Protein AF-A0A941BJN8-F1 (afdb_monomer)

Nearest PDB structures (foldseek):
  9gaw-assembly1_K  TM=2.614E-01  e=8.201E-01  Homo sapiens
  7t7t-assembly2_B  TM=1.646E-01  e=4.458E-01  Citrus unshiu
  8a61-assembly1_J  TM=1.767E-01  e=3.690E+00  Saccharomyces cerevisiae

Structure (mmCIF, N/CA/C/O backbone):
data_AF-A0A941BJN8-F1
#
_entry.id   AF-A0A941BJN8-F1
#
loop_
_atom_site.group_PDB
_atom_site.id
_atom_site.type_symbol
_atom_site.label_atom_id
_atom_site.label_alt_id
_atom_site.label_comp_id
_atom_site.label_asym_id
_atom_site.label_entity_id
_atom_site.label_seq_id
_atom_site.pdbx_PDB_ins_code
_atom_site.Cartn_x
_atom_site.Cartn_y
_atom_site.Cartn_z
_atom_site.occupancy
_atom_site.B_iso_or_equiv
_atom_site.auth_seq_id
_atom_site.auth_comp_id
_atom_site.auth_asym_id
_atom_site.auth_atom_id
_atom_site.pdbx_PDB_model_num
ATOM 1 N N . MET A 1 1 ? -13.681 37.603 -13.110 1.00 35.28 1 MET A N 1
ATOM 2 C CA . MET A 1 1 ? -12.799 36.431 -13.310 1.00 35.28 1 MET A CA 1
ATOM 3 C C . MET A 1 1 ? -12.135 36.067 -11.983 1.00 35.28 1 MET A C 1
ATOM 5 O O . MET A 1 1 ? -11.216 36.757 -11.567 1.00 35.28 1 MET A O 1
ATOM 9 N N . LYS A 1 2 ? -12.638 35.050 -11.268 1.00 31.22 2 LYS A N 1
ATOM 10 C CA . LYS A 1 2 ? -12.052 34.568 -10.002 1.00 31.22 2 LYS A CA 1
ATOM 11 C C . LYS A 1 2 ? -11.118 33.391 -10.310 1.00 31.22 2 LYS A C 1
ATOM 13 O O . LYS A 1 2 ? -11.600 32.316 -10.649 1.00 31.22 2 LYS A O 1
ATOM 18 N N . ARG A 1 3 ? -9.798 33.596 -10.229 1.00 33.72 3 ARG A N 1
ATOM 19 C CA . ARG A 1 3 ? -8.798 32.514 -10.308 1.00 33.72 3 ARG A CA 1
ATOM 20 C C . ARG A 1 3 ? -8.808 31.742 -8.986 1.00 33.72 3 ARG A C 1
ATOM 22 O O . ARG A 1 3 ? -8.458 32.298 -7.949 1.00 33.72 3 ARG A O 1
ATOM 29 N N . ARG A 1 4 ? -9.245 30.482 -9.022 1.00 32.19 4 ARG A N 1
ATOM 30 C CA . ARG A 1 4 ? -9.134 29.542 -7.900 1.00 32.19 4 ARG A CA 1
ATOM 31 C C . ARG A 1 4 ? -7.690 29.040 -7.819 1.00 32.19 4 ARG A C 1
ATOM 33 O O . ARG A 1 4 ? -7.199 28.442 -8.768 1.00 32.19 4 ARG A O 1
ATOM 40 N N . TRP A 1 5 ? -7.035 29.297 -6.690 1.00 32.22 5 TRP A N 1
ATOM 41 C CA . TRP A 1 5 ? -5.784 28.654 -6.297 1.00 32.22 5 TRP A CA 1
ATOM 42 C C . TRP A 1 5 ? -6.098 27.230 -5.829 1.00 32.22 5 TRP A C 1
ATOM 44 O O . TRP A 1 5 ? -6.628 27.038 -4.739 1.00 32.22 5 TRP A O 1
ATOM 54 N N . VAL A 1 6 ? -5.803 26.237 -6.661 1.00 34.94 6 VAL A N 1
ATOM 55 C CA . VAL A 1 6 ? -5.801 24.817 -6.291 1.00 34.94 6 VAL A CA 1
ATOM 56 C C . VAL A 1 6 ? -4.476 24.274 -6.809 1.00 34.94 6 VAL A C 1
ATOM 58 O O . VAL A 1 6 ? -4.266 24.289 -8.015 1.00 34.94 6 VAL A O 1
ATOM 61 N N . GLY A 1 7 ? -3.551 23.877 -5.926 1.00 33.00 7 GLY A N 1
ATOM 62 C CA . GLY A 1 7 ? -2.303 23.256 -6.398 1.00 33.00 7 GLY A CA 1
ATOM 63 C C . GLY A 1 7 ? -1.076 23.222 -5.482 1.00 33.00 7 GLY A C 1
ATOM 64 O O . GLY A 1 7 ? -0.051 22.727 -5.927 1.00 33.00 7 GLY A O 1
ATOM 65 N N . VAL A 1 8 ? -1.119 23.704 -4.230 1.00 35.53 8 VAL A N 1
ATOM 66 C CA . VAL A 1 8 ? 0.086 23.719 -3.351 1.00 35.53 8 VAL A CA 1
ATOM 67 C C . VAL A 1 8 ? -0.012 22.758 -2.145 1.00 35.53 8 VAL A C 1
ATOM 69 O O . VAL A 1 8 ? 0.966 22.528 -1.442 1.00 35.53 8 VAL A O 1
ATOM 72 N N . GLY A 1 9 ? -1.160 22.112 -1.917 1.00 28.27 9 GLY A N 1
ATOM 73 C CA . GLY A 1 9 ? -1.414 21.353 -0.679 1.00 28.27 9 GLY A CA 1
ATOM 74 C C . GLY A 1 9 ? -0.658 20.024 -0.514 1.00 28.27 9 GLY A C 1
ATOM 75 O O . GLY A 1 9 ? -0.361 19.634 0.611 1.00 28.27 9 GLY A O 1
ATOM 76 N N . ALA A 1 10 ? -0.310 19.326 -1.600 1.00 33.62 10 ALA A N 1
ATOM 77 C CA . ALA A 1 10 ? 0.187 17.947 -1.500 1.00 33.62 10 ALA A CA 1
ATOM 78 C C . ALA A 1 10 ? 1.654 17.835 -1.033 1.00 33.62 10 ALA A C 1
ATOM 80 O O . ALA A 1 10 ? 2.001 16.901 -0.315 1.00 33.62 10 ALA A O 1
ATOM 81 N N . GLY A 1 11 ? 2.514 18.799 -1.387 1.00 28.03 11 GLY A N 1
ATOM 82 C CA . GLY A 1 11 ? 3.929 18.791 -0.983 1.00 28.03 11 GLY A CA 1
ATOM 83 C C . GLY A 1 11 ? 4.144 19.140 0.494 1.00 28.03 11 GLY A C 1
ATOM 84 O O . GLY A 1 11 ? 5.000 18.555 1.156 1.00 28.03 11 GLY A O 1
ATOM 85 N N . LEU A 1 12 ? 3.319 20.042 1.038 1.00 34.09 12 LEU A N 1
ATOM 86 C CA . LEU A 1 12 ? 3.359 20.429 2.452 1.00 34.09 12 LEU A CA 1
ATOM 87 C C . LEU A 1 12 ? 2.898 19.296 3.377 1.00 34.09 12 LEU A C 1
ATOM 89 O O . LEU A 1 12 ? 3.466 19.141 4.451 1.00 34.09 12 LEU A O 1
ATOM 93 N N . ALA A 1 13 ? 1.936 18.470 2.954 1.00 35.09 13 ALA A N 1
ATOM 94 C CA . ALA A 1 13 ? 1.436 17.354 3.758 1.00 35.09 13 ALA A CA 1
ATOM 95 C C . ALA A 1 13 ? 2.490 16.252 3.979 1.00 35.09 13 ALA A C 1
ATOM 97 O O . ALA A 1 13 ? 2.601 15.734 5.086 1.00 35.09 13 ALA A O 1
ATOM 98 N N . ILE A 1 14 ? 3.311 15.938 2.969 1.00 37.16 14 ILE A N 1
ATOM 99 C CA . ILE A 1 14 ? 4.388 14.936 3.084 1.00 37.16 14 ILE A CA 1
ATOM 100 C C . ILE A 1 14 ? 5.549 15.477 3.934 1.00 37.16 14 ILE A C 1
ATOM 102 O O . ILE A 1 14 ? 6.077 14.761 4.784 1.00 37.16 14 ILE A O 1
ATOM 106 N N . GLY A 1 15 ? 5.905 16.757 3.766 1.00 31.03 15 GLY A N 1
ATOM 107 C CA . GLY A 1 15 ? 6.907 17.424 4.603 1.00 31.03 15 GLY A CA 1
ATOM 108 C C . GLY A 1 15 ? 6.487 17.509 6.074 1.00 31.03 15 GLY A C 1
ATOM 109 O O . GLY A 1 15 ? 7.287 17.190 6.951 1.00 31.03 15 GLY A O 1
ATOM 110 N N . LEU A 1 16 ? 5.222 17.856 6.351 1.00 36.12 16 LEU A N 1
ATOM 111 C CA . LEU A 1 16 ? 4.663 17.832 7.705 1.00 36.12 16 LEU A CA 1
ATOM 112 C C . LEU A 1 16 ? 4.593 16.415 8.268 1.00 36.12 16 LEU A C 1
ATOM 114 O O . LEU A 1 16 ? 4.918 16.246 9.430 1.00 36.12 16 LEU A O 1
ATOM 118 N N . TRP A 1 17 ? 4.240 15.401 7.476 1.00 38.12 17 TRP A N 1
ATOM 119 C CA . TRP A 1 17 ? 4.193 14.006 7.927 1.00 38.12 17 TRP A CA 1
ATOM 120 C C . TRP A 1 17 ? 5.580 13.457 8.304 1.00 38.12 17 TRP A C 1
ATOM 122 O O . TRP A 1 17 ? 5.722 12.817 9.345 1.00 38.12 17 TRP A O 1
ATOM 132 N N . LEU A 1 18 ? 6.628 13.785 7.537 1.00 37.72 18 LEU A N 1
ATOM 133 C CA . LEU A 1 18 ? 8.016 13.454 7.887 1.00 37.72 18 LEU A CA 1
ATOM 134 C C . LEU A 1 18 ? 8.522 14.244 9.108 1.00 37.72 18 LEU A C 1
ATOM 136 O O . LEU A 1 18 ? 9.256 13.690 9.921 1.00 37.72 18 LEU A O 1
ATOM 140 N N . LEU A 1 19 ? 8.104 15.505 9.286 1.00 35.84 19 LEU A N 1
ATOM 141 C CA . LEU A 1 19 ? 8.363 16.290 10.506 1.00 35.84 19 LEU A CA 1
ATOM 142 C C . LEU A 1 19 ? 7.589 15.760 11.727 1.00 35.84 19 LEU A C 1
ATOM 144 O O . LEU A 1 19 ? 8.101 15.814 12.840 1.00 35.84 19 LEU A O 1
ATOM 148 N N . TRP A 1 20 ? 6.392 15.209 11.525 1.00 41.03 20 TRP A N 1
ATOM 149 C CA . TRP A 1 20 ? 5.545 14.607 12.560 1.00 41.03 20 TRP A CA 1
ATOM 150 C C . TRP A 1 20 ? 6.066 13.232 12.996 1.00 41.03 20 TRP A C 1
ATOM 152 O O . TRP A 1 20 ? 6.021 12.899 14.174 1.00 41.03 20 TRP A O 1
ATOM 162 N N . MET A 1 21 ? 6.649 12.459 12.074 1.00 41.78 21 MET A N 1
ATOM 163 C CA . MET A 1 21 ? 7.448 11.262 12.389 1.00 41.78 21 MET A CA 1
ATOM 164 C C . MET A 1 21 ? 8.736 11.603 13.156 1.00 41.78 21 MET A C 1
ATOM 166 O O . MET A 1 21 ? 9.271 10.761 13.871 1.00 41.78 21 MET A O 1
ATOM 170 N N . ARG A 1 22 ? 9.205 12.853 13.047 1.00 40.25 22 ARG A N 1
ATOM 171 C CA . ARG A 1 22 ? 10.344 13.427 13.776 1.00 40.25 22 ARG A CA 1
ATOM 172 C C . ARG A 1 22 ? 9.911 14.186 15.044 1.00 40.25 22 ARG A C 1
ATOM 174 O O . ARG A 1 22 ? 10.613 15.107 15.462 1.00 40.25 22 ARG A O 1
ATOM 181 N N . TRP A 1 23 ? 8.756 13.835 15.634 1.00 36.88 23 TRP A N 1
ATOM 182 C CA . TRP A 1 23 ? 8.244 14.472 16.857 1.00 36.88 23 TRP A CA 1
ATOM 183 C C . TRP A 1 23 ? 9.322 14.457 17.960 1.00 36.88 23 TRP A C 1
ATOM 185 O O . TRP A 1 23 ? 9.914 13.399 18.185 1.00 36.88 23 TRP A O 1
ATOM 195 N N . PRO A 1 24 ? 9.601 15.588 18.645 1.00 36.81 24 PRO A N 1
ATOM 196 C CA . PRO A 1 24 ? 10.734 15.684 19.557 1.00 36.81 24 PRO A CA 1
ATOM 197 C C . PRO A 1 24 ? 10.638 14.685 20.709 1.00 36.81 24 PRO A C 1
ATOM 199 O O . PRO A 1 24 ? 9.603 14.591 21.367 1.00 36.81 24 PRO A O 1
ATOM 202 N N . GLU A 1 25 ? 11.761 14.036 21.015 1.00 43.47 25 GLU A N 1
ATOM 203 C CA . GLU A 1 25 ? 12.033 13.246 22.226 1.00 43.47 25 GLU A CA 1
ATOM 204 C C . GLU A 1 25 ? 12.016 14.089 23.521 1.00 43.47 25 GLU A C 1
ATOM 206 O O . GLU A 1 25 ? 12.673 13.754 24.503 1.00 43.47 25 GLU A O 1
ATOM 211 N N . ALA A 1 26 ? 11.262 15.190 23.563 1.00 32.09 26 ALA A N 1
ATOM 212 C CA . ALA A 1 26 ? 11.047 15.965 24.774 1.00 32.09 26 ALA A CA 1
ATOM 213 C C . ALA A 1 26 ? 10.058 15.220 25.685 1.00 32.09 26 ALA A C 1
ATOM 215 O O . ALA A 1 26 ? 8.915 15.631 25.876 1.00 32.09 26 ALA A O 1
ATOM 216 N N . MET A 1 27 ? 10.497 14.088 26.236 1.00 33.03 27 MET A N 1
ATOM 217 C CA . MET A 1 27 ? 9.898 13.566 27.454 1.00 33.03 27 MET A CA 1
ATOM 218 C C . MET A 1 27 ? 10.181 14.577 28.576 1.00 33.03 27 MET A C 1
ATOM 220 O O . MET A 1 27 ? 11.327 15.016 28.708 1.00 33.03 27 MET A O 1
ATOM 224 N N . PRO A 1 28 ? 9.195 14.968 29.403 1.00 32.66 28 PRO A N 1
ATOM 225 C CA . 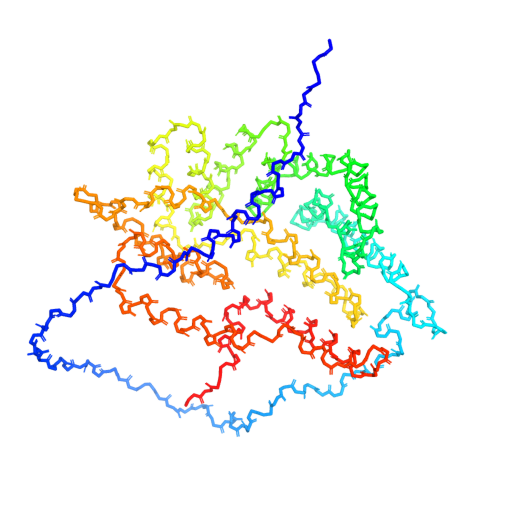PRO A 1 28 ? 9.531 15.542 30.695 1.00 32.66 28 PRO A CA 1
ATOM 226 C C . PRO A 1 28 ? 10.359 14.498 31.447 1.00 32.66 28 PRO A C 1
ATOM 228 O O . PRO A 1 28 ? 9.970 13.330 31.506 1.00 32.66 28 PRO A O 1
ATOM 231 N N . ALA A 1 29 ? 11.515 14.905 31.973 1.00 30.00 29 ALA A N 1
ATOM 232 C CA . ALA A 1 29 ? 12.320 14.069 32.849 1.00 30.00 29 ALA A CA 1
ATOM 233 C C . ALA A 1 29 ? 11.422 13.545 33.977 1.00 30.00 29 ALA A C 1
ATOM 235 O O . ALA A 1 29 ? 10.993 14.301 34.849 1.00 30.00 29 ALA A O 1
ATOM 236 N N . VAL A 1 30 ? 11.098 12.253 33.926 1.00 33.47 30 VAL A N 1
ATOM 237 C CA . VAL A 1 30 ? 10.522 11.544 35.061 1.00 33.47 30 VAL A CA 1
ATOM 238 C C . VAL A 1 30 ? 11.642 11.492 36.090 1.00 33.47 30 VAL A C 1
ATOM 240 O O . VAL A 1 30 ? 12.606 10.753 35.934 1.00 33.47 30 VAL A O 1
ATOM 243 N N . THR A 1 31 ? 11.565 12.363 37.090 1.00 32.69 31 THR A N 1
ATOM 244 C CA . THR A 1 31 ? 12.425 12.306 38.269 1.00 32.69 31 THR A CA 1
ATOM 245 C C . THR A 1 31 ? 12.269 10.941 38.925 1.00 32.69 31 THR A C 1
ATOM 247 O O . THR A 1 31 ? 11.149 10.565 39.279 1.00 32.69 31 THR A O 1
ATOM 250 N N . ASP A 1 32 ? 13.387 10.235 39.094 1.00 30.78 32 ASP A N 1
ATOM 251 C CA . ASP A 1 32 ? 13.496 8.980 39.831 1.00 30.78 32 ASP A CA 1
ATOM 252 C C . ASP A 1 32 ? 12.858 9.108 41.223 1.00 30.78 32 ASP A C 1
ATOM 254 O O . ASP A 1 32 ? 13.434 9.677 42.152 1.00 30.78 32 ASP A O 1
ATOM 258 N N . GLN A 1 33 ? 11.657 8.553 41.388 1.00 33.28 33 GLN A N 1
ATOM 259 C CA . GLN A 1 33 ? 11.205 8.086 42.692 1.00 33.28 33 GLN A CA 1
ATOM 260 C C . GLN A 1 33 ? 11.508 6.593 42.772 1.00 33.28 33 GLN A C 1
ATOM 262 O O . GLN A 1 33 ? 10.982 5.790 42.003 1.00 33.28 33 GLN A O 1
ATOM 267 N N . ALA A 1 34 ? 12.395 6.250 43.704 1.00 31.91 34 ALA A N 1
ATOM 268 C CA . ALA A 1 34 ? 12.800 4.890 44.009 1.00 31.91 34 ALA A CA 1
ATOM 269 C C . ALA A 1 34 ? 11.578 4.003 44.301 1.00 31.91 34 ALA A C 1
ATOM 271 O O . ALA A 1 34 ? 10.867 4.202 45.286 1.00 31.91 34 ALA A O 1
ATOM 272 N N . VAL A 1 35 ? 11.363 2.999 43.452 1.00 35.09 35 VAL A N 1
ATOM 273 C CA . VAL A 1 35 ? 10.445 1.888 43.720 1.00 35.09 35 VAL A CA 1
ATOM 274 C C . VAL A 1 35 ? 11.216 0.831 44.526 1.00 35.09 35 VAL A C 1
ATOM 276 O O . VAL A 1 35 ? 12.306 0.438 44.104 1.00 35.09 35 VAL A O 1
ATOM 279 N N . PRO A 1 36 ? 10.711 0.364 45.683 1.00 31.50 36 PRO A N 1
ATOM 280 C CA . PRO A 1 36 ? 11.369 -0.689 46.444 1.00 31.50 36 PRO A CA 1
ATOM 281 C C . PRO A 1 36 ? 11.254 -2.040 45.724 1.00 31.50 36 PRO A C 1
ATOM 283 O O . PRO A 1 36 ? 10.252 -2.342 45.077 1.00 31.50 36 PRO A O 1
ATOM 286 N N . ALA A 1 37 ? 12.299 -2.856 45.861 1.00 34.69 37 ALA A N 1
ATOM 287 C CA . ALA A 1 37 ? 12.403 -4.189 45.284 1.00 34.69 37 ALA A CA 1
ATOM 288 C C . ALA A 1 37 ? 11.233 -5.096 45.708 1.00 34.69 37 ALA A C 1
ATOM 290 O O . ALA A 1 37 ? 11.024 -5.330 46.899 1.00 34.69 37 ALA A O 1
ATOM 291 N N . ALA A 1 38 ? 10.515 -5.653 44.730 1.00 31.62 38 ALA A N 1
ATOM 292 C CA . ALA A 1 38 ? 9.503 -6.679 44.947 1.00 31.62 38 ALA A CA 1
ATOM 293 C C . ALA A 1 38 ? 9.780 -7.916 44.073 1.00 31.62 38 ALA A C 1
ATOM 295 O O . ALA A 1 38 ? 9.749 -7.857 42.850 1.00 31.62 38 ALA A O 1
ATOM 296 N N . SER A 1 39 ? 10.073 -9.010 44.778 1.00 30.94 39 SER A N 1
ATOM 297 C CA . SER A 1 39 ? 9.826 -10.433 44.511 1.00 30.94 39 SER A CA 1
ATOM 298 C C . SER A 1 39 ? 9.919 -10.998 43.087 1.00 30.94 39 SER A C 1
ATOM 300 O O . SER A 1 39 ? 9.095 -10.747 42.214 1.00 30.94 39 SER A O 1
ATOM 302 N N . GLN A 1 40 ? 10.862 -11.932 42.940 1.00 30.27 40 GLN A N 1
ATOM 303 C CA . GLN A 1 40 ? 10.982 -12.885 41.839 1.00 30.27 40 GLN A CA 1
ATOM 304 C C . GLN A 1 40 ? 9.705 -13.731 41.697 1.00 30.27 40 GLN A C 1
ATOM 306 O O . GLN A 1 40 ? 9.353 -14.494 42.598 1.00 30.27 40 GLN A O 1
ATOM 311 N N . ALA A 1 41 ? 9.038 -13.631 40.548 1.00 29.64 41 ALA A N 1
ATOM 312 C CA . ALA A 1 41 ? 8.010 -14.575 40.130 1.00 29.64 41 ALA A CA 1
ATOM 313 C C . ALA A 1 41 ? 8.643 -15.671 39.259 1.00 29.64 41 ALA A C 1
ATOM 315 O O . ALA A 1 41 ? 9.348 -15.399 38.288 1.00 29.64 41 ALA A O 1
ATOM 316 N N . VAL A 1 42 ? 8.392 -16.923 39.637 1.00 26.33 42 VAL A N 1
ATOM 317 C CA . VAL A 1 42 ? 8.817 -18.140 38.939 1.00 26.33 42 VAL A CA 1
ATOM 318 C C . VAL A 1 42 ? 8.040 -18.276 37.624 1.00 26.33 42 VAL A C 1
ATOM 320 O O . VAL A 1 42 ? 6.812 -18.330 37.633 1.00 26.33 42 VAL A O 1
ATOM 323 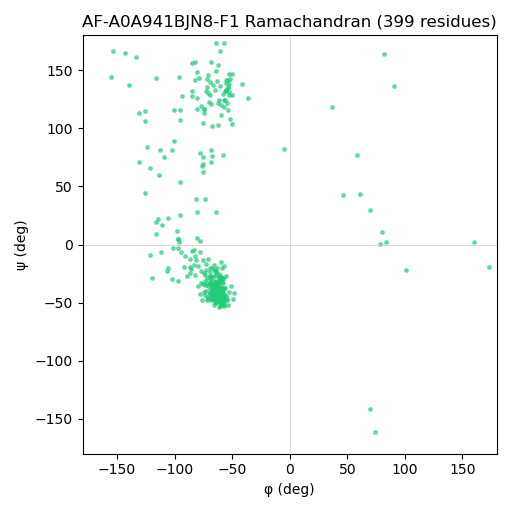N N . ALA A 1 43 ? 8.750 -18.360 36.497 1.00 28.38 43 ALA A N 1
ATOM 324 C CA . ALA A 1 43 ? 8.156 -18.638 35.190 1.00 28.38 43 ALA A CA 1
ATOM 325 C C . ALA A 1 43 ? 7.697 -20.113 35.076 1.00 28.38 43 ALA A C 1
ATOM 327 O O . ALA A 1 43 ? 8.393 -21.009 35.567 1.00 28.38 43 ALA A O 1
ATOM 328 N N . PRO A 1 44 ? 6.562 -20.408 34.412 1.00 25.86 44 PRO A N 1
ATOM 329 C CA . PRO A 1 44 ? 6.125 -21.780 34.175 1.00 25.86 44 PRO A CA 1
ATOM 330 C C . PRO A 1 44 ? 7.000 -22.482 33.123 1.00 25.86 44 PRO A C 1
ATOM 332 O O . PRO A 1 44 ? 7.301 -21.936 32.063 1.00 25.86 44 PRO A O 1
ATOM 335 N N . ARG A 1 45 ? 7.383 -23.733 33.415 1.00 25.83 45 ARG A N 1
ATOM 336 C CA . ARG A 1 45 ? 8.059 -24.646 32.478 1.00 25.83 45 ARG A CA 1
ATOM 337 C C . ARG A 1 45 ? 7.105 -25.053 31.354 1.00 25.83 45 ARG A C 1
ATOM 339 O O . ARG A 1 45 ? 6.089 -25.693 31.613 1.00 25.83 45 ARG A O 1
ATOM 346 N N . VAL A 1 46 ? 7.482 -24.755 30.115 1.00 28.08 46 VAL A N 1
ATOM 347 C CA . VAL A 1 46 ? 6.868 -25.319 28.904 1.00 28.08 46 VAL A CA 1
ATOM 348 C C . VAL A 1 46 ? 7.543 -26.668 28.597 1.00 28.08 46 VAL A C 1
ATOM 350 O O . VAL A 1 46 ? 8.773 -26.737 28.643 1.00 28.08 46 VAL A O 1
ATOM 353 N N . PRO A 1 47 ? 6.796 -27.756 28.323 1.00 24.94 47 PRO A N 1
ATOM 354 C CA . PRO A 1 47 ? 7.386 -29.052 28.004 1.00 24.94 47 PRO A CA 1
ATOM 355 C C . PRO A 1 47 ? 8.014 -29.064 26.603 1.00 24.94 47 PRO A C 1
ATOM 357 O O . PRO A 1 47 ? 7.397 -28.661 25.618 1.00 24.94 47 PRO A O 1
ATOM 360 N N . SER A 1 48 ? 9.248 -29.565 26.535 1.00 30.03 48 SER A N 1
ATOM 361 C CA . SER A 1 48 ? 10.024 -29.761 25.312 1.00 30.03 48 SER A CA 1
ATOM 362 C C . SER A 1 48 ? 9.355 -30.758 24.364 1.00 30.03 48 SER A C 1
ATOM 364 O O . SER A 1 48 ? 9.171 -31.926 24.710 1.00 30.03 48 SER A O 1
ATOM 366 N N . ALA A 1 49 ? 9.059 -30.316 23.142 1.00 29.98 49 ALA A N 1
ATOM 367 C CA . ALA A 1 49 ? 8.762 -31.205 22.027 1.00 29.98 49 ALA A CA 1
ATOM 368 C C . ALA A 1 49 ? 10.067 -31.723 21.388 1.00 29.98 49 ALA A C 1
ATOM 370 O O . ALA A 1 49 ? 11.068 -31.016 21.287 1.00 29.98 49 ALA A O 1
ATOM 371 N N . SER A 1 50 ? 10.023 -32.996 21.004 1.00 29.67 50 SER A N 1
ATOM 372 C CA . SER A 1 50 ? 11.094 -33.857 20.491 1.00 29.67 50 SER A CA 1
ATOM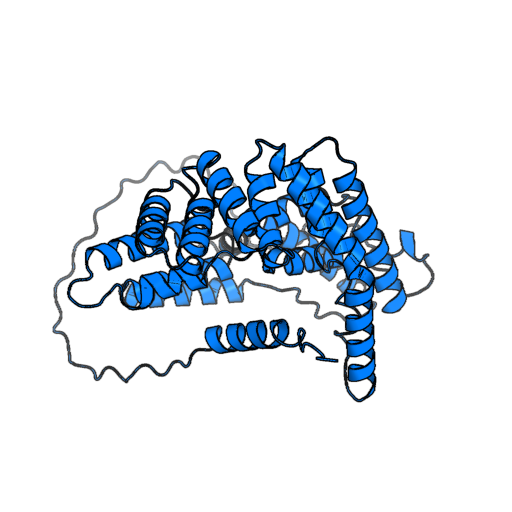 373 C C . SER A 1 50 ? 11.921 -33.264 19.335 1.00 29.67 50 SER A C 1
ATOM 375 O O . SER A 1 50 ? 11.389 -32.860 18.304 1.00 29.67 50 SER A O 1
ATOM 377 N N . THR A 1 51 ? 13.248 -33.290 19.495 1.00 33.94 51 THR A N 1
ATOM 378 C CA . THR A 1 51 ? 14.296 -32.821 18.570 1.00 33.94 51 THR A CA 1
ATOM 379 C C . THR A 1 51 ? 14.867 -33.941 17.688 1.00 33.94 51 THR A C 1
ATOM 381 O O . THR A 1 51 ? 16.080 -34.141 17.608 1.00 33.94 51 THR A O 1
ATOM 384 N N . ALA A 1 52 ? 14.009 -34.671 16.975 1.00 27.73 52 ALA A N 1
ATOM 385 C CA . ALA A 1 52 ? 14.441 -35.665 15.990 1.00 27.73 52 ALA A CA 1
ATOM 386 C C . ALA A 1 52 ? 14.061 -35.215 14.569 1.00 27.73 52 ALA A C 1
ATOM 388 O O . ALA A 1 52 ? 13.040 -35.627 14.032 1.00 27.73 52 ALA A O 1
ATOM 389 N N . GLY A 1 53 ? 14.875 -34.336 13.968 1.00 31.73 53 GLY A N 1
ATOM 390 C CA . GLY A 1 53 ? 14.703 -33.953 12.557 1.00 31.73 53 GLY A CA 1
ATOM 391 C C . GLY A 1 53 ? 15.588 -32.823 12.017 1.00 31.73 53 GLY A C 1
ATOM 392 O O . GLY A 1 53 ? 15.790 -32.746 10.813 1.00 31.73 53 GLY A O 1
ATOM 393 N N . VAL A 1 54 ? 16.181 -31.971 12.861 1.00 34.44 54 VAL A N 1
ATOM 394 C CA . VAL A 1 54 ? 16.853 -30.734 12.394 1.00 34.44 54 VAL A CA 1
ATOM 395 C C . VAL A 1 54 ? 18.366 -30.776 12.627 1.00 34.44 54 VAL A C 1
ATOM 397 O O . VAL A 1 54 ? 18.923 -29.958 13.353 1.00 34.44 54 VAL A O 1
ATOM 400 N N . ARG A 1 55 ? 19.064 -31.759 12.044 1.00 29.56 55 ARG A N 1
ATOM 401 C CA . ARG A 1 55 ? 20.538 -31.853 12.159 1.00 29.56 55 ARG A CA 1
ATOM 402 C C . ARG A 1 55 ? 21.297 -31.706 10.832 1.00 29.56 55 ARG A C 1
ATOM 404 O O . ARG A 1 55 ? 22.467 -32.052 10.775 1.00 29.56 55 ARG A O 1
ATOM 411 N N . ALA A 1 56 ? 20.677 -31.136 9.796 1.00 31.11 56 ALA A N 1
ATOM 412 C CA . ALA A 1 56 ? 21.331 -30.907 8.497 1.00 31.11 56 ALA A CA 1
ATOM 413 C C . ALA A 1 56 ? 21.490 -29.426 8.083 1.00 31.11 56 ALA A C 1
ATOM 415 O O . ALA A 1 56 ? 21.907 -29.164 6.964 1.00 31.11 56 ALA A O 1
ATOM 416 N N . ALA A 1 57 ? 21.208 -28.452 8.958 1.00 33.00 57 ALA A N 1
ATOM 417 C CA . ALA A 1 57 ? 21.266 -27.020 8.616 1.00 33.00 57 ALA A CA 1
ATOM 418 C C . ALA A 1 57 ? 22.167 -26.204 9.563 1.00 33.00 57 ALA A C 1
ATOM 420 O O . ALA A 1 57 ? 21.797 -25.131 10.023 1.00 33.00 57 ALA A O 1
ATOM 421 N N . ARG A 1 58 ? 23.353 -26.728 9.892 1.00 41.31 58 ARG A N 1
ATOM 422 C CA . ARG A 1 58 ? 24.436 -25.939 10.504 1.00 41.31 58 ARG A CA 1
ATOM 423 C C . ARG A 1 58 ? 25.543 -25.752 9.476 1.00 41.31 58 ARG A C 1
ATOM 425 O O . ARG A 1 58 ? 26.555 -26.442 9.521 1.00 41.31 58 ARG A O 1
ATOM 432 N N . GLY A 1 59 ? 25.289 -24.868 8.520 1.00 28.98 59 GLY A N 1
ATOM 433 C CA . GLY A 1 59 ? 26.339 -24.190 7.771 1.00 28.98 59 GLY A CA 1
ATOM 434 C C . GLY A 1 59 ? 26.585 -22.836 8.425 1.00 28.98 59 GLY A C 1
ATOM 435 O O . GLY A 1 59 ? 25.644 -22.223 8.928 1.00 28.98 59 GLY A O 1
ATOM 436 N N . GLU A 1 60 ? 27.840 -22.396 8.448 1.00 30.36 60 GLU A N 1
ATOM 437 C CA . GLU A 1 60 ? 28.191 -20.989 8.633 1.00 30.36 60 GLU A CA 1
ATOM 438 C C . GLU A 1 60 ? 27.232 -20.117 7.812 1.00 30.36 60 GLU A C 1
ATOM 440 O O . GLU A 1 60 ? 26.906 -20.466 6.674 1.00 30.36 60 GLU A O 1
ATOM 445 N N . VAL A 1 61 ? 26.772 -18.998 8.378 1.00 38.28 61 VAL A N 1
ATOM 446 C CA . VAL A 1 61 ? 26.068 -17.956 7.622 1.00 38.28 61 VAL A CA 1
ATOM 447 C C . VAL A 1 61 ? 27.099 -17.330 6.684 1.00 38.28 61 VAL A C 1
ATOM 449 O O . VAL A 1 61 ? 27.644 -16.258 6.938 1.00 38.28 61 VAL A O 1
ATOM 452 N N . ALA A 1 62 ? 27.415 -18.042 5.607 1.00 31.59 62 ALA A N 1
ATOM 453 C CA . ALA A 1 62 ? 27.838 -17.407 4.389 1.00 31.59 62 ALA A CA 1
ATOM 454 C C . ALA A 1 62 ? 26.749 -16.381 4.073 1.00 31.59 62 ALA A C 1
ATOM 456 O O . ALA A 1 62 ? 25.556 -16.703 4.079 1.00 31.59 62 ALA A O 1
ATOM 457 N N . ASP A 1 63 ? 27.168 -15.142 3.831 1.00 38.47 63 ASP A N 1
ATOM 458 C CA . ASP A 1 63 ? 26.404 -14.202 3.018 1.00 38.47 63 ASP A CA 1
ATOM 459 C C . ASP A 1 63 ? 25.761 -15.042 1.896 1.00 38.47 63 ASP A C 1
ATOM 461 O O . ASP A 1 63 ? 26.500 -15.832 1.293 1.00 38.47 63 ASP A O 1
ATOM 465 N N . PRO A 1 64 ? 24.435 -15.017 1.660 1.00 45.09 64 PRO A N 1
ATOM 466 C CA . PRO A 1 64 ? 23.826 -15.758 0.564 1.00 45.09 64 PRO A CA 1
ATOM 467 C C . PRO A 1 64 ? 24.276 -15.109 -0.751 1.00 45.09 64 PRO A C 1
ATOM 469 O O . PRO A 1 64 ? 23.526 -14.430 -1.452 1.00 45.09 64 PRO A O 1
ATOM 472 N N . VAL A 1 65 ? 25.554 -15.296 -1.070 1.00 41.56 65 VAL A N 1
ATOM 473 C CA . VAL A 1 65 ? 26.125 -15.274 -2.396 1.00 41.56 65 VAL A CA 1
ATOM 474 C C . VAL A 1 65 ? 25.536 -16.512 -3.050 1.00 41.56 65 VAL A C 1
ATOM 476 O O . VAL A 1 65 ? 26.122 -17.592 -3.047 1.00 41.56 65 VAL A O 1
ATOM 479 N N . ASP A 1 66 ? 24.304 -16.349 -3.525 1.00 46.69 66 ASP A N 1
ATOM 480 C CA . ASP A 1 66 ? 23.691 -17.275 -4.461 1.00 46.69 66 ASP A CA 1
ATOM 481 C C . ASP A 1 66 ? 24.668 -17.522 -5.633 1.00 46.69 66 ASP A C 1
ATOM 483 O O . ASP A 1 66 ? 25.442 -16.625 -6.006 1.00 46.69 66 ASP A O 1
ATOM 487 N N . PRO A 1 67 ? 24.658 -18.746 -6.188 1.00 43.94 67 PRO A N 1
ATOM 488 C CA . PRO A 1 67 ? 25.615 -19.234 -7.175 1.00 43.94 67 PRO A CA 1
ATOM 489 C C . PRO A 1 67 ? 25.663 -18.298 -8.381 1.00 43.94 67 PRO A C 1
ATOM 491 O O . PRO A 1 67 ? 24.628 -17.776 -8.781 1.00 43.94 67 PRO A O 1
ATOM 494 N N . GLU A 1 68 ? 26.870 -18.090 -8.921 1.00 50.03 68 GLU A N 1
ATOM 495 C CA . GLU A 1 68 ? 27.198 -17.316 -10.131 1.00 50.03 68 GLU A CA 1
ATOM 496 C C . GLU A 1 68 ? 25.979 -16.791 -10.910 1.00 50.03 68 GLU A C 1
ATOM 498 O O . GLU A 1 68 ? 25.542 -17.382 -11.898 1.00 50.03 68 GLU A O 1
ATOM 503 N N . LEU A 1 69 ? 25.420 -15.654 -10.472 1.00 56.53 69 LEU A N 1
ATOM 504 C CA . LEU A 1 69 ? 24.451 -14.931 -11.289 1.00 56.53 69 LEU A CA 1
ATOM 505 C C . LEU A 1 69 ? 25.119 -14.648 -12.641 1.00 56.53 69 LEU A C 1
ATOM 507 O O . LEU A 1 69 ? 26.274 -14.198 -12.652 1.00 56.53 69 LEU A O 1
ATOM 511 N N . PRO A 1 70 ? 24.433 -14.898 -13.772 1.00 57.06 70 PRO A N 1
ATOM 512 C CA . PRO A 1 70 ? 25.027 -14.693 -15.080 1.00 57.06 70 PRO A CA 1
ATOM 513 C C . PRO A 1 70 ? 25.531 -13.255 -15.177 1.00 57.06 70 PRO A C 1
ATOM 515 O O . PRO A 1 70 ? 24.840 -12.303 -14.792 1.00 57.06 70 PRO A O 1
ATOM 518 N N . ALA A 1 71 ? 26.768 -13.111 -15.653 1.00 59.72 71 ALA A N 1
ATOM 519 C CA . ALA A 1 71 ? 27.376 -11.809 -15.844 1.00 59.72 71 ALA A CA 1
ATOM 520 C C . ALA A 1 71 ? 26.514 -11.010 -16.829 1.00 59.72 71 ALA A C 1
ATOM 522 O O . ALA A 1 71 ? 26.425 -11.345 -18.009 1.00 59.72 71 ALA A O 1
ATOM 523 N N . LEU A 1 72 ? 25.860 -9.957 -16.335 1.00 60.88 72 LEU A N 1
ATOM 524 C CA . LEU A 1 72 ? 25.223 -8.980 -17.207 1.00 60.88 72 LEU A CA 1
ATOM 525 C C . LEU A 1 72 ? 26.325 -8.208 -17.935 1.00 60.88 72 LEU A C 1
ATOM 527 O O . LEU A 1 72 ? 27.341 -7.855 -17.333 1.00 60.88 72 LEU A O 1
ATOM 531 N N . GLY A 1 73 ? 26.108 -7.935 -19.223 1.00 63.78 73 GLY A N 1
ATOM 532 C CA . GLY A 1 73 ? 26.982 -7.060 -20.000 1.00 63.78 73 GLY A CA 1
ATOM 533 C C . GLY A 1 73 ? 27.107 -5.654 -19.384 1.00 63.78 73 GLY A C 1
ATOM 534 O O . GLY A 1 73 ? 26.374 -5.313 -18.448 1.00 63.78 73 GLY A O 1
ATOM 535 N N . PRO A 1 74 ? 27.993 -4.798 -19.925 1.00 60.41 74 PRO A N 1
ATOM 536 C CA . PRO A 1 74 ? 28.341 -3.487 -19.355 1.00 60.41 74 PRO A CA 1
ATOM 537 C C . PRO A 1 74 ? 27.145 -2.540 -19.154 1.00 60.41 74 PRO A C 1
ATOM 539 O O . PRO A 1 74 ? 27.211 -1.617 -18.351 1.00 60.41 74 PRO A O 1
ATOM 542 N N . ALA A 1 75 ? 26.021 -2.790 -19.826 1.00 66.50 75 ALA A N 1
ATOM 543 C CA . ALA A 1 75 ? 24.778 -2.046 -19.658 1.00 66.50 75 ALA A CA 1
ATOM 544 C C . ALA A 1 75 ? 23.932 -2.476 -18.432 1.00 66.50 75 ALA A C 1
ATOM 546 O O . ALA A 1 75 ? 22.800 -2.019 -18.292 1.00 66.50 75 ALA A O 1
ATOM 547 N N . CYS A 1 76 ? 24.417 -3.374 -17.562 1.00 76.25 76 CYS A N 1
ATOM 548 C CA . CYS A 1 76 ? 23.720 -3.863 -16.358 1.00 76.25 76 CYS A CA 1
ATOM 549 C C . CYS A 1 76 ? 22.252 -4.264 -16.589 1.00 76.25 76 CYS A C 1
ATOM 551 O O . CYS A 1 76 ? 21.365 -3.936 -15.794 1.00 76.25 76 CYS A O 1
ATOM 553 N N . GLY A 1 77 ? 22.004 -4.960 -17.698 1.00 77.75 77 GLY A N 1
ATOM 554 C CA . GLY A 1 77 ? 20.674 -5.379 -18.123 1.00 77.75 77 GLY A CA 1
ATOM 555 C C . GLY A 1 77 ? 20.070 -4.510 -19.221 1.00 77.75 77 GLY A C 1
ATOM 556 O O . GLY A 1 77 ? 19.273 -5.034 -19.969 1.00 77.75 77 GLY A O 1
ATOM 557 N N . TYR A 1 78 ? 20.479 -3.252 -19.434 1.00 79.50 78 TYR A N 1
ATOM 558 C CA . TYR A 1 78 ? 19.880 -2.391 -20.472 1.00 79.50 78 TYR A CA 1
ATOM 559 C C . TYR A 1 78 ? 20.216 -2.771 -21.930 1.00 79.50 78 TYR A C 1
ATOM 561 O O . TYR A 1 78 ? 19.571 -2.257 -22.845 1.00 79.50 78 TYR A O 1
ATOM 569 N N . GLY A 1 79 ? 21.198 -3.651 -22.157 1.00 75.19 79 GLY A N 1
ATOM 570 C CA . GLY A 1 79 ? 21.723 -4.008 -23.487 1.00 75.19 79 GLY A CA 1
ATOM 571 C C . GLY A 1 79 ? 20.652 -4.364 -24.532 1.00 75.19 79 GLY A C 1
ATOM 572 O O . GLY A 1 79 ? 20.654 -3.755 -25.603 1.00 75.19 79 GLY A O 1
ATOM 573 N N . PRO A 1 80 ? 19.651 -5.214 -24.213 1.00 79.38 80 PRO A N 1
ATOM 574 C CA . PRO A 1 80 ? 18.567 -5.555 -25.140 1.00 79.38 80 PRO A CA 1
ATOM 575 C C . PRO A 1 80 ? 17.735 -4.360 -25.628 1.00 79.38 80 PRO A C 1
ATOM 577 O O . PRO A 1 80 ? 17.054 -4.463 -26.645 1.00 79.38 80 PRO A O 1
ATOM 580 N N . TRP A 1 81 ? 17.765 -3.230 -24.913 1.00 75.88 81 TRP A N 1
ATOM 581 C CA . TRP A 1 81 ? 16.962 -2.044 -25.217 1.00 75.88 81 TRP A CA 1
ATOM 582 C C . TRP A 1 81 ? 17.761 -0.882 -25.809 1.00 75.88 81 TRP A C 1
ATOM 584 O O . TRP A 1 81 ? 17.165 -0.007 -26.438 1.00 75.88 81 TRP A O 1
ATOM 594 N N . LEU A 1 82 ? 19.076 -0.835 -25.583 1.00 76.94 82 LEU A N 1
ATOM 595 C CA . LEU A 1 82 ? 19.925 0.310 -25.938 1.00 76.94 82 LEU A CA 1
ATOM 596 C C . LEU A 1 82 ? 21.069 -0.038 -26.901 1.00 76.94 82 LEU A C 1
ATOM 598 O O . LEU A 1 82 ? 21.681 0.881 -27.440 1.00 76.94 82 LEU A O 1
ATOM 602 N N . GLY A 1 83 ? 21.307 -1.326 -27.169 1.00 72.00 83 GLY A N 1
ATOM 603 C CA . GLY A 1 83 ? 22.489 -1.799 -27.892 1.00 72.00 83 GLY A CA 1
ATOM 604 C C . GLY A 1 83 ? 23.716 -1.911 -26.977 1.00 72.00 83 GLY A C 1
ATOM 605 O O . GLY A 1 83 ? 23.723 -1.381 -25.865 1.00 72.00 83 GLY A O 1
ATOM 606 N N . ASP A 1 84 ? 24.745 -2.625 -27.436 1.00 63.38 84 ASP A N 1
ATOM 607 C CA . ASP A 1 84 ? 25.886 -3.033 -26.597 1.00 63.38 84 ASP A CA 1
ATOM 608 C C . ASP A 1 84 ? 26.964 -1.942 -26.401 1.00 63.38 84 ASP A C 1
ATOM 610 O O . ASP A 1 84 ? 27.795 -2.058 -25.500 1.00 63.38 84 ASP A O 1
ATOM 614 N N . ASP A 1 85 ? 26.937 -0.855 -27.183 1.00 54.53 85 ASP A N 1
ATOM 615 C CA . ASP A 1 85 ? 28.123 -0.005 -27.393 1.00 54.53 85 ASP A CA 1
ATOM 616 C C . ASP A 1 85 ? 28.244 1.261 -26.512 1.00 54.53 85 ASP A C 1
ATOM 618 O O . ASP A 1 85 ? 29.190 2.032 -26.681 1.00 54.53 85 ASP A O 1
ATOM 622 N N . ALA A 1 86 ? 27.357 1.512 -25.538 1.00 55.41 86 ALA A N 1
ATOM 623 C CA . ALA A 1 86 ? 27.537 2.639 -24.607 1.00 55.41 86 ALA A CA 1
ATOM 624 C C . ALA A 1 86 ? 26.842 2.456 -23.249 1.00 55.41 86 ALA A C 1
ATOM 626 O O . ALA A 1 86 ? 25.713 1.970 -23.171 1.00 55.41 86 ALA A O 1
ATOM 627 N N . LEU A 1 87 ? 27.482 2.947 -22.175 1.00 60.53 87 LEU A N 1
ATOM 628 C CA . LEU A 1 87 ? 26.807 3.181 -20.896 1.00 60.53 87 LEU A CA 1
ATOM 629 C C . LEU A 1 87 ? 25.674 4.190 -21.131 1.00 60.53 87 LEU A C 1
ATOM 631 O O . LEU A 1 87 ? 25.940 5.311 -21.575 1.00 60.53 87 LEU A O 1
ATOM 635 N N . PRO A 1 88 ? 24.416 3.824 -20.860 1.00 64.56 88 PRO A N 1
ATOM 636 C CA . PRO A 1 88 ? 23.310 4.697 -21.185 1.00 64.56 88 PRO A CA 1
ATOM 637 C C . PRO A 1 88 ? 23.285 5.914 -20.268 1.00 64.56 88 PRO A C 1
ATOM 639 O O . PRO A 1 88 ? 23.325 5.794 -19.039 1.00 64.56 88 PRO A O 1
ATOM 642 N N . ASP A 1 89 ? 23.170 7.099 -20.868 1.00 75.62 89 ASP A N 1
ATOM 643 C CA . ASP A 1 89 ? 22.939 8.318 -20.104 1.00 75.62 89 ASP A CA 1
ATOM 644 C C . ASP A 1 89 ? 21.617 8.229 -19.307 1.00 75.62 89 ASP A C 1
ATOM 646 O O . ASP A 1 89 ? 20.777 7.335 -19.490 1.00 75.62 89 ASP A O 1
ATOM 650 N N . ALA A 1 90 ? 21.417 9.150 -18.363 1.00 72.44 90 ALA A N 1
ATOM 651 C CA . ALA A 1 90 ? 20.206 9.174 -17.540 1.00 72.44 90 ALA A CA 1
ATOM 652 C C . ALA A 1 90 ? 18.914 9.289 -18.379 1.00 72.44 90 ALA A C 1
ATOM 654 O O . ALA A 1 90 ? 17.867 8.770 -17.986 1.00 72.44 90 ALA A O 1
ATOM 655 N N . VAL A 1 91 ? 18.975 9.921 -19.555 1.00 74.94 91 VAL A N 1
ATOM 656 C CA . VAL A 1 91 ? 17.821 10.123 -20.442 1.00 74.94 91 VAL A CA 1
ATOM 657 C C . VAL A 1 91 ? 17.437 8.824 -21.153 1.00 74.94 91 VAL A C 1
ATOM 659 O O . VAL A 1 91 ? 16.245 8.524 -21.279 1.00 74.94 91 VAL A O 1
ATOM 662 N N . ALA A 1 92 ? 18.419 8.046 -21.604 1.00 78.69 92 ALA A N 1
ATOM 663 C CA . ALA A 1 92 ? 18.237 6.744 -22.224 1.00 78.69 92 ALA A CA 1
ATOM 664 C C . ALA A 1 92 ? 17.665 5.737 -21.218 1.00 78.69 92 ALA A C 1
ATOM 666 O O . ALA A 1 92 ? 16.640 5.118 -21.510 1.00 78.69 92 ALA A O 1
ATOM 667 N N . ARG A 1 93 ? 18.224 5.669 -19.999 1.00 79.00 93 ARG A N 1
ATOM 668 C CA . ARG A 1 93 ? 17.683 4.840 -18.902 1.00 79.00 93 ARG A CA 1
ATOM 669 C C . ARG A 1 93 ? 16.231 5.197 -18.588 1.00 79.00 93 ARG A C 1
ATOM 671 O O . ARG A 1 93 ? 15.346 4.353 -18.678 1.00 79.00 93 ARG A O 1
ATOM 678 N N . ALA A 1 94 ? 15.949 6.485 -18.396 1.00 78.94 94 ALA A N 1
ATOM 679 C CA . ALA A 1 94 ? 14.593 6.982 -18.176 1.00 78.94 94 ALA A CA 1
ATOM 680 C C . ALA A 1 94 ? 13.614 6.685 -19.324 1.00 78.94 94 ALA A C 1
ATOM 682 O O . ALA A 1 94 ? 12.395 6.657 -19.132 1.00 78.94 94 ALA A O 1
ATOM 683 N N . ARG A 1 95 ? 14.099 6.562 -20.565 1.00 82.50 95 ARG A N 1
ATOM 684 C CA . ARG A 1 95 ? 13.264 6.189 -21.713 1.00 82.50 95 ARG A CA 1
ATOM 685 C C . ARG A 1 95 ? 12.910 4.707 -21.664 1.00 82.50 95 ARG A C 1
ATOM 687 O O . ARG A 1 95 ? 11.747 4.391 -21.909 1.00 82.50 95 ARG A O 1
ATOM 694 N N . VAL A 1 96 ? 13.875 3.850 -21.338 1.00 84.81 96 VAL A N 1
ATOM 695 C CA . VAL A 1 96 ? 13.656 2.408 -21.183 1.00 84.81 96 VAL A CA 1
ATOM 696 C C . VAL A 1 96 ? 12.725 2.136 -20.009 1.00 84.81 96 VAL A C 1
ATOM 698 O O . VAL A 1 96 ? 11.698 1.503 -20.220 1.00 84.81 96 VAL A O 1
ATOM 701 N N . ASP A 1 97 ? 12.972 2.716 -18.834 1.00 84.56 97 ASP A N 1
ATOM 702 C CA . ASP A 1 97 ? 12.106 2.535 -17.661 1.00 84.56 97 ASP A CA 1
ATOM 703 C C . ASP A 1 97 ? 10.655 2.936 -17.956 1.00 84.56 97 ASP A C 1
ATOM 705 O O . ASP A 1 97 ? 9.721 2.189 -17.675 1.00 84.56 97 ASP A O 1
ATOM 709 N N . ARG A 1 98 ? 10.445 4.071 -18.640 1.00 85.06 98 ARG A N 1
ATOM 710 C CA . ARG A 1 98 ? 9.107 4.495 -19.091 1.00 85.06 98 ARG A CA 1
ATOM 711 C C . ARG A 1 98 ? 8.494 3.571 -20.141 1.00 85.06 98 ARG A C 1
ATOM 713 O O . ARG A 1 98 ? 7.270 3.518 -20.264 1.00 85.06 98 ARG A O 1
ATOM 720 N N . ALA A 1 99 ? 9.298 2.933 -20.985 1.00 88.50 99 ALA A N 1
ATOM 721 C CA . ALA A 1 99 ? 8.798 1.971 -21.960 1.00 88.50 99 ALA A CA 1
ATOM 722 C C . ALA A 1 99 ? 8.355 0.685 -21.256 1.00 88.50 99 ALA A C 1
ATOM 724 O O . ALA A 1 99 ? 7.219 0.261 -21.457 1.00 88.50 99 ALA A O 1
ATOM 725 N N . LEU A 1 100 ? 9.193 0.149 -20.367 1.00 89.06 100 LEU A N 1
ATOM 726 C CA . LEU A 1 100 ? 8.898 -1.049 -19.586 1.00 89.06 100 LEU A CA 1
ATOM 727 C C . LEU A 1 100 ? 7.708 -0.833 -18.647 1.00 89.06 100 LEU A C 1
ATOM 729 O O . LEU A 1 100 ? 6.780 -1.633 -18.645 1.00 89.06 100 LEU A O 1
ATOM 733 N N . GLY A 1 101 ? 7.651 0.290 -17.930 1.00 89.56 101 GLY A N 1
ATOM 734 C CA . GLY A 1 101 ? 6.516 0.619 -17.067 1.00 89.56 101 GLY A CA 1
ATOM 735 C C . GLY A 1 101 ? 5.198 0.716 -17.840 1.00 89.56 101 GLY A C 1
ATOM 736 O O . GLY A 1 101 ? 4.177 0.199 -17.390 1.00 89.56 101 GLY A O 1
ATOM 737 N N . ARG A 1 102 ? 5.209 1.297 -19.052 1.00 91.12 102 ARG A N 1
ATOM 738 C CA . ARG A 1 102 ? 4.034 1.291 -19.946 1.00 91.12 102 ARG A CA 1
ATOM 739 C C . ARG A 1 102 ? 3.680 -0.109 -20.437 1.00 91.12 102 ARG A C 1
ATOM 741 O O . ARG A 1 102 ? 2.496 -0.404 -20.561 1.00 91.12 102 ARG A O 1
ATOM 748 N N . GLN A 1 103 ? 4.673 -0.951 -20.708 1.00 92.31 103 GLN A N 1
ATOM 749 C CA . GLN A 1 103 ? 4.449 -2.339 -21.099 1.00 92.31 103 GLN A CA 1
ATOM 750 C C . GLN A 1 103 ? 3.779 -3.131 -19.969 1.00 92.31 103 GLN A C 1
ATOM 752 O O . GLN A 1 103 ? 2.782 -3.798 -20.235 1.00 92.31 103 GLN A O 1
ATOM 757 N N . VAL A 1 104 ? 4.247 -3.003 -18.718 1.00 93.00 104 VAL A N 1
ATOM 758 C CA . VAL A 1 104 ? 3.603 -3.623 -17.541 1.00 93.00 104 VAL A CA 1
ATOM 759 C C . VAL A 1 104 ? 2.154 -3.163 -17.424 1.00 93.00 104 VAL A C 1
ATOM 761 O O . VAL A 1 104 ? 1.245 -3.986 -17.398 1.00 93.00 104 VAL A O 1
ATOM 764 N N . VAL A 1 105 ? 1.926 -1.846 -17.426 1.00 94.44 105 VAL A N 1
ATOM 765 C CA . VAL A 1 105 ? 0.582 -1.258 -17.322 1.00 94.44 105 VAL A CA 1
ATOM 766 C C . VAL A 1 105 ? -0.342 -1.766 -18.428 1.00 94.44 105 VAL A C 1
ATOM 768 O O . VAL A 1 105 ? -1.453 -2.202 -18.142 1.00 94.44 105 VAL A O 1
ATOM 771 N N . SER A 1 106 ? 0.115 -1.753 -19.683 1.00 95.31 106 SER A N 1
ATOM 772 C CA . SER A 1 106 ? -0.682 -2.213 -20.824 1.00 95.31 106 SER A CA 1
ATOM 773 C C . SER A 1 106 ? -0.991 -3.706 -20.749 1.00 95.31 106 SER A C 1
ATOM 775 O O . SER A 1 106 ? -2.096 -4.106 -21.096 1.00 95.31 106 SER A O 1
ATOM 777 N N . THR A 1 107 ? -0.032 -4.523 -20.307 1.00 95.44 107 THR A N 1
ATOM 778 C CA . THR A 1 107 ? -0.213 -5.976 -20.163 1.00 95.44 107 THR A CA 1
ATOM 779 C C . THR A 1 107 ? -1.272 -6.274 -19.106 1.00 95.44 107 THR A C 1
ATOM 781 O O . THR A 1 107 ? -2.204 -7.030 -19.359 1.00 95.44 107 THR A O 1
ATOM 784 N N . LEU A 1 108 ? -1.186 -5.605 -17.953 1.00 96.62 108 LEU A N 1
ATOM 785 C CA . LEU A 1 108 ? -2.155 -5.728 -16.865 1.00 96.62 108 LEU A CA 1
ATOM 786 C C . LEU A 1 108 ? -3.565 -5.294 -17.290 1.00 96.62 108 LEU A C 1
ATOM 788 O O . LEU A 1 108 ? -4.529 -6.013 -17.054 1.00 96.62 108 LEU A O 1
ATOM 792 N N . GLN A 1 109 ? -3.690 -4.165 -17.993 1.00 97.06 109 GLN A N 1
ATOM 793 C CA . GLN A 1 109 ? -4.977 -3.665 -18.504 1.00 97.06 109 GLN A CA 1
ATOM 794 C C . GLN A 1 109 ? -5.636 -4.585 -19.541 1.00 97.06 109 GLN A C 1
ATOM 796 O O . GLN A 1 109 ? -6.847 -4.510 -19.733 1.00 97.06 109 GLN A O 1
ATOM 801 N N . GLN A 1 110 ? -4.851 -5.418 -20.229 1.00 97.25 110 GLN A N 1
ATOM 802 C CA . GLN A 1 110 ? -5.328 -6.371 -21.236 1.00 97.25 110 GLN A CA 1
ATOM 803 C C . GLN A 1 110 ? -5.518 -7.788 -20.675 1.00 97.25 110 GLN A C 1
ATOM 805 O O . GLN A 1 110 ? -5.962 -8.673 -21.406 1.00 97.25 110 GLN A O 1
ATOM 810 N N . SER A 1 111 ? -5.185 -8.018 -19.401 1.00 97.69 111 SER A N 1
ATOM 811 C CA . SER A 1 111 ? -5.348 -9.319 -18.751 1.00 97.69 111 SER A CA 1
ATOM 812 C C . SER A 1 111 ? -6.823 -9.718 -18.672 1.00 97.69 111 SER A C 1
ATOM 814 O O . SER A 1 111 ? -7.709 -8.877 -18.527 1.00 97.69 111 SER A O 1
ATOM 816 N N . SER A 1 112 ? -7.107 -11.019 -18.712 1.00 97.06 112 SER A N 1
ATOM 817 C CA . SER A 1 112 ? -8.448 -11.548 -18.439 1.00 97.06 112 SER A CA 1
ATOM 818 C C . SER A 1 112 ? -8.804 -11.550 -16.946 1.00 97.06 112 SER A C 1
ATOM 820 O O . SER A 1 112 ? -9.963 -11.759 -16.604 1.00 97.06 112 SER A O 1
ATOM 822 N N . SER A 1 113 ? -7.825 -11.347 -16.060 1.00 97.81 113 SER A N 1
ATOM 823 C CA . SER A 1 113 ? -8.029 -11.234 -14.612 1.00 97.81 113 SER A CA 1
ATOM 824 C C . SER A 1 113 ? -8.510 -9.829 -14.244 1.00 97.81 113 SER A C 1
ATOM 826 O O . SER A 1 113 ? -7.854 -8.840 -14.578 1.00 97.81 113 SER A O 1
ATOM 828 N N . GLU A 1 114 ? -9.631 -9.725 -13.522 1.00 97.75 114 GLU A N 1
ATOM 829 C CA . GLU A 1 114 ? -10.140 -8.435 -13.028 1.00 97.75 114 GLU A CA 1
ATOM 830 C C . GLU A 1 114 ? -9.128 -7.743 -12.108 1.00 97.75 114 GLU A C 1
ATOM 832 O O . GLU A 1 114 ? -8.932 -6.532 -12.206 1.00 97.75 114 GLU A O 1
ATOM 837 N N . LEU A 1 115 ? -8.439 -8.508 -11.256 1.00 97.75 115 LEU A N 1
ATOM 838 C CA . LEU A 1 115 ? -7.421 -7.974 -10.356 1.00 97.75 115 LEU A CA 1
ATOM 839 C C . LEU A 1 115 ? -6.245 -7.372 -11.130 1.00 97.75 115 LEU A C 1
ATOM 841 O O . LEU A 1 115 ? -5.802 -6.267 -10.818 1.00 97.75 115 LEU A O 1
ATOM 845 N N . ASP A 1 116 ? -5.771 -8.053 -12.174 1.00 98.06 116 ASP A N 1
ATOM 846 C CA . ASP A 1 116 ? -4.691 -7.533 -13.016 1.00 98.06 116 ASP A CA 1
ATOM 847 C C . ASP A 1 116 ? -5.125 -6.251 -13.723 1.00 98.06 116 ASP A C 1
ATOM 849 O O . ASP A 1 116 ? -4.399 -5.256 -13.688 1.00 98.06 116 ASP A O 1
ATOM 853 N N . GLN A 1 117 ? -6.333 -6.232 -14.298 1.00 98.31 117 GLN A N 1
ATOM 854 C CA . GLN A 1 117 ? -6.882 -5.027 -14.920 1.00 98.31 117 GLN A CA 1
ATOM 855 C C . GLN A 1 117 ? -6.962 -3.877 -13.915 1.00 98.31 117 GLN A C 1
ATOM 857 O O . GLN A 1 117 ? -6.541 -2.763 -14.227 1.00 98.31 117 GLN A O 1
ATOM 862 N N . ALA A 1 118 ? -7.449 -4.136 -12.699 1.00 98.06 118 ALA A N 1
ATOM 863 C CA . ALA A 1 118 ? -7.551 -3.137 -11.643 1.00 98.06 118 ALA A CA 1
ATOM 864 C C . ALA A 1 118 ? -6.181 -2.561 -11.270 1.00 98.06 118 ALA A C 1
ATOM 866 O O . ALA A 1 118 ? -6.015 -1.341 -11.202 1.00 98.06 118 ALA A O 1
ATOM 867 N N . VAL A 1 119 ? -5.174 -3.419 -11.096 1.00 97.00 119 VAL A N 1
ATOM 868 C CA . VAL A 1 119 ? -3.796 -2.999 -10.821 1.00 97.00 119 VAL A CA 1
ATOM 869 C C . VAL A 1 119 ? -3.219 -2.200 -11.994 1.00 97.00 119 VAL A C 1
ATOM 871 O O . VAL A 1 119 ? -2.589 -1.165 -11.776 1.00 97.00 119 VAL A O 1
ATOM 874 N N . GLY A 1 120 ? -3.490 -2.603 -13.236 1.00 96.50 120 GLY A N 1
ATOM 875 C CA . GLY A 1 120 ? -3.100 -1.866 -14.438 1.00 96.50 120 GLY A CA 1
ATOM 876 C C . GLY A 1 120 ? -3.736 -0.474 -14.528 1.00 96.50 120 GLY A C 1
ATOM 877 O O . GLY A 1 120 ? -3.052 0.503 -14.844 1.00 96.50 120 GLY A O 1
ATOM 878 N N . TRP A 1 121 ? -5.029 -0.341 -14.221 1.00 97.25 121 TRP A N 1
ATOM 879 C CA . TRP A 1 121 ? -5.714 0.957 -14.184 1.00 97.25 121 TRP A CA 1
ATOM 880 C C . TRP A 1 121 ? -5.238 1.835 -13.023 1.00 97.25 121 TRP A C 1
ATOM 882 O O . TRP A 1 121 ? -5.034 3.032 -13.214 1.00 97.25 121 TRP A O 1
ATOM 892 N N . TRP A 1 122 ? -4.968 1.250 -11.855 1.00 95.69 122 TRP A N 1
ATOM 893 C CA . TRP A 1 122 ? -4.388 1.961 -10.715 1.00 95.69 122 TRP A CA 1
ATOM 894 C C . TRP A 1 122 ? -2.970 2.482 -11.004 1.00 95.69 122 TRP A C 1
ATOM 896 O O . TRP A 1 122 ? -2.663 3.647 -10.747 1.00 95.69 122 TRP A O 1
ATOM 906 N N . LEU A 1 123 ? -2.098 1.664 -11.597 1.00 94.12 123 LEU A N 1
ATOM 907 C CA . LEU A 1 123 ? -0.764 2.112 -12.005 1.00 94.12 123 LEU A CA 1
ATOM 908 C C . LEU A 1 123 ? -0.851 3.239 -13.046 1.00 94.12 123 LEU A C 1
ATOM 910 O O . LEU A 1 123 ? -0.091 4.199 -12.966 1.00 94.12 123 LEU A O 1
ATOM 914 N N . ALA A 1 124 ? -1.804 3.170 -13.980 1.00 93.56 124 ALA A N 1
ATOM 915 C CA . ALA A 1 124 ? -2.019 4.213 -14.984 1.00 93.56 124 ALA A CA 1
ATOM 916 C C . ALA A 1 124 ? -2.574 5.533 -14.422 1.00 93.56 124 ALA A C 1
ATOM 918 O O . ALA A 1 124 ? -2.333 6.586 -15.017 1.00 93.56 124 ALA A O 1
ATOM 919 N N . SER A 1 125 ? -3.312 5.502 -13.308 1.00 91.56 125 SER A N 1
ATOM 920 C CA . SER A 1 125 ? -3.838 6.710 -12.659 1.00 91.56 125 SER A CA 1
ATOM 921 C C . SER A 1 125 ? -2.853 7.349 -11.676 1.00 91.56 125 SER A C 1
ATOM 923 O O . SER A 1 125 ? -2.953 8.541 -11.371 1.00 91.56 125 SER A O 1
ATOM 925 N N . THR A 1 126 ? -1.851 6.604 -11.210 1.00 85.31 126 THR A N 1
ATOM 926 C CA . THR A 1 126 ? -0.758 7.150 -10.398 1.00 85.31 126 THR A CA 1
ATOM 927 C C . THR A 1 126 ? 0.346 7.746 -11.283 1.00 85.31 126 THR A C 1
ATOM 929 O O . THR A 1 126 ? 0.502 7.363 -12.440 1.00 85.31 126 THR A O 1
ATOM 932 N N . PRO A 1 127 ? 1.166 8.693 -10.786 1.00 75.69 127 PRO A N 1
ATOM 933 C CA . PRO A 1 127 ? 2.342 9.183 -11.511 1.00 75.69 127 PRO A CA 1
ATOM 934 C C . PRO A 1 127 ? 3.492 8.151 -11.525 1.00 75.69 127 PRO A C 1
ATOM 936 O O . PRO A 1 127 ? 4.661 8.514 -11.383 1.00 75.69 127 PRO A O 1
ATOM 939 N N . PHE A 1 128 ? 3.158 6.867 -11.684 1.00 66.19 128 PHE A N 1
ATOM 940 C CA . PHE A 1 128 ? 4.070 5.786 -12.031 1.00 66.19 128 PHE A CA 1
ATOM 941 C C . PHE A 1 128 ? 4.788 6.211 -13.323 1.00 66.19 128 PHE A C 1
ATOM 943 O O . PHE A 1 128 ? 4.138 6.533 -14.321 1.00 66.19 128 PHE A O 1
ATOM 950 N N . ASN A 1 129 ? 6.121 6.287 -13.305 1.00 63.75 129 ASN A N 1
ATOM 951 C CA . ASN A 1 129 ? 6.988 6.732 -14.410 1.00 63.75 129 ASN A CA 1
ATOM 952 C C . ASN A 1 129 ? 7.173 8.251 -14.663 1.00 63.75 129 ASN A C 1
ATOM 954 O O . ASN A 1 129 ? 7.717 8.617 -15.713 1.00 63.75 129 ASN A O 1
ATOM 958 N N . VAL A 1 130 ? 6.739 9.158 -13.773 1.00 57.44 130 VAL A N 1
ATOM 959 C CA . VAL A 1 130 ? 6.844 10.619 -14.036 1.00 57.44 130 VAL A CA 1
ATOM 960 C C . VAL A 1 130 ? 7.949 11.329 -13.237 1.00 57.44 130 VAL A C 1
ATOM 962 O O . VAL A 1 130 ? 8.388 12.404 -13.650 1.00 57.44 130 VAL A O 1
ATOM 965 N N . ILE A 1 131 ? 8.429 10.755 -12.128 1.00 54.12 131 ILE A N 1
ATOM 966 C CA . ILE A 1 131 ? 9.130 11.537 -11.094 1.00 54.12 131 ILE A CA 1
ATOM 967 C C . ILE A 1 131 ? 10.671 11.400 -11.107 1.00 54.12 131 ILE A C 1
ATOM 969 O O . ILE A 1 131 ? 11.349 12.377 -10.801 1.00 54.12 131 ILE A O 1
ATOM 973 N N . GLU A 1 132 ? 11.264 10.279 -11.520 1.00 57.59 132 GLU A N 1
ATOM 974 C CA . GLU A 1 132 ? 12.642 9.980 -11.078 1.00 57.59 132 GLU A CA 1
ATOM 975 C C . GLU A 1 132 ? 13.835 10.736 -11.713 1.00 57.59 132 GLU A C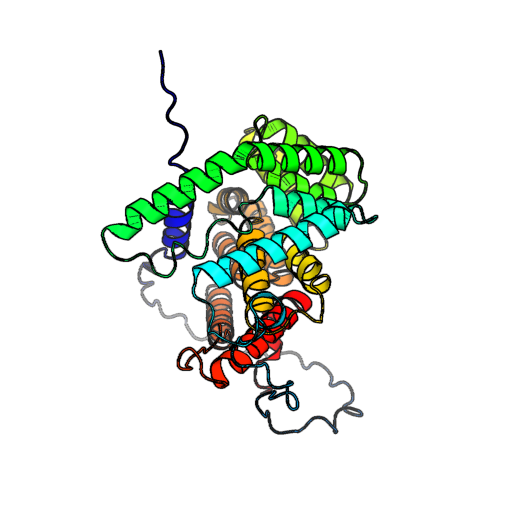 1
ATOM 977 O O . GLU A 1 132 ? 14.674 11.215 -10.952 1.00 57.59 132 GLU A O 1
ATOM 982 N N . PRO A 1 133 ? 14.001 10.911 -13.039 1.00 54.38 133 PRO A N 1
ATOM 983 C CA . PRO A 1 133 ? 15.325 11.311 -13.544 1.00 54.38 133 PRO A CA 1
ATOM 984 C C . PRO A 1 133 ? 15.675 12.777 -13.261 1.00 54.38 133 PRO A C 1
ATOM 986 O O . PRO A 1 133 ? 16.839 13.146 -13.192 1.00 54.38 133 PRO A O 1
ATOM 989 N N . ALA A 1 134 ? 14.661 13.635 -13.120 1.00 51.53 134 ALA A N 1
ATOM 990 C CA . ALA A 1 134 ? 14.855 15.073 -12.948 1.00 51.53 134 ALA A CA 1
ATOM 991 C C . ALA A 1 134 ? 15.228 15.470 -11.511 1.00 51.53 134 ALA A C 1
ATOM 993 O O . ALA A 1 134 ? 15.713 16.578 -11.310 1.00 51.53 134 ALA A O 1
ATOM 994 N N . LEU A 1 135 ? 14.972 14.602 -10.526 1.00 55.12 135 LEU A N 1
ATOM 995 C CA . LEU A 1 135 ? 15.148 14.920 -9.108 1.00 55.12 135 LEU A CA 1
ATOM 996 C C . LEU A 1 135 ? 16.478 14.432 -8.536 1.00 55.12 135 LEU A C 1
ATOM 998 O O . LEU A 1 135 ? 17.008 15.086 -7.643 1.00 55.12 135 LEU A O 1
ATOM 1002 N N . GLN A 1 136 ? 17.021 13.323 -9.047 1.00 56.41 136 GLN A N 1
ATOM 1003 C CA . GLN A 1 136 ? 18.227 12.706 -8.481 1.00 56.41 136 GLN A CA 1
ATOM 1004 C C . GLN A 1 136 ? 19.495 13.559 -8.678 1.00 56.41 136 GLN A C 1
ATOM 1006 O O . GLN A 1 136 ? 20.326 13.597 -7.778 1.00 56.41 136 GLN A O 1
ATOM 1011 N N . ASP A 1 137 ? 19.577 14.344 -9.760 1.00 54.06 137 ASP A N 1
ATOM 1012 C CA . ASP A 1 137 ? 20.727 15.222 -10.066 1.00 54.06 137 ASP A CA 1
ATOM 1013 C C . ASP A 1 137 ? 20.395 16.726 -9.951 1.00 54.06 137 ASP A C 1
ATOM 1015 O O . ASP A 1 137 ? 21.089 17.603 -10.477 1.00 54.06 137 ASP A O 1
ATOM 1019 N N . CYS A 1 138 ? 19.294 17.052 -9.276 1.00 64.69 138 CYS A N 1
ATOM 1020 C CA . CYS A 1 138 ? 18.720 18.394 -9.231 1.00 64.69 138 CYS A CA 1
ATOM 1021 C C . CYS A 1 138 ? 19.497 19.306 -8.263 1.00 64.69 138 CYS A C 1
ATOM 1023 O O . CYS A 1 138 ? 19.060 19.560 -7.144 1.00 64.69 138 CYS A O 1
ATOM 1025 N N . THR A 1 139 ? 20.653 19.831 -8.681 1.00 69.94 139 THR A N 1
ATOM 1026 C CA . THR A 1 139 ? 21.388 20.868 -7.931 1.00 69.94 139 THR A CA 1
ATOM 1027 C C . THR A 1 139 ? 21.473 22.181 -8.719 1.00 69.94 139 THR A C 1
ATOM 1029 O O . THR A 1 139 ? 21.572 22.211 -9.946 1.00 69.94 139 THR A O 1
ATOM 1032 N N . GLY A 1 140 ? 21.382 23.315 -8.016 1.00 75.56 140 GLY A N 1
ATOM 1033 C CA . GLY A 1 140 ? 21.524 24.651 -8.609 1.00 75.56 140 GLY A CA 1
ATOM 1034 C C . GLY A 1 140 ? 20.337 25.137 -9.460 1.00 75.56 140 GLY A C 1
ATOM 1035 O O . GLY A 1 140 ? 19.212 24.657 -9.354 1.00 75.56 140 GLY A O 1
ATOM 1036 N N . ARG A 1 141 ? 20.582 26.149 -10.309 1.00 72.56 141 ARG A N 1
ATOM 1037 C CA . ARG A 1 141 ? 19.539 26.873 -11.075 1.00 72.56 141 ARG A CA 1
ATOM 1038 C C . ARG A 1 141 ? 18.779 26.009 -12.092 1.00 72.56 141 ARG A C 1
ATOM 1040 O O . ARG A 1 141 ? 17.627 26.309 -12.383 1.00 72.56 141 ARG A O 1
ATOM 1047 N N . GLY A 1 142 ? 19.386 24.934 -12.598 1.00 75.19 142 GLY A N 1
ATOM 1048 C CA . GLY A 1 142 ? 18.716 23.988 -13.501 1.00 75.19 142 GLY A CA 1
ATOM 1049 C C . GLY A 1 142 ? 17.625 23.162 -12.814 1.00 75.19 142 GLY A C 1
ATOM 1050 O O . GLY A 1 142 ? 16.711 22.679 -13.480 1.00 75.19 142 GLY A O 1
ATOM 1051 N N . CYS A 1 143 ? 17.678 23.058 -11.482 1.00 80.88 143 CYS A N 1
ATOM 1052 C CA . CYS A 1 143 ? 16.755 22.238 -10.714 1.00 80.88 143 CYS A CA 1
ATOM 1053 C C . CYS A 1 143 ? 15.316 22.769 -10.746 1.00 80.88 143 CYS A C 1
ATOM 1055 O O . CYS A 1 143 ? 14.369 22.013 -10.956 1.00 80.88 143 CYS A O 1
ATOM 1057 N N . GLN A 1 144 ? 15.137 24.087 -10.616 1.00 82.25 144 GLN A N 1
ATOM 1058 C CA . GLN A 1 144 ? 13.808 24.697 -10.655 1.00 82.25 144 GLN A CA 1
ATOM 1059 C C . GLN A 1 144 ? 13.124 24.478 -12.011 1.00 82.25 144 GLN A C 1
ATOM 1061 O O . GLN A 1 144 ? 11.947 24.125 -12.056 1.00 82.25 144 GLN A O 1
ATOM 1066 N N . THR A 1 145 ? 13.873 24.610 -13.108 1.00 82.75 145 THR A N 1
ATOM 1067 C CA . THR A 1 145 ? 13.372 24.323 -14.456 1.00 82.75 145 THR A CA 1
ATOM 1068 C C . THR A 1 145 ? 13.005 22.847 -14.612 1.00 82.75 145 THR A C 1
ATOM 1070 O O . THR A 1 145 ? 11.947 22.532 -15.150 1.00 82.75 145 THR A O 1
ATOM 1073 N N . ALA A 1 146 ? 13.835 21.927 -14.111 1.00 78.44 146 ALA A N 1
ATOM 1074 C CA . ALA A 1 146 ? 13.564 20.491 -14.171 1.00 78.44 146 ALA A CA 1
ATOM 1075 C C . ALA A 1 146 ? 12.309 20.098 -13.364 1.00 78.44 146 ALA A C 1
ATOM 1077 O O . ALA A 1 146 ? 11.486 19.311 -13.842 1.00 78.44 146 ALA A O 1
ATOM 1078 N N . LEU A 1 147 ? 12.120 20.698 -12.183 1.00 80.88 147 LEU A N 1
ATOM 1079 C CA . LEU A 1 147 ? 10.921 20.560 -11.353 1.00 80.88 147 LEU A CA 1
ATOM 1080 C C . LEU A 1 147 ? 9.665 21.073 -12.065 1.00 80.88 147 LEU A C 1
ATOM 1082 O O . LEU A 1 147 ? 8.663 20.362 -12.110 1.00 80.88 147 LEU A O 1
ATOM 1086 N N . GLN A 1 148 ? 9.727 22.266 -12.661 1.00 83.81 148 GLN A N 1
ATOM 1087 C CA . GLN A 1 148 ? 8.618 22.836 -13.434 1.00 83.81 148 GLN A CA 1
ATOM 1088 C C . GLN A 1 148 ? 8.247 21.938 -14.617 1.00 83.81 148 GLN A C 1
ATOM 1090 O O . GLN A 1 148 ? 7.086 21.576 -14.782 1.00 83.81 148 GLN A O 1
ATOM 1095 N N . GLN A 1 149 ? 9.233 21.468 -15.382 1.00 82.94 149 GLN A N 1
ATOM 1096 C CA . GLN A 1 149 ? 8.992 20.536 -16.485 1.00 82.94 149 GLN A CA 1
ATOM 1097 C C . GLN A 1 149 ? 8.389 19.207 -16.009 1.00 82.94 149 GLN A C 1
ATOM 1099 O O . GLN A 1 149 ? 7.559 18.616 -16.702 1.00 82.94 149 GLN A O 1
ATOM 1104 N N . ALA A 1 150 ? 8.797 18.703 -14.840 1.00 80.94 150 ALA A N 1
ATOM 1105 C CA . ALA A 1 150 ? 8.196 17.513 -14.248 1.00 80.94 150 ALA A CA 1
ATOM 1106 C C . ALA A 1 150 ? 6.727 17.757 -13.864 1.00 80.94 150 ALA A C 1
ATOM 1108 O O . ALA A 1 150 ? 5.876 16.939 -14.211 1.00 80.94 150 ALA A O 1
ATOM 1109 N N . GLN A 1 151 ? 6.418 18.897 -13.240 1.00 83.62 151 GLN A N 1
ATOM 1110 C CA . GLN A 1 151 ? 5.048 19.303 -12.909 1.00 83.62 151 GLN A CA 1
ATOM 1111 C C . GLN A 1 151 ? 4.177 19.426 -14.165 1.00 83.62 151 GLN A C 1
ATOM 1113 O O . GLN A 1 151 ? 3.136 18.779 -14.250 1.00 83.62 151 GLN A O 1
ATOM 1118 N N . GLU A 1 152 ? 4.649 20.124 -15.197 1.00 87.00 152 GLU A N 1
ATOM 1119 C CA . GLU A 1 152 ? 3.946 20.246 -16.481 1.00 87.00 152 GLU A CA 1
ATOM 1120 C C . GLU A 1 152 ? 3.700 18.886 -17.153 1.00 87.00 152 GLU A C 1
ATOM 1122 O O . GLU A 1 152 ? 2.715 18.697 -17.869 1.00 87.00 152 GLU A O 1
ATOM 1127 N N . ARG A 1 153 ? 4.598 17.907 -16.976 1.00 84.69 153 ARG A N 1
ATOM 1128 C CA . ARG A 1 153 ? 4.376 16.534 -17.464 1.00 84.69 153 ARG A CA 1
ATOM 1129 C C . ARG A 1 153 ? 3.270 15.829 -16.679 1.00 84.69 153 ARG A C 1
ATOM 1131 O O . ARG A 1 153 ? 2.432 15.180 -17.303 1.00 84.69 153 ARG A O 1
ATOM 1138 N N . VAL A 1 154 ? 3.247 15.965 -15.352 1.00 84.81 154 VAL A N 1
ATOM 1139 C CA . VAL A 1 154 ? 2.178 15.422 -14.492 1.00 84.81 154 VAL A CA 1
ATOM 1140 C C . VAL A 1 154 ? 0.820 16.036 -14.853 1.00 84.81 154 VAL A C 1
ATOM 1142 O O . VAL A 1 154 ? -0.178 15.316 -14.942 1.00 84.81 154 VAL A O 1
ATOM 1145 N N . GLU A 1 155 ? 0.783 17.346 -15.098 1.00 87.12 155 GLU A N 1
ATOM 1146 C CA . GLU A 1 155 ? -0.423 18.078 -15.499 1.00 87.12 155 GLU A CA 1
ATOM 1147 C C . GLU A 1 155 ? -0.905 17.661 -16.891 1.00 87.12 155 GLU A C 1
ATOM 1149 O O . GLU A 1 155 ? -2.071 17.311 -17.057 1.00 87.12 155 GLU A O 1
ATOM 1154 N N . ARG A 1 156 ? -0.010 17.579 -17.885 1.00 89.12 156 ARG A N 1
ATOM 1155 C CA . ARG A 1 156 ? -0.361 17.081 -19.229 1.00 89.12 156 ARG A CA 1
ATOM 1156 C C . ARG A 1 156 ? -0.854 15.635 -19.226 1.00 89.12 156 ARG A C 1
ATOM 1158 O O . ARG A 1 156 ? -1.621 15.250 -20.105 1.00 89.12 156 ARG A O 1
ATOM 1165 N N . ALA A 1 157 ? -0.414 14.831 -18.261 1.00 87.19 157 ALA A N 1
ATOM 1166 C CA . ALA A 1 157 ? -0.882 13.463 -18.083 1.00 87.19 157 ALA A CA 1
ATOM 1167 C C . ALA A 1 157 ? -2.216 13.364 -17.320 1.00 87.19 157 ALA A C 1
ATOM 1169 O O . ALA A 1 157 ? -2.782 12.274 -17.278 1.00 87.19 157 ALA A O 1
ATOM 1170 N N . ALA A 1 158 ? -2.731 14.452 -16.728 1.00 88.38 158 ALA A N 1
ATOM 1171 C CA . ALA A 1 158 ? -3.938 14.422 -15.896 1.00 88.38 158 ALA A CA 1
ATOM 1172 C C . ALA A 1 158 ? -5.161 13.804 -16.601 1.00 88.38 158 ALA A C 1
ATOM 1174 O O . ALA A 1 158 ? -5.698 12.854 -16.041 1.00 88.38 158 ALA A O 1
ATOM 1175 N N . PRO A 1 159 ? -5.519 14.161 -17.854 1.00 90.81 159 PRO A N 1
ATOM 1176 C CA . PRO A 1 159 ? -6.695 13.570 -18.505 1.00 90.81 159 PRO A CA 1
ATOM 1177 C C . PRO A 1 159 ? -6.614 12.045 -18.664 1.00 90.81 159 PRO A C 1
ATOM 1179 O O . PRO A 1 159 ? -7.615 11.346 -18.556 1.00 90.81 159 PRO A O 1
ATOM 1182 N N . ARG A 1 160 ? -5.409 11.505 -18.902 1.00 90.31 160 ARG A N 1
ATOM 1183 C CA . ARG A 1 160 ? -5.204 10.050 -18.993 1.00 90.31 160 ARG A CA 1
ATOM 1184 C C . ARG A 1 160 ? -5.331 9.378 -17.629 1.00 90.31 160 ARG A C 1
ATOM 1186 O O . ARG A 1 160 ? -5.832 8.261 -17.556 1.00 90.31 160 ARG A O 1
ATOM 1193 N N . ARG A 1 161 ? -4.877 10.048 -16.567 1.00 90.44 161 ARG A N 1
ATOM 1194 C CA . ARG A 1 161 ? -5.014 9.557 -15.191 1.00 90.44 161 ARG A CA 1
ATOM 1195 C C . ARG A 1 161 ? -6.474 9.560 -14.752 1.00 90.44 161 ARG A C 1
ATOM 1197 O O . ARG A 1 161 ? -6.912 8.579 -14.167 1.00 90.44 161 ARG A O 1
ATOM 1204 N N . ASP A 1 162 ? -7.223 10.600 -15.107 1.00 90.50 162 ASP A N 1
ATOM 1205 C CA . ASP A 1 162 ? -8.660 10.690 -14.840 1.00 90.50 162 ASP A CA 1
ATOM 1206 C C . ASP A 1 162 ? -9.414 9.563 -15.557 1.00 90.50 162 ASP A C 1
ATOM 1208 O O . ASP A 1 162 ? -10.160 8.821 -14.923 1.00 90.50 162 ASP A O 1
ATOM 1212 N N . GLN A 1 163 ? -9.118 9.337 -16.842 1.00 93.25 163 GLN A N 1
ATOM 1213 C CA . GLN A 1 163 ? -9.679 8.215 -17.600 1.00 93.25 163 GLN A CA 1
ATOM 1214 C C . GLN A 1 163 ? -9.343 6.853 -16.966 1.00 93.25 163 GLN A C 1
ATOM 1216 O O . GLN A 1 163 ? -10.201 5.976 -16.890 1.00 93.25 163 GLN A O 1
ATOM 1221 N N . ALA A 1 164 ? -8.101 6.652 -16.514 1.00 94.31 164 ALA A N 1
ATOM 1222 C CA . ALA A 1 164 ? -7.700 5.417 -15.844 1.00 94.31 164 ALA A CA 1
ATOM 1223 C C . ALA A 1 164 ? -8.441 5.219 -14.509 1.00 94.31 164 ALA A C 1
ATOM 1225 O O . ALA A 1 164 ? -8.889 4.111 -14.218 1.00 94.31 164 ALA A O 1
ATOM 1226 N N . SER A 1 165 ? -8.637 6.290 -13.735 1.00 93.44 165 SER A N 1
ATOM 1227 C CA . SER A 1 165 ? -9.444 6.265 -12.511 1.00 93.44 165 SER A CA 1
ATOM 1228 C C . SER A 1 165 ? -10.903 5.912 -12.797 1.00 93.44 165 SER A C 1
ATOM 1230 O O . SER A 1 165 ? -11.456 5.050 -12.123 1.00 93.44 165 SER A O 1
ATOM 1232 N N . GLU A 1 166 ? -11.524 6.502 -13.821 1.00 93.75 166 GLU A N 1
ATOM 1233 C CA . GLU A 1 166 ? -12.894 6.161 -14.235 1.00 93.75 166 GLU A CA 1
ATOM 1234 C C . GLU A 1 166 ? -13.023 4.684 -14.629 1.00 93.75 166 GLU A C 1
ATOM 1236 O O . GLU A 1 166 ? -13.982 4.017 -14.238 1.00 93.75 166 GLU A O 1
ATOM 1241 N N . LYS A 1 167 ? -12.035 4.143 -15.356 1.00 96.81 167 LYS A N 1
ATOM 1242 C CA . LYS A 1 167 ? -11.991 2.718 -15.712 1.00 96.81 167 LYS A CA 1
ATOM 1243 C C . LYS A 1 167 ? -11.868 1.817 -14.486 1.00 96.81 167 LYS A C 1
ATOM 1245 O O . LYS A 1 167 ? -12.597 0.831 -14.404 1.00 96.81 167 LYS A O 1
ATOM 1250 N N . LEU A 1 168 ? -11.015 2.171 -13.524 1.00 97.00 168 LEU A N 1
ATOM 1251 C CA . LEU A 1 168 ? -10.886 1.426 -12.270 1.00 97.00 168 LEU A CA 1
ATOM 1252 C C . LEU A 1 168 ? -12.184 1.450 -11.451 1.00 97.00 168 LEU A C 1
ATOM 1254 O O . LEU A 1 168 ? -12.606 0.413 -10.946 1.00 97.00 168 LEU A O 1
ATOM 1258 N N . LEU A 1 169 ? -12.835 2.611 -11.342 1.00 96.12 169 LEU A N 1
ATOM 1259 C CA . LEU A 1 169 ? -14.103 2.751 -10.622 1.00 96.12 169 LEU A CA 1
ATOM 1260 C C . LEU A 1 169 ? -15.217 1.933 -11.285 1.00 96.12 169 LEU A C 1
ATOM 1262 O O . LEU A 1 169 ? -15.940 1.215 -10.600 1.00 96.12 169 LEU A O 1
ATOM 1266 N N . SER A 1 170 ? -15.316 1.984 -12.615 1.00 96.19 170 SER A N 1
ATOM 1267 C CA . SER A 1 170 ? -16.281 1.181 -13.371 1.00 96.19 170 SER A CA 1
ATOM 1268 C C . SER A 1 170 ? -16.041 -0.323 -13.198 1.00 96.19 170 SER A C 1
ATOM 1270 O O . SER A 1 170 ? -17.003 -1.073 -13.038 1.00 96.19 170 SER A O 1
ATOM 1272 N N . LEU A 1 171 ? -14.781 -0.767 -13.183 1.00 98.12 171 LEU A N 1
ATOM 1273 C CA . LEU A 1 171 ? -14.431 -2.165 -12.927 1.00 98.12 171 LEU A CA 1
ATOM 1274 C C . LEU A 1 171 ? -14.829 -2.588 -11.504 1.00 98.12 171 LEU A C 1
ATOM 1276 O O . LEU A 1 171 ? -15.479 -3.615 -11.325 1.00 98.12 171 LEU A O 1
ATOM 1280 N N . ALA A 1 172 ? -14.523 -1.769 -10.496 1.00 97.81 172 ALA A N 1
ATOM 1281 C CA . ALA A 1 172 ? -14.899 -2.041 -9.109 1.00 97.81 172 ALA A CA 1
ATOM 1282 C C . ALA A 1 172 ? -16.414 -2.065 -8.880 1.00 97.81 172 ALA A C 1
ATOM 1284 O O . ALA A 1 172 ? -16.893 -2.826 -8.043 1.00 97.81 172 ALA A O 1
ATOM 1285 N N . GLN A 1 173 ? -17.184 -1.284 -9.642 1.00 96.31 173 GLN A N 1
ATOM 1286 C CA . GLN A 1 173 ? -18.645 -1.340 -9.600 1.00 96.31 173 GLN A CA 1
ATOM 1287 C C . GLN A 1 173 ? -19.189 -2.706 -10.047 1.00 96.31 173 GLN A C 1
ATOM 1289 O O . GLN A 1 173 ? -20.174 -3.179 -9.476 1.00 96.31 173 GLN A O 1
ATOM 1294 N N . ALA A 1 174 ? -18.539 -3.371 -11.002 1.00 97.44 174 ALA A N 1
ATOM 1295 C CA . ALA A 1 174 ? -18.956 -4.683 -11.498 1.00 97.44 174 ALA A CA 1
ATOM 1296 C C . ALA A 1 174 ? -18.342 -5.867 -10.724 1.00 97.44 174 ALA A C 1
ATOM 1298 O O . ALA A 1 174 ? -18.958 -6.927 -10.655 1.00 97.44 174 ALA A O 1
ATOM 1299 N N . SER A 1 175 ? -17.165 -5.687 -10.118 1.00 98.25 175 SER A N 1
ATOM 1300 C CA . SER A 1 175 ? -16.380 -6.782 -9.533 1.00 98.25 175 SER A CA 1
ATOM 1301 C C . SER A 1 175 ? -16.876 -7.244 -8.157 1.00 98.25 175 SER A C 1
ATOM 1303 O O . SER A 1 175 ? -17.282 -6.443 -7.316 1.00 98.25 175 SER A O 1
ATOM 1305 N N . GLN A 1 176 ? -16.806 -8.548 -7.895 1.00 98.25 176 GLN A N 1
ATOM 1306 C CA . GLN A 1 176 ? -17.017 -9.124 -6.556 1.00 98.25 176 GLN A CA 1
ATOM 1307 C C . GLN A 1 176 ? -15.697 -9.367 -5.809 1.00 98.25 176 GLN A C 1
ATOM 1309 O O . GLN A 1 176 ? -15.711 -9.880 -4.693 1.00 98.25 176 GLN A O 1
ATOM 1314 N N . ASP A 1 177 ? -14.561 -9.011 -6.412 1.00 98.31 177 ASP A N 1
ATOM 1315 C CA . ASP A 1 177 ? -13.253 -9.144 -5.784 1.00 98.31 177 ASP A CA 1
ATOM 1316 C C . ASP A 1 177 ? -13.009 -7.960 -4.824 1.00 98.31 177 ASP A C 1
ATOM 1318 O O . ASP A 1 177 ? -12.926 -6.803 -5.266 1.00 98.31 177 ASP A O 1
ATOM 1322 N N . PRO A 1 178 ? -12.872 -8.203 -3.507 1.00 98.12 178 PRO A N 1
ATOM 1323 C CA . PRO A 1 178 ? -12.608 -7.135 -2.549 1.00 98.12 178 PRO A CA 1
ATOM 1324 C C . PRO A 1 178 ? -11.290 -6.400 -2.812 1.00 98.12 178 PRO A C 1
ATOM 1326 O O . PRO A 1 178 ? -11.201 -5.209 -2.514 1.00 98.12 178 PRO A O 1
ATOM 1329 N N . ALA A 1 179 ? -10.285 -7.046 -3.412 1.00 97.75 179 ALA A N 1
ATOM 1330 C CA . ALA A 1 179 ? -9.017 -6.407 -3.750 1.00 97.75 179 ALA A CA 1
ATOM 1331 C C . ALA A 1 179 ? -9.198 -5.324 -4.828 1.00 97.75 179 ALA A C 1
ATOM 1333 O O . ALA A 1 179 ? -8.605 -4.245 -4.728 1.00 97.75 179 ALA A O 1
ATOM 1334 N N . VAL A 1 180 ? -10.074 -5.567 -5.810 1.00 98.38 180 VAL A N 1
ATOM 1335 C CA . VAL A 1 180 ? -10.444 -4.585 -6.842 1.00 98.38 180 VAL A CA 1
ATOM 1336 C C . VAL A 1 180 ? -11.166 -3.391 -6.212 1.00 98.38 180 VAL A C 1
ATOM 1338 O O . VAL A 1 180 ? -10.814 -2.239 -6.483 1.00 98.38 180 VAL A O 1
ATOM 1341 N N . VAL A 1 181 ? -12.132 -3.649 -5.323 1.00 98.25 181 VAL A N 1
ATOM 1342 C CA . VAL A 1 181 ? -12.887 -2.603 -4.610 1.00 98.25 181 VAL A CA 1
ATOM 1343 C C . VAL A 1 181 ? -11.967 -1.759 -3.721 1.00 98.25 181 VAL A C 1
ATOM 1345 O O . VAL A 1 181 ? -12.015 -0.528 -3.774 1.00 98.25 181 VAL A O 1
ATOM 1348 N N . ALA A 1 182 ? -11.086 -2.397 -2.949 1.00 96.88 182 ALA A N 1
ATOM 1349 C CA . ALA A 1 182 ? -10.140 -1.724 -2.063 1.00 96.88 182 ALA A CA 1
ATOM 1350 C C . ALA A 1 182 ? -9.152 -0.834 -2.833 1.00 96.88 182 ALA A C 1
ATOM 1352 O O . ALA A 1 182 ? -8.835 0.283 -2.410 1.00 96.88 182 ALA A O 1
ATOM 1353 N N . LEU A 1 183 ? -8.686 -1.299 -3.996 1.00 96.12 183 LEU A N 1
ATOM 1354 C CA . LEU A 1 183 ? -7.792 -0.523 -4.847 1.00 96.12 183 LEU A CA 1
ATOM 1355 C C . LEU A 1 183 ? -8.508 0.683 -5.468 1.00 96.12 183 LEU A C 1
ATOM 1357 O O . LEU A 1 183 ? -7.959 1.786 -5.473 1.00 96.12 183 LEU A O 1
ATOM 1361 N N . ALA A 1 184 ? -9.746 0.509 -5.931 1.00 96.38 184 ALA A N 1
ATOM 1362 C CA . ALA A 1 184 ? -10.567 1.596 -6.458 1.00 96.38 184 ALA A CA 1
ATOM 1363 C C . ALA A 1 184 ? -10.896 2.656 -5.396 1.00 96.38 184 ALA A C 1
ATOM 1365 O O . ALA A 1 184 ? -10.816 3.855 -5.675 1.00 96.38 184 ALA A O 1
ATOM 1366 N N . LEU A 1 185 ? -11.159 2.235 -4.154 1.00 95.62 185 LEU A N 1
ATOM 1367 C CA . LEU A 1 185 ? -11.384 3.137 -3.026 1.00 95.62 185 LEU A CA 1
ATOM 1368 C C . LEU A 1 185 ? -10.203 4.099 -2.808 1.00 95.62 185 LEU A C 1
ATOM 1370 O O . LEU A 1 185 ? -10.418 5.282 -2.535 1.00 95.62 185 LEU A O 1
ATOM 1374 N N . SER A 1 186 ? -8.963 3.629 -2.998 1.00 91.62 186 SER A N 1
ATOM 1375 C CA . SER A 1 186 ? -7.762 4.471 -2.873 1.00 91.62 186 SER A CA 1
ATOM 1376 C C . SER A 1 186 ? -7.723 5.636 -3.876 1.00 91.62 186 SER A C 1
ATOM 1378 O O . SER A 1 186 ? -7.121 6.673 -3.593 1.00 91.62 186 SER A O 1
ATOM 1380 N N . GLN A 1 187 ? -8.405 5.513 -5.022 1.00 91.38 187 GLN A N 1
ATOM 1381 C CA . GLN A 1 187 ? -8.454 6.557 -6.050 1.00 91.38 187 GLN A CA 1
ATOM 1382 C C . GLN A 1 187 ? -9.541 7.604 -5.804 1.00 91.38 187 GLN A C 1
ATOM 1384 O O . GLN A 1 187 ? -9.420 8.737 -6.275 1.00 91.38 187 GLN A O 1
ATOM 1389 N N . CYS A 1 188 ? -10.567 7.288 -5.011 1.00 91.31 188 CYS A N 1
ATOM 1390 C CA . CYS A 1 188 ? -11.653 8.228 -4.746 1.00 91.31 188 CYS A CA 1
ATOM 1391 C C . CYS A 1 188 ? -11.178 9.530 -4.072 1.00 91.31 188 CYS A C 1
ATOM 1393 O O . CYS A 1 188 ? -11.805 10.569 -4.257 1.00 91.31 188 CYS A O 1
ATOM 1395 N N . ALA A 1 189 ? -10.069 9.514 -3.320 1.00 77.56 189 ALA A N 1
ATOM 1396 C CA . ALA A 1 189 ? -9.515 10.717 -2.689 1.00 77.56 189 ALA A CA 1
ATOM 1397 C C . ALA A 1 189 ? -9.042 11.777 -3.704 1.00 77.56 189 ALA A C 1
ATOM 1399 O O . ALA A 1 189 ? -8.988 12.960 -3.374 1.00 77.56 189 ALA A O 1
ATOM 1400 N N . SER A 1 190 ? -8.721 11.359 -4.933 1.00 71.38 190 SER A N 1
ATOM 1401 C CA . SER A 1 190 ? -8.272 12.244 -6.015 1.00 71.38 190 SER A CA 1
ATOM 1402 C C . SER A 1 190 ? -9.375 12.560 -7.034 1.00 71.38 190 SER A C 1
ATOM 1404 O O . SER A 1 190 ? -9.137 13.330 -7.962 1.00 71.38 190 SER A O 1
ATOM 1406 N N . ALA A 1 191 ? -10.569 11.976 -6.888 1.00 67.31 191 ALA A N 1
ATOM 1407 C CA . ALA A 1 191 ? -11.652 12.091 -7.861 1.00 67.31 191 ALA A CA 1
ATOM 1408 C C . ALA A 1 191 ? -12.472 13.392 -7.697 1.00 67.31 191 ALA A C 1
ATOM 1410 O O . ALA A 1 191 ? -12.548 13.938 -6.598 1.00 67.31 191 ALA A O 1
ATOM 1411 N N . PRO A 1 192 ? -13.176 13.867 -8.746 1.00 62.06 192 PRO A N 1
ATOM 1412 C CA . PRO A 1 192 ? -14.046 15.048 -8.668 1.00 62.06 192 PRO A CA 1
ATOM 1413 C C . PRO A 1 192 ? -15.240 14.916 -7.704 1.00 62.06 192 PRO A C 1
ATOM 1415 O O . PRO A 1 192 ? -15.779 15.934 -7.270 1.00 62.06 192 PRO A O 1
ATOM 1418 N N . GLN A 1 193 ? -15.647 13.688 -7.343 1.00 64.06 193 GLN A N 1
ATOM 1419 C CA . GLN A 1 193 ? -16.713 13.405 -6.365 1.00 64.06 193 GLN A CA 1
ATOM 1420 C C . GLN A 1 193 ? -16.210 12.549 -5.177 1.00 64.06 193 GLN A C 1
ATOM 1422 O O . GLN A 1 193 ? -16.636 11.404 -5.007 1.00 64.06 193 GLN A O 1
ATOM 1427 N N . PRO A 1 194 ? -15.304 13.076 -4.330 1.00 73.94 194 PRO A N 1
ATOM 1428 C CA . PRO A 1 194 ? -14.590 12.261 -3.346 1.00 73.94 194 PRO A CA 1
ATOM 1429 C C . PRO A 1 194 ? -15.459 11.608 -2.254 1.00 73.94 194 PRO A C 1
ATOM 1431 O O . PRO A 1 194 ? -15.174 10.465 -1.895 1.00 73.94 194 PRO A O 1
ATOM 1434 N N . PRO A 1 195 ? -16.481 12.271 -1.665 1.00 85.50 195 PRO A N 1
ATOM 1435 C CA . PRO A 1 195 ? -17.221 11.684 -0.542 1.00 85.50 195 PRO A CA 1
ATOM 1436 C C . PRO A 1 195 ? -18.117 10.502 -0.929 1.00 85.50 195 PRO A C 1
ATOM 1438 O O . PRO A 1 195 ? -18.060 9.469 -0.271 1.00 85.50 195 PRO A O 1
ATOM 1441 N N . ALA A 1 196 ? -18.904 10.626 -2.004 1.00 91.25 196 ALA A N 1
ATOM 1442 C CA . ALA A 1 196 ? -19.849 9.584 -2.419 1.00 91.25 196 ALA A CA 1
ATOM 1443 C C . ALA A 1 196 ? -19.124 8.315 -2.894 1.00 91.25 196 ALA A C 1
ATOM 1445 O O . ALA A 1 196 ? -19.439 7.222 -2.436 1.00 91.25 196 ALA A O 1
ATOM 1446 N N . CYS A 1 197 ? -18.086 8.487 -3.723 1.00 93.94 197 CYS A N 1
ATOM 1447 C CA . CYS A 1 197 ? -17.217 7.402 -4.186 1.00 93.94 197 CYS A CA 1
ATOM 1448 C C . CYS A 1 197 ? -16.628 6.611 -3.011 1.00 93.94 197 CYS A C 1
ATOM 1450 O O . CYS A 1 197 ? -16.680 5.382 -2.994 1.00 93.94 197 CYS A O 1
ATOM 1452 N N . ARG A 1 198 ? -16.106 7.317 -1.994 1.00 93.62 198 ARG A N 1
ATOM 1453 C CA . ARG A 1 198 ? -15.530 6.659 -0.817 1.00 93.62 198 ARG A CA 1
ATOM 1454 C C . ARG A 1 198 ? -16.577 5.931 0.001 1.00 93.62 198 ARG A C 1
ATOM 1456 O O . ARG A 1 198 ? -16.333 4.784 0.337 1.00 93.62 198 ARG A O 1
ATOM 1463 N N . ALA A 1 199 ? -17.716 6.563 0.278 1.00 94.88 199 ALA A N 1
ATOM 1464 C CA . ALA A 1 199 ? -18.773 5.956 1.078 1.00 94.88 199 ALA A CA 1
ATOM 1465 C C . ALA A 1 199 ? -19.342 4.679 0.445 1.00 94.88 199 ALA A C 1
ATOM 1467 O O . ALA A 1 199 ? -19.547 3.690 1.146 1.00 94.88 199 ALA A O 1
ATOM 1468 N N . GLU A 1 200 ? -19.567 4.682 -0.871 1.00 96.19 200 GLU A N 1
ATOM 1469 C CA . GLU A 1 200 ? -20.066 3.509 -1.590 1.00 96.19 200 GLU A CA 1
ATOM 1470 C C . GLU A 1 200 ? -19.042 2.365 -1.580 1.00 96.19 200 GLU A C 1
ATOM 1472 O O . GLU A 1 200 ? -19.361 1.244 -1.175 1.00 96.19 200 GLU A O 1
ATOM 1477 N N . LEU A 1 201 ? -17.796 2.640 -1.984 1.00 96.81 201 LEU A N 1
ATOM 1478 C CA . LEU A 1 201 ? -16.772 1.599 -2.089 1.00 96.81 201 LEU A CA 1
ATOM 1479 C C . LEU A 1 201 ? -16.289 1.097 -0.722 1.00 96.81 201 LEU A C 1
ATOM 1481 O O . LEU A 1 201 ? -15.994 -0.090 -0.600 1.00 96.81 201 LEU A O 1
ATOM 1485 N N . SER A 1 202 ? -16.240 1.939 0.318 1.00 96.88 202 SER A N 1
ATOM 1486 C CA . SER A 1 202 ? -15.888 1.489 1.672 1.00 96.88 202 SER A CA 1
ATOM 1487 C C . SER A 1 202 ? -16.962 0.573 2.256 1.00 96.88 202 SER A C 1
ATOM 1489 O O . SER A 1 202 ? -16.629 -0.484 2.794 1.00 96.88 202 SER A O 1
ATOM 1491 N N . ALA A 1 203 ? -18.243 0.915 2.081 1.00 97.94 203 ALA A N 1
ATOM 1492 C CA . ALA A 1 203 ? -19.351 0.070 2.519 1.00 97.94 203 ALA A CA 1
ATOM 1493 C C . ALA A 1 203 ? -19.345 -1.280 1.788 1.00 97.94 203 ALA A C 1
ATOM 1495 O O . ALA A 1 203 ? -19.542 -2.328 2.404 1.00 97.94 203 ALA A O 1
ATOM 1496 N N . ARG A 1 204 ? -19.061 -1.269 0.480 1.00 98.25 204 ARG A N 1
ATOM 1497 C CA . ARG A 1 204 ? -18.948 -2.493 -0.316 1.00 98.25 204 ARG A CA 1
ATOM 1498 C C . ARG A 1 204 ? -17.760 -3.355 0.097 1.00 98.25 204 ARG A C 1
ATOM 1500 O O . ARG A 1 204 ? -17.917 -4.565 0.206 1.00 98.25 204 ARG A O 1
ATOM 1507 N N . TRP A 1 205 ? -16.593 -2.762 0.345 1.00 98.19 205 TRP A N 1
ATOM 1508 C CA . TRP A 1 205 ? -15.422 -3.518 0.789 1.00 98.19 205 TRP A CA 1
ATOM 1509 C C . TRP A 1 205 ? -15.696 -4.227 2.118 1.00 98.19 205 TRP A C 1
ATOM 1511 O O . TRP A 1 205 ? -15.459 -5.424 2.231 1.00 98.19 205 TRP A O 1
ATOM 1521 N N . VAL A 1 206 ? -16.298 -3.527 3.081 1.00 98.56 206 VAL A N 1
ATOM 1522 C CA . VAL A 1 206 ? -16.730 -4.117 4.355 1.00 98.56 206 VAL A CA 1
ATOM 1523 C C . VAL A 1 206 ? -17.736 -5.258 4.163 1.00 98.56 206 VAL A C 1
ATOM 1525 O O . VAL A 1 206 ? -17.674 -6.252 4.880 1.00 98.56 206 VAL A O 1
ATOM 1528 N N . ALA A 1 207 ? -18.660 -5.139 3.207 1.00 98.50 207 ALA A N 1
ATOM 1529 C CA . ALA A 1 207 ? -19.621 -6.202 2.920 1.00 98.50 207 ALA A CA 1
ATOM 1530 C C . ALA A 1 207 ? -18.962 -7.457 2.315 1.00 98.50 207 ALA A C 1
ATOM 1532 O O . ALA A 1 207 ? -19.416 -8.567 2.586 1.00 98.50 207 ALA A O 1
ATOM 1533 N N . LEU A 1 208 ? -17.907 -7.285 1.511 1.00 98.56 208 LEU A N 1
ATOM 1534 C CA . LEU A 1 208 ? -17.154 -8.383 0.893 1.00 98.56 208 LEU A CA 1
ATOM 1535 C C . LEU A 1 208 ? -16.148 -9.031 1.860 1.00 98.56 208 LEU A C 1
ATOM 1537 O O . LEU A 1 208 ? -15.965 -10.244 1.819 1.00 98.56 208 LEU A O 1
ATOM 1541 N N . GLU A 1 209 ? -15.520 -8.244 2.736 1.00 98.19 209 GLU A N 1
ATOM 1542 C CA . GLU A 1 209 ? -14.530 -8.701 3.723 1.00 98.19 209 GLU A CA 1
ATOM 1543 C C . GLU A 1 209 ? -14.848 -8.172 5.134 1.00 98.19 209 GLU A C 1
ATOM 1545 O O . GLU A 1 209 ? -14.128 -7.320 5.670 1.00 98.19 209 GLU A O 1
ATOM 1550 N N . PRO A 1 210 ? -15.911 -8.674 5.788 1.00 98.50 210 PRO A N 1
ATOM 1551 C CA . PRO A 1 210 ? -16.294 -8.207 7.120 1.00 98.50 210 PRO A CA 1
ATOM 1552 C C . PRO A 1 210 ? -15.252 -8.541 8.199 1.00 98.50 210 PRO A C 1
ATOM 1554 O O . PRO A 1 210 ? -15.270 -7.946 9.276 1.00 98.50 210 PRO A O 1
ATOM 1557 N N . ASP A 1 211 ? -14.336 -9.474 7.936 1.00 98.38 211 ASP A N 1
ATOM 1558 C CA . ASP A 1 211 ? -13.268 -9.892 8.840 1.00 98.38 211 ASP A CA 1
ATOM 1559 C C . ASP A 1 211 ? -11.914 -9.204 8.566 1.00 98.38 211 ASP A C 1
ATOM 1561 O O . ASP A 1 211 ? -10.934 -9.513 9.254 1.00 98.38 211 ASP A O 1
ATOM 1565 N N . ASN A 1 212 ? -11.859 -8.252 7.624 1.00 98.31 212 ASN A N 1
ATOM 1566 C CA . ASN A 1 212 ? -10.678 -7.442 7.322 1.00 98.31 212 ASN A CA 1
ATOM 1567 C C . ASN A 1 212 ? -10.781 -6.048 7.966 1.00 98.31 212 ASN A C 1
ATOM 1569 O O . ASN A 1 212 ? -11.613 -5.216 7.598 1.00 98.31 212 ASN A O 1
ATOM 1573 N N . ALA A 1 213 ? -9.884 -5.745 8.905 1.00 98.12 213 ALA A N 1
ATOM 1574 C CA . ALA A 1 213 ? -9.862 -4.469 9.615 1.00 98.12 213 ALA A CA 1
ATOM 1575 C C . ALA A 1 213 ? -9.669 -3.273 8.669 1.00 98.12 213 ALA A C 1
ATOM 1577 O O . ALA A 1 213 ? -10.195 -2.196 8.940 1.00 98.12 213 ALA A O 1
ATOM 1578 N N . ALA A 1 214 ? -8.951 -3.446 7.554 1.00 97.12 214 ALA A N 1
ATOM 1579 C CA . ALA A 1 214 ? -8.638 -2.354 6.636 1.00 97.12 214 ALA A CA 1
ATOM 1580 C C . ALA A 1 214 ? -9.901 -1.716 6.022 1.00 97.12 214 ALA A C 1
ATOM 1582 O O . ALA A 1 214 ? -9.980 -0.488 5.935 1.00 97.12 214 ALA A O 1
ATOM 1583 N N . GLY A 1 215 ? -10.912 -2.525 5.678 1.00 97.19 215 GLY A N 1
ATOM 1584 C CA . GLY A 1 215 ? -12.198 -2.035 5.172 1.00 97.19 215 GLY A CA 1
ATOM 1585 C C . GLY A 1 215 ? -12.963 -1.230 6.224 1.00 97.19 215 GLY A C 1
ATOM 1586 O O . GLY A 1 215 ? -13.418 -0.116 5.957 1.00 97.19 215 GLY A O 1
ATOM 1587 N N . TRP A 1 216 ? -13.023 -1.736 7.458 1.00 98.25 216 TRP A N 1
ATOM 1588 C CA . TRP A 1 216 ? -13.656 -1.030 8.576 1.00 98.25 216 TRP A CA 1
ATOM 1589 C C . TRP A 1 216 ? -12.955 0.282 8.920 1.00 98.25 216 TRP A C 1
ATOM 1591 O O . TRP A 1 216 ? -13.610 1.290 9.176 1.00 98.25 216 TRP A O 1
ATOM 1601 N N . LEU A 1 217 ? -11.625 0.311 8.871 1.00 97.69 217 LEU A N 1
ATOM 1602 C CA . LEU A 1 217 ? -10.859 1.538 9.068 1.00 97.69 217 LEU A CA 1
ATOM 1603 C C . LEU A 1 217 ? -11.159 2.571 7.975 1.00 97.69 217 LEU A C 1
ATOM 1605 O O . LEU A 1 217 ? -11.311 3.756 8.277 1.00 97.69 217 LEU A O 1
ATOM 1609 N N . ALA A 1 218 ? -11.308 2.141 6.720 1.00 96.31 218 ALA A N 1
ATOM 1610 C CA . ALA A 1 218 ? -11.728 3.031 5.641 1.00 96.31 218 ALA A CA 1
ATOM 1611 C C . ALA A 1 218 ? -13.152 3.577 5.859 1.00 96.31 218 ALA A C 1
ATOM 1613 O O . ALA A 1 218 ? -13.387 4.769 5.661 1.00 96.31 218 ALA A O 1
ATOM 1614 N N . GLN A 1 219 ? -14.079 2.749 6.353 1.00 97.12 219 GLN A N 1
ATOM 1615 C CA . GLN A 1 219 ? -15.422 3.195 6.739 1.00 97.12 219 GLN A CA 1
ATOM 1616 C C . GLN A 1 219 ? -15.382 4.215 7.890 1.00 97.12 219 GLN A C 1
ATOM 1618 O O . GLN A 1 219 ? -16.132 5.192 7.872 1.00 97.12 219 GLN A O 1
ATOM 1623 N N . ALA A 1 220 ? -14.487 4.036 8.866 1.00 96.69 220 ALA A N 1
ATOM 1624 C CA . ALA A 1 220 ? -14.306 4.987 9.962 1.00 96.69 220 ALA A CA 1
ATOM 1625 C C . ALA A 1 220 ? -13.840 6.362 9.454 1.00 96.69 220 ALA A C 1
ATOM 1627 O O . ALA A 1 220 ? -14.346 7.387 9.906 1.00 96.69 220 ALA A O 1
ATOM 1628 N N . GLN A 1 221 ? -12.932 6.395 8.472 1.00 95.12 221 GLN A N 1
ATOM 1629 C CA . GLN A 1 221 ? -12.510 7.637 7.815 1.00 95.12 221 GLN A CA 1
ATOM 1630 C C . GLN A 1 221 ? -13.681 8.339 7.121 1.00 95.12 221 GLN A C 1
ATOM 1632 O O . GLN A 1 221 ? -13.844 9.547 7.281 1.00 95.12 221 GLN A O 1
ATOM 1637 N N . VAL A 1 222 ? -14.512 7.594 6.384 1.00 95.12 222 VAL A N 1
ATOM 1638 C CA . VAL A 1 222 ? -15.709 8.146 5.729 1.00 95.12 222 VAL A CA 1
ATOM 1639 C C . VAL A 1 222 ? -16.668 8.742 6.758 1.00 95.12 222 VAL A C 1
ATOM 1641 O O . VAL A 1 222 ? -17.119 9.874 6.586 1.00 95.12 222 VAL A O 1
ATOM 1644 N N . ALA A 1 223 ? -16.952 8.017 7.843 1.00 95.69 223 ALA A N 1
ATOM 1645 C CA . ALA A 1 223 ? -17.820 8.503 8.911 1.00 95.69 223 ALA A CA 1
ATOM 1646 C C . ALA A 1 223 ? -17.255 9.775 9.568 1.00 95.69 223 ALA A C 1
ATOM 1648 O O . ALA A 1 223 ? -17.986 10.741 9.782 1.00 95.69 223 ALA A O 1
ATOM 1649 N N . GLN A 1 224 ? -15.943 9.824 9.816 1.00 94.38 224 GLN A N 1
ATOM 1650 C CA . GLN A 1 224 ? -15.292 11.003 10.384 1.00 94.38 224 GLN A CA 1
ATOM 1651 C C . GLN A 1 224 ? -15.421 12.229 9.475 1.00 94.38 224 GLN A C 1
ATOM 1653 O O . GLN A 1 224 ? -15.742 13.318 9.945 1.00 94.38 224 GLN A O 1
ATOM 1658 N N . GLU A 1 225 ? -15.192 12.068 8.176 1.00 91.81 225 GLU A N 1
ATOM 1659 C CA . GLU A 1 225 ? -15.302 13.162 7.206 1.00 91.81 225 GLU A CA 1
ATOM 1660 C C . GLU A 1 225 ? -16.741 13.633 6.997 1.00 91.81 225 GLU A C 1
ATOM 1662 O O . GLU A 1 225 ? -16.965 14.804 6.694 1.00 91.81 225 GLU A O 1
ATOM 1667 N N . ALA A 1 226 ? -17.713 12.739 7.186 1.00 93.88 226 ALA A N 1
ATOM 1668 C CA . ALA A 1 226 ? -19.132 13.068 7.194 1.00 93.88 226 ALA A CA 1
ATOM 1669 C C . ALA A 1 226 ? -19.598 13.717 8.513 1.00 93.88 226 ALA A C 1
ATOM 1671 O O . ALA A 1 226 ? -20.743 14.157 8.597 1.00 93.88 226 ALA A O 1
ATOM 1672 N N . GLY A 1 227 ? -18.740 13.788 9.539 1.00 94.00 227 GLY A N 1
ATOM 1673 C CA . GLY A 1 227 ? -19.116 14.280 10.864 1.00 94.00 227 GLY A CA 1
ATOM 1674 C C . GLY A 1 227 ? -20.059 13.338 11.620 1.00 94.00 227 GLY A C 1
ATOM 1675 O O . GLY A 1 227 ? -20.866 13.809 12.418 1.00 94.00 227 GLY A O 1
ATOM 1676 N N . ASP A 1 228 ? -19.971 12.028 11.371 1.00 96.38 228 ASP A N 1
ATOM 1677 C CA . ASP A 1 228 ? -20.767 10.980 12.017 1.00 96.38 228 ASP A CA 1
ATOM 1678 C C . ASP A 1 228 ? -19.963 10.270 13.130 1.00 96.38 228 ASP A C 1
ATOM 1680 O O . ASP A 1 228 ? -19.303 9.252 12.887 1.00 96.38 228 ASP A O 1
ATOM 1684 N N . PRO A 1 229 ? -19.998 10.772 14.381 1.00 94.56 229 PRO A N 1
ATOM 1685 C CA . PRO A 1 229 ? -19.252 10.167 15.481 1.00 94.56 229 PRO A CA 1
ATOM 1686 C C . PRO A 1 229 ? -19.755 8.763 15.848 1.00 94.56 229 PRO A C 1
ATOM 1688 O O . PRO A 1 229 ? -18.973 7.955 16.351 1.00 94.56 229 PRO A O 1
ATOM 1691 N N . ALA A 1 230 ? -21.032 8.451 15.605 1.00 95.81 230 ALA A N 1
ATOM 1692 C CA . ALA A 1 230 ? -21.579 7.126 15.883 1.00 95.81 230 ALA A CA 1
ATOM 1693 C C . ALA A 1 230 ? -21.039 6.103 14.875 1.00 95.81 230 ALA A C 1
ATOM 1695 O O . ALA A 1 230 ? -20.561 5.040 15.279 1.00 95.81 230 ALA A O 1
ATOM 1696 N N . GLY A 1 231 ? -21.023 6.458 13.587 1.00 96.56 231 GLY A N 1
ATOM 1697 C CA . GLY A 1 231 ? -20.423 5.652 12.527 1.00 96.56 231 GLY A CA 1
ATOM 1698 C C . GLY A 1 231 ? -18.938 5.379 12.761 1.00 96.56 231 GLY A C 1
ATOM 1699 O O . GLY A 1 231 ? -18.496 4.241 12.598 1.00 96.56 231 GLY A O 1
ATOM 1700 N N . VAL A 1 232 ? -18.182 6.376 13.240 1.00 95.38 232 VAL A N 1
ATOM 1701 C CA . VAL A 1 232 ? -16.774 6.199 13.640 1.00 95.38 232 VAL A CA 1
ATOM 1702 C C . VAL A 1 232 ? -16.648 5.118 14.715 1.00 95.38 232 VAL A C 1
ATOM 1704 O O . VAL A 1 232 ? -15.881 4.173 14.547 1.00 95.38 232 VAL A O 1
ATOM 1707 N N . VAL A 1 233 ? -17.416 5.214 15.806 1.00 94.06 233 VAL A N 1
ATOM 1708 C CA . VAL A 1 233 ? -17.356 4.243 16.914 1.00 94.06 233 VAL A CA 1
ATOM 1709 C C . VAL A 1 233 ? -17.710 2.832 16.446 1.00 94.06 233 VAL A C 1
ATOM 1711 O O . VAL A 1 233 ? -17.006 1.885 16.799 1.00 94.06 233 VAL A O 1
ATOM 1714 N N . VAL A 1 234 ? -18.763 2.681 15.637 1.00 96.81 234 VAL A N 1
ATOM 1715 C CA . VAL A 1 234 ? -19.176 1.376 15.099 1.00 96.81 234 VAL A CA 1
ATOM 1716 C C . VAL A 1 234 ? -18.076 0.780 14.222 1.00 96.81 234 VAL A C 1
ATOM 1718 O O . VAL A 1 234 ? -17.689 -0.368 14.429 1.00 96.81 234 VAL A O 1
ATOM 1721 N N . ALA A 1 235 ? -17.530 1.555 13.286 1.00 97.75 235 ALA A N 1
ATOM 1722 C CA . ALA A 1 235 ? -16.492 1.085 12.378 1.00 97.75 235 ALA A CA 1
ATOM 1723 C C . ALA A 1 235 ? -15.202 0.694 13.122 1.00 97.75 235 ALA A C 1
ATOM 1725 O O . ALA A 1 235 ? -14.654 -0.380 12.879 1.00 97.75 235 ALA A O 1
ATOM 1726 N N . PHE A 1 236 ? -14.756 1.497 14.095 1.00 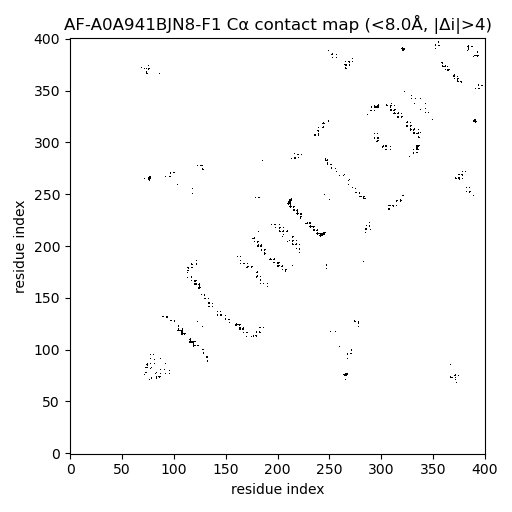97.00 236 PHE A N 1
ATOM 1727 C CA . PHE A 1 236 ? -13.614 1.140 14.942 1.00 97.00 236 PHE A CA 1
ATOM 1728 C C . PHE A 1 236 ? -13.869 -0.125 15.753 1.00 97.00 236 PHE A C 1
ATOM 1730 O O . PHE A 1 236 ? -13.001 -0.993 15.825 1.00 97.00 236 PHE A O 1
ATOM 1737 N N . HIS A 1 237 ? -15.059 -0.263 16.338 1.00 96.19 237 HIS A N 1
ATOM 1738 C CA . HIS A 1 237 ? -15.410 -1.463 17.080 1.00 96.19 237 HIS A CA 1
ATOM 1739 C C . HIS A 1 237 ? -15.295 -2.713 16.202 1.00 96.19 237 HIS A C 1
ATOM 1741 O O . HIS A 1 237 ? -14.645 -3.677 16.603 1.00 96.19 237 HIS A O 1
ATOM 1747 N N . GLN A 1 238 ? -15.829 -2.671 14.983 1.00 98.31 238 GLN A N 1
ATOM 1748 C CA . GLN A 1 238 ? -15.729 -3.782 14.037 1.00 98.31 238 GLN A CA 1
ATOM 1749 C C . GLN A 1 238 ? -14.281 -4.055 13.604 1.00 98.31 238 GLN A C 1
ATOM 1751 O O . GLN A 1 238 ? -13.847 -5.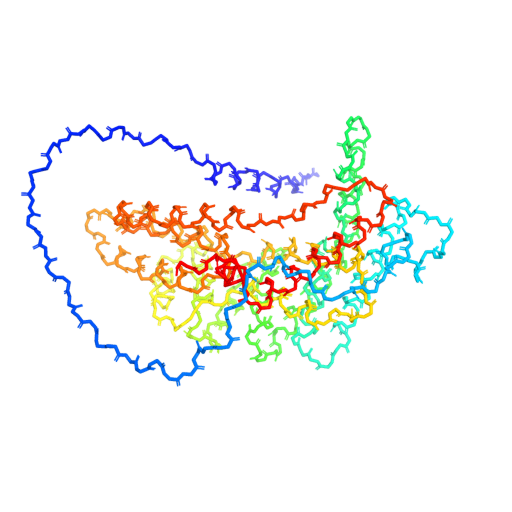206 13.594 1.00 98.31 238 GLN A O 1
ATOM 1756 N N . ALA A 1 239 ? -13.477 -3.010 13.378 1.00 98.12 239 ALA A N 1
ATOM 1757 C CA . ALA A 1 239 ? -12.049 -3.167 13.097 1.00 98.12 239 ALA A CA 1
ATOM 1758 C C . ALA A 1 239 ? -11.300 -3.911 14.224 1.00 98.12 239 ALA A C 1
ATOM 1760 O O . ALA A 1 239 ? -10.383 -4.681 13.945 1.00 98.12 239 ALA A O 1
ATOM 1761 N N . THR A 1 240 ? -11.700 -3.743 15.494 1.00 97.25 240 THR A N 1
ATOM 1762 C CA . THR A 1 240 ? -11.105 -4.501 16.619 1.00 97.25 240 THR A CA 1
ATOM 1763 C C . THR A 1 240 ? -11.522 -5.970 16.665 1.00 97.25 240 THR A C 1
ATOM 1765 O O . THR A 1 240 ? -10.827 -6.773 17.285 1.00 97.25 240 THR A O 1
ATOM 1768 N N . GLN A 1 241 ? -12.649 -6.321 16.041 1.00 97.69 241 GLN A N 1
ATOM 1769 C CA . GLN A 1 241 ? -13.167 -7.691 15.986 1.00 97.69 241 GLN A CA 1
ATOM 1770 C C . GLN A 1 241 ? -12.682 -8.462 14.757 1.00 97.69 241 GLN A C 1
ATOM 1772 O O . GLN A 1 241 ? -12.707 -9.691 14.758 1.00 97.69 241 GLN A O 1
ATOM 1777 N N . ALA A 1 242 ? -12.221 -7.751 13.728 1.00 98.31 242 ALA A N 1
ATOM 1778 C CA . ALA A 1 242 ? -11.716 -8.325 12.493 1.00 98.31 242 ALA A CA 1
ATOM 1779 C C . ALA A 1 242 ? -10.633 -9.391 12.742 1.00 98.31 242 ALA A C 1
ATOM 1781 O O . ALA A 1 242 ? -9.781 -9.261 13.633 1.00 98.31 242 ALA A O 1
ATOM 1782 N N . ALA A 1 243 ? -10.650 -10.449 11.929 1.00 98.00 243 ALA A N 1
ATOM 1783 C CA . ALA A 1 243 ? -9.740 -11.587 12.023 1.00 98.00 243 ALA A CA 1
ATOM 1784 C C . ALA A 1 243 ? -8.344 -11.280 11.472 1.00 98.00 243 ALA A C 1
ATOM 1786 O O . ALA A 1 243 ? -7.379 -11.936 11.875 1.00 98.00 243 ALA A O 1
ATOM 1787 N N . HIS A 1 244 ? -8.222 -10.280 10.598 1.00 97.31 244 HIS A N 1
ATOM 1788 C CA . HIS A 1 244 ? -6.963 -9.865 9.993 1.00 97.31 244 HIS A CA 1
ATOM 1789 C C . HIS A 1 244 ? -6.980 -8.382 9.584 1.00 97.31 244 HIS A C 1
ATOM 1791 O O . HIS A 1 244 ? -8.031 -7.751 9.546 1.00 97.31 244 HIS A O 1
ATOM 1797 N N . ASN A 1 245 ? -5.814 -7.812 9.286 1.00 97.00 245 ASN A N 1
ATOM 1798 C CA . ASN A 1 245 ? -5.659 -6.496 8.666 1.00 97.00 245 ASN A CA 1
ATOM 1799 C C . ASN A 1 245 ? -4.798 -6.622 7.404 1.00 97.00 245 ASN A C 1
ATOM 1801 O O . ASN A 1 245 ? -3.586 -6.802 7.495 1.00 97.00 245 ASN A O 1
ATOM 1805 N N . ARG A 1 246 ? -5.420 -6.528 6.226 1.00 95.12 246 ARG A N 1
ATOM 1806 C CA . ARG A 1 246 ? -4.734 -6.610 4.927 1.00 95.12 246 ARG A CA 1
ATOM 1807 C C . ARG A 1 246 ? -5.036 -5.361 4.099 1.00 95.12 246 ARG A C 1
ATOM 1809 O O . ARG A 1 246 ? -5.963 -5.381 3.288 1.00 95.12 246 ARG A O 1
ATOM 1816 N N . PRO A 1 247 ? -4.295 -4.258 4.303 1.00 94.44 247 PRO A N 1
ATOM 1817 C CA . PRO A 1 247 ? -4.442 -3.077 3.463 1.00 94.44 247 PRO A CA 1
ATOM 1818 C C . PRO A 1 247 ? -3.935 -3.360 2.036 1.00 94.44 247 PRO A C 1
ATOM 1820 O O . PRO A 1 247 ? -3.066 -4.220 1.861 1.00 94.44 247 PRO A O 1
ATOM 1823 N N . PRO A 1 248 ? -4.394 -2.610 1.014 1.00 94.38 248 PRO A N 1
ATOM 1824 C CA . PRO A 1 248 ? -3.893 -2.725 -0.356 1.00 94.38 248 PRO A CA 1
ATOM 1825 C C . PRO A 1 248 ? -2.371 -2.656 -0.472 1.00 94.38 248 PRO A C 1
ATOM 1827 O O . PRO A 1 248 ? -1.769 -3.391 -1.256 1.00 94.38 248 PRO A O 1
ATOM 1830 N N . SER A 1 249 ? -1.730 -1.836 0.366 1.00 91.69 249 SER A N 1
ATOM 1831 C CA . SER A 1 249 ? -0.274 -1.714 0.391 1.00 91.69 249 SER A CA 1
ATOM 1832 C C . SER A 1 249 ? 0.457 -3.032 0.672 1.00 91.69 249 SER A C 1
ATOM 1834 O O . SER A 1 249 ? 1.555 -3.231 0.159 1.00 91.69 249 SER A O 1
ATOM 1836 N N . ALA A 1 250 ? -0.160 -3.955 1.417 1.00 91.06 250 ALA A N 1
ATOM 1837 C CA . ALA A 1 250 ? 0.447 -5.226 1.806 1.00 91.06 250 ALA A CA 1
ATOM 1838 C C . ALA A 1 250 ? 0.520 -6.251 0.662 1.00 91.06 250 ALA A C 1
ATOM 1840 O O . ALA A 1 250 ? 1.338 -7.168 0.718 1.00 91.06 250 ALA A O 1
ATOM 1841 N N . TRP A 1 251 ? -0.343 -6.146 -0.355 1.00 93.94 251 TRP A N 1
ATOM 1842 C CA . TRP A 1 251 ? -0.446 -7.167 -1.405 1.00 93.94 251 TRP A CA 1
ATOM 1843 C C . TRP A 1 251 ? -0.155 -6.647 -2.814 1.00 93.94 251 TRP A C 1
ATOM 1845 O O . TRP A 1 251 ? 0.358 -7.419 -3.623 1.00 93.94 251 TRP A O 1
ATOM 1855 N N . VAL A 1 252 ? -0.412 -5.368 -3.119 1.00 95.06 252 VAL A N 1
ATOM 1856 C CA . VAL A 1 252 ? -0.241 -4.823 -4.482 1.00 95.06 252 VAL A CA 1
ATOM 1857 C C . VAL A 1 252 ? 1.206 -4.952 -4.960 1.00 95.06 252 VAL A C 1
ATOM 1859 O O . VAL A 1 252 ? 1.441 -5.378 -6.089 1.00 95.06 252 VAL A O 1
ATOM 1862 N N . ALA A 1 253 ? 2.183 -4.637 -4.101 1.00 91.12 253 ALA A N 1
ATOM 1863 C CA . ALA A 1 253 ? 3.598 -4.751 -4.458 1.00 91.12 253 ALA A CA 1
ATOM 1864 C C . ALA A 1 253 ? 3.972 -6.197 -4.818 1.00 91.12 253 ALA A C 1
ATOM 1866 O O . ALA A 1 253 ? 4.563 -6.441 -5.868 1.00 91.12 253 ALA A O 1
ATOM 1867 N N . ARG A 1 254 ? 3.567 -7.160 -3.981 1.00 93.56 254 ARG A N 1
ATOM 1868 C CA . ARG A 1 254 ? 3.786 -8.592 -4.216 1.00 93.56 254 ARG A CA 1
ATOM 1869 C C . ARG A 1 254 ? 3.167 -9.048 -5.534 1.00 93.56 254 ARG A C 1
ATOM 1871 O O . ARG A 1 254 ? 3.822 -9.754 -6.294 1.00 93.56 254 ARG A O 1
ATOM 1878 N N . HIS A 1 255 ? 1.928 -8.626 -5.792 1.00 95.19 255 HIS A N 1
ATOM 1879 C CA . HIS A 1 255 ? 1.188 -8.974 -7.003 1.00 95.19 255 HIS A CA 1
ATOM 1880 C C . HIS A 1 255 ? 1.918 -8.499 -8.258 1.00 95.19 255 HIS A C 1
ATOM 1882 O O . HIS A 1 255 ? 2.208 -9.295 -9.142 1.00 95.19 255 HIS A O 1
ATOM 1888 N N . VAL A 1 256 ? 2.294 -7.218 -8.311 1.00 92.75 256 VAL A N 1
ATOM 1889 C CA . VAL A 1 256 ? 2.967 -6.662 -9.493 1.00 92.75 256 VAL A CA 1
ATOM 1890 C C . VAL A 1 256 ? 4.364 -7.249 -9.676 1.00 92.75 256 VAL A C 1
ATOM 1892 O O . VAL A 1 256 ? 4.724 -7.577 -10.801 1.00 92.75 256 VAL A O 1
ATOM 1895 N N . VAL A 1 257 ? 5.152 -7.414 -8.606 1.00 92.50 257 VAL A N 1
ATOM 1896 C CA . VAL A 1 257 ? 6.511 -7.976 -8.722 1.00 92.50 257 VAL A CA 1
ATOM 1897 C C . VAL A 1 257 ? 6.489 -9.413 -9.241 1.00 92.50 257 VAL A C 1
ATOM 1899 O O . VAL A 1 257 ? 7.331 -9.756 -10.068 1.00 92.50 257 VAL A O 1
ATOM 1902 N N . ALA A 1 258 ? 5.513 -10.226 -8.827 1.00 92.19 258 ALA A N 1
ATOM 1903 C CA . ALA A 1 258 ? 5.348 -11.593 -9.323 1.00 92.19 258 ALA A CA 1
ATOM 1904 C C . ALA A 1 258 ? 4.996 -11.662 -10.823 1.00 92.19 258 ALA A C 1
ATOM 1906 O O . ALA A 1 258 ? 5.232 -12.686 -11.458 1.00 92.19 258 ALA A O 1
ATOM 1907 N N . LEU A 1 259 ? 4.456 -10.579 -11.390 1.00 91.62 259 LEU A N 1
ATOM 1908 C CA . LEU A 1 259 ? 4.098 -10.470 -12.807 1.00 91.62 259 LEU A CA 1
ATOM 1909 C C . LEU A 1 259 ? 5.197 -9.826 -13.664 1.00 91.62 259 LEU A C 1
ATOM 1911 O O . LEU A 1 259 ? 5.065 -9.772 -14.887 1.00 91.62 259 LEU A O 1
ATOM 1915 N N . LEU A 1 260 ? 6.277 -9.319 -13.056 1.00 90.38 260 LEU A N 1
ATOM 1916 C CA . LEU A 1 260 ? 7.390 -8.756 -13.816 1.00 90.38 260 LEU A CA 1
ATOM 1917 C C . LEU A 1 260 ? 8.134 -9.875 -14.562 1.00 90.38 260 LEU A C 1
ATOM 1919 O O . LEU A 1 260 ? 8.578 -10.822 -13.903 1.00 90.38 260 LEU A O 1
ATOM 1923 N N . PRO A 1 261 ? 8.363 -9.746 -15.884 1.00 89.00 261 PRO A N 1
ATOM 1924 C CA . PRO A 1 261 ? 9.036 -10.776 -16.669 1.00 89.00 261 PRO A CA 1
ATOM 1925 C C . PRO A 1 261 ? 10.394 -11.179 -16.078 1.00 89.00 261 PRO A C 1
ATOM 1927 O O . PRO A 1 261 ? 11.176 -10.326 -15.642 1.00 89.00 261 PRO A O 1
ATOM 1930 N N . ALA A 1 262 ? 10.664 -12.485 -16.029 1.00 86.75 262 ALA A N 1
ATOM 1931 C CA . ALA A 1 262 ? 11.867 -13.045 -15.405 1.00 86.75 262 ALA A CA 1
ATOM 1932 C C . ALA A 1 262 ? 13.148 -12.709 -16.192 1.00 86.75 262 ALA A C 1
ATOM 1934 O O . ALA A 1 262 ? 14.246 -12.672 -15.637 1.00 86.75 262 ALA A O 1
ATOM 1935 N N . GLU A 1 263 ? 13.007 -12.434 -17.488 1.00 84.12 263 GLU A N 1
ATOM 1936 C CA . GLU A 1 263 ? 14.081 -11.981 -18.365 1.00 84.12 263 GLU A CA 1
ATOM 1937 C C . GLU A 1 263 ? 14.504 -10.531 -18.096 1.00 84.12 263 GLU A C 1
ATOM 1939 O O . GLU A 1 263 ? 15.593 -10.122 -18.500 1.00 84.12 263 GLU A O 1
ATOM 1944 N N . TRP A 1 264 ? 13.686 -9.738 -17.395 1.00 86.69 264 TRP A N 1
ATOM 1945 C CA . TRP A 1 264 ? 14.107 -8.410 -16.960 1.00 86.69 264 TRP A CA 1
ATOM 1946 C C . TRP A 1 264 ? 15.069 -8.586 -15.795 1.00 86.69 264 TRP A C 1
ATOM 1948 O O . TRP A 1 264 ? 14.698 -9.096 -14.748 1.00 86.69 264 TRP A O 1
ATOM 1958 N N . GLN A 1 265 ? 16.320 -8.175 -15.961 1.00 83.56 265 GLN A N 1
ATOM 1959 C CA . GLN A 1 265 ? 17.354 -8.342 -14.941 1.00 83.56 265 GLN A CA 1
ATOM 1960 C C . GLN A 1 265 ? 18.135 -7.048 -14.750 1.00 83.56 265 GLN A C 1
ATOM 1962 O O . GLN A 1 265 ? 18.128 -6.165 -15.606 1.00 83.56 265 GLN A O 1
ATOM 1967 N N . GLY A 1 266 ? 18.831 -6.941 -13.619 1.00 85.12 266 GLY A N 1
ATOM 1968 C CA . GLY A 1 266 ? 19.684 -5.796 -13.319 1.00 85.12 266 GLY A CA 1
ATOM 1969 C C . GLY A 1 266 ? 18.894 -4.514 -13.054 1.00 85.12 266 GLY A C 1
ATOM 1970 O O . GLY A 1 266 ? 17.856 -4.529 -12.388 1.00 85.12 266 GLY A O 1
ATOM 1971 N N . LEU A 1 267 ? 19.417 -3.390 -13.541 1.00 84.12 267 LEU A N 1
ATOM 1972 C CA . LEU A 1 267 ? 18.918 -2.062 -13.182 1.00 84.12 267 LEU A CA 1
ATOM 1973 C C . LEU A 1 267 ? 17.485 -1.765 -13.672 1.00 84.12 267 LEU A C 1
ATOM 1975 O O . LEU A 1 267 ? 16.734 -1.201 -12.879 1.00 84.12 267 LEU A O 1
ATOM 1979 N N . PRO A 1 268 ? 17.042 -2.150 -14.887 1.00 86.06 268 PRO A N 1
ATOM 1980 C CA . PRO A 1 268 ? 15.660 -1.898 -15.314 1.00 86.06 268 PRO A CA 1
ATOM 1981 C C . PRO A 1 268 ? 14.611 -2.548 -14.395 1.00 86.06 268 PRO A C 1
ATOM 1983 O O . PRO A 1 268 ? 13.634 -1.905 -14.006 1.00 86.06 268 PRO A O 1
ATOM 1986 N N . ARG A 1 269 ? 14.826 -3.811 -13.986 1.00 90.31 269 ARG A N 1
ATOM 1987 C CA . ARG A 1 269 ? 13.918 -4.511 -13.056 1.00 90.31 269 ARG A CA 1
ATOM 1988 C C . ARG A 1 269 ? 13.909 -3.835 -11.689 1.00 90.31 269 ARG A C 1
ATOM 1990 O O . ARG A 1 269 ? 12.834 -3.557 -11.161 1.00 90.31 269 ARG A O 1
ATOM 1997 N N . LEU A 1 270 ? 15.090 -3.531 -11.146 1.00 88.56 270 LEU A N 1
ATOM 1998 C CA . LEU A 1 270 ? 15.218 -2.830 -9.869 1.00 88.56 270 LEU A CA 1
ATOM 1999 C C . LEU A 1 270 ? 14.531 -1.454 -9.902 1.00 88.56 270 LEU A C 1
ATOM 2001 O O . LEU A 1 270 ? 13.780 -1.125 -8.986 1.00 88.56 270 LEU A O 1
ATOM 2005 N N . SER A 1 271 ? 14.738 -0.671 -10.966 1.00 87.06 271 SER A N 1
ATOM 2006 C CA . SER A 1 271 ? 14.109 0.645 -11.150 1.00 87.06 271 SER A CA 1
ATOM 2007 C C . SER A 1 271 ? 12.584 0.541 -11.105 1.00 87.06 271 SER A C 1
ATOM 2009 O O . SER A 1 271 ? 11.932 1.271 -10.358 1.00 87.06 271 SER A O 1
ATOM 2011 N N . LEU A 1 272 ? 12.001 -0.421 -11.825 1.00 89.25 272 LEU A N 1
ATOM 2012 C CA . LEU A 1 272 ? 10.555 -0.646 -11.796 1.00 89.25 272 LEU A CA 1
ATOM 2013 C C . LEU A 1 272 ? 10.038 -1.093 -10.427 1.00 89.25 272 LEU A C 1
ATOM 2015 O O . LEU A 1 272 ? 8.990 -0.612 -9.995 1.00 89.25 272 LEU A O 1
ATOM 2019 N N . GLN A 1 273 ? 10.756 -1.978 -9.730 1.00 91.19 273 GLN A N 1
ATOM 2020 C CA . GLN A 1 273 ? 10.392 -2.390 -8.371 1.00 91.19 273 GLN A CA 1
ATOM 2021 C C . GLN A 1 273 ? 10.384 -1.192 -7.410 1.00 91.19 273 GLN A C 1
ATOM 2023 O O . GLN A 1 273 ? 9.441 -1.033 -6.637 1.00 91.19 273 GLN A O 1
ATOM 2028 N N . LEU A 1 274 ? 11.382 -0.308 -7.490 1.00 88.44 274 LEU A N 1
ATOM 2029 C CA . LEU A 1 274 ? 11.444 0.908 -6.673 1.00 88.44 274 LEU A CA 1
ATOM 2030 C C . LEU A 1 274 ? 10.308 1.889 -7.006 1.00 88.44 274 LEU A C 1
ATOM 2032 O O . LEU A 1 274 ? 9.645 2.391 -6.098 1.00 88.44 274 LEU A O 1
ATOM 2036 N N . GLN A 1 275 ? 10.018 2.113 -8.291 1.00 87.44 275 GLN A N 1
ATOM 2037 C CA . GLN A 1 275 ? 8.898 2.962 -8.724 1.00 87.44 275 GLN A CA 1
ATOM 2038 C C . GLN A 1 275 ? 7.539 2.414 -8.261 1.00 87.44 275 GLN A C 1
ATOM 2040 O O . GLN A 1 275 ? 6.639 3.172 -7.873 1.00 87.44 275 GLN A O 1
ATOM 2045 N N . LEU A 1 276 ? 7.385 1.089 -8.280 1.00 89.81 276 LEU A N 1
ATOM 2046 C CA . LEU A 1 276 ? 6.208 0.407 -7.759 1.00 89.81 276 LEU A CA 1
ATOM 2047 C C . LEU A 1 276 ? 6.080 0.617 -6.251 1.00 89.81 276 LEU A C 1
ATOM 2049 O O . LEU A 1 276 ? 5.012 1.026 -5.801 1.00 89.81 276 LEU A O 1
ATOM 2053 N N . LEU A 1 277 ? 7.149 0.403 -5.479 1.00 88.62 277 LEU A N 1
ATOM 2054 C CA . LEU A 1 277 ? 7.145 0.638 -4.032 1.00 88.62 277 LEU A CA 1
ATOM 2055 C C . LEU A 1 277 ? 6.789 2.091 -3.700 1.00 88.62 277 LEU A C 1
ATOM 2057 O O . LEU A 1 277 ? 5.942 2.331 -2.843 1.00 88.62 277 LEU A O 1
ATOM 2061 N N . GLY A 1 278 ? 7.337 3.062 -4.437 1.00 87.56 278 GLY A N 1
ATOM 2062 C CA . GLY A 1 278 ? 6.971 4.475 -4.295 1.00 87.56 278 GLY A CA 1
ATOM 2063 C C . GLY A 1 278 ? 5.495 4.762 -4.606 1.00 87.56 278 GLY A C 1
ATOM 2064 O O . GLY A 1 278 ? 4.892 5.660 -4.015 1.00 87.56 278 GLY A O 1
ATOM 2065 N N . SER A 1 279 ? 4.881 3.988 -5.502 1.00 88.94 279 SER A N 1
ATOM 2066 C CA . SER A 1 279 ? 3.451 4.098 -5.818 1.00 88.94 279 SER A CA 1
ATOM 2067 C C . SER A 1 279 ? 2.582 3.434 -4.749 1.00 88.94 279 SER A C 1
ATOM 2069 O O . SER A 1 279 ? 1.603 4.027 -4.299 1.00 88.94 279 SER A O 1
ATOM 2071 N N . VAL A 1 280 ? 2.980 2.251 -4.278 1.00 91.06 280 VAL A N 1
ATOM 2072 C CA . VAL A 1 280 ? 2.326 1.504 -3.193 1.00 91.06 280 VAL A CA 1
ATOM 2073 C C . VAL A 1 280 ? 2.396 2.262 -1.870 1.00 91.06 280 VAL A C 1
ATOM 2075 O O . VAL A 1 280 ? 1.432 2.256 -1.111 1.00 91.06 280 VAL A O 1
ATOM 2078 N N . ALA A 1 281 ? 3.468 3.017 -1.629 1.00 87.69 281 ALA A N 1
ATOM 2079 C CA . ALA A 1 281 ? 3.594 3.884 -0.465 1.00 87.69 281 ALA A CA 1
ATOM 2080 C C . ALA A 1 281 ? 2.496 4.960 -0.383 1.00 87.69 281 ALA A C 1
ATOM 2082 O O . ALA A 1 281 ? 2.320 5.538 0.683 1.00 87.69 281 ALA A O 1
ATOM 2083 N N . ARG A 1 282 ? 1.740 5.222 -1.462 1.00 86.12 282 ARG A N 1
ATOM 2084 C CA . ARG A 1 282 ? 0.571 6.120 -1.460 1.00 86.12 282 ARG A CA 1
ATOM 2085 C C . ARG A 1 282 ? -0.735 5.430 -1.057 1.00 86.12 282 ARG A C 1
ATOM 2087 O O . ARG A 1 282 ? -1.700 6.123 -0.764 1.00 86.12 282 ARG A O 1
ATOM 2094 N N . LEU A 1 283 ? -0.768 4.097 -1.001 1.00 88.00 283 LEU A N 1
ATOM 2095 C CA . LEU A 1 283 ? -1.919 3.288 -0.569 1.00 88.00 283 LEU A CA 1
ATOM 2096 C C . LEU A 1 283 ? -2.044 3.202 0.962 1.00 88.00 283 LEU A C 1
ATOM 2098 O O . LEU A 1 283 ? -2.537 2.205 1.489 1.00 88.00 283 LEU A O 1
ATOM 2102 N N . GLN A 1 284 ? -1.561 4.210 1.692 1.00 79.00 284 GLN A N 1
ATOM 2103 C CA . GLN A 1 284 ? -1.611 4.189 3.151 1.00 79.00 284 GLN A CA 1
ATOM 2104 C C . GLN A 1 284 ? -3.056 4.184 3.638 1.00 79.00 284 GLN A C 1
ATOM 2106 O O . GLN A 1 284 ? -3.919 4.876 3.094 1.00 79.00 284 GLN A O 1
ATOM 2111 N N . GLY A 1 285 ? -3.294 3.412 4.697 1.00 81.62 285 GLY A N 1
ATOM 2112 C CA . GLY A 1 285 ? -4.576 3.394 5.383 1.00 81.62 285 GLY A CA 1
ATOM 2113 C C . GLY A 1 285 ? -4.915 4.744 6.034 1.00 81.62 285 GLY A C 1
ATOM 2114 O O . GLY A 1 285 ? -4.087 5.661 6.083 1.00 81.62 285 GLY A O 1
ATOM 2115 N N . PRO A 1 286 ? -6.133 4.879 6.577 1.00 87.12 286 PRO A N 1
ATOM 2116 C CA . PRO A 1 286 ? -6.632 6.113 7.183 1.00 87.12 286 PRO A CA 1
ATOM 2117 C C . PRO A 1 286 ? -6.031 6.375 8.576 1.00 87.12 286 PRO A C 1
ATOM 2119 O O . PRO A 1 286 ? -6.721 6.444 9.592 1.00 87.12 286 PRO A O 1
ATOM 2122 N N . ASN A 1 287 ? -4.710 6.542 8.633 1.00 90.25 287 ASN A N 1
ATOM 2123 C CA . ASN A 1 287 ? -3.955 6.712 9.875 1.00 90.25 287 ASN A CA 1
ATOM 2124 C C . ASN A 1 287 ? -4.442 7.918 10.690 1.00 90.25 287 ASN A C 1
ATOM 2126 O O . ASN A 1 287 ? -4.522 7.837 11.914 1.00 90.25 287 ASN A O 1
ATOM 2130 N N . ALA A 1 288 ? -4.813 9.014 10.022 1.00 89.19 288 ALA A N 1
ATOM 2131 C CA . ALA A 1 288 ? -5.292 10.226 10.681 1.00 89.19 288 ALA A CA 1
ATOM 2132 C C . ALA A 1 288 ? -6.545 9.971 11.536 1.00 89.19 288 ALA A C 1
ATOM 2134 O O . ALA A 1 288 ? -6.566 10.376 12.697 1.00 89.19 288 ALA A O 1
ATOM 2135 N N . ALA A 1 289 ? -7.544 9.253 11.007 1.00 90.31 289 ALA A N 1
ATOM 2136 C CA . ALA A 1 289 ? -8.746 8.916 11.766 1.00 90.31 289 ALA A CA 1
ATOM 2137 C C . ALA A 1 289 ? -8.448 8.029 12.978 1.00 90.31 289 ALA A C 1
ATOM 2139 O O . ALA A 1 289 ? -8.992 8.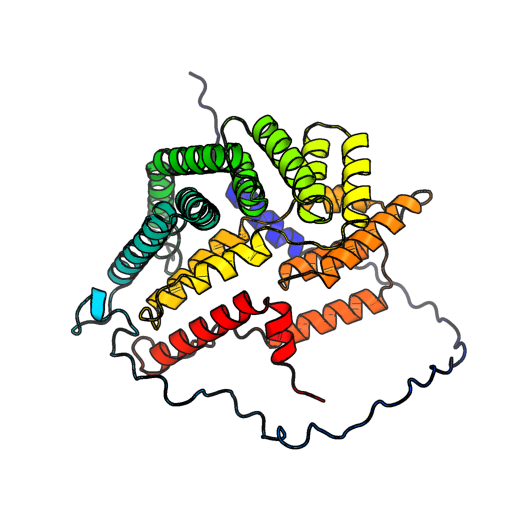250 14.059 1.00 90.31 289 ALA A O 1
ATOM 2140 N N . MET A 1 290 ? -7.536 7.063 12.830 1.00 94.56 290 MET A N 1
ATOM 2141 C CA . MET A 1 290 ? -7.120 6.197 13.939 1.00 94.56 290 MET A CA 1
ATOM 2142 C C . MET A 1 290 ? -6.463 6.985 15.068 1.00 94.56 290 MET A C 1
ATOM 2144 O O . MET A 1 290 ? -6.836 6.838 16.232 1.00 94.56 290 MET A O 1
ATOM 2148 N N . PHE A 1 291 ? -5.503 7.848 14.733 1.00 95.31 291 PHE A N 1
ATOM 2149 C CA . PHE A 1 291 ? -4.819 8.661 15.733 1.00 95.31 291 PHE A CA 1
ATOM 2150 C C . PHE A 1 291 ? -5.747 9.691 16.382 1.00 95.31 291 PHE A C 1
ATOM 2152 O O . PHE A 1 291 ? -5.626 9.918 17.583 1.00 95.31 291 PHE A O 1
ATOM 2159 N N . GLU A 1 292 ? -6.681 10.282 15.633 1.00 93.75 292 GLU A N 1
ATOM 2160 C CA . GLU A 1 292 ? -7.694 11.184 16.192 1.00 93.75 292 GLU A CA 1
ATOM 2161 C C . GLU A 1 292 ? -8.602 10.448 17.183 1.00 93.75 292 GLU A C 1
ATOM 2163 O O . GLU A 1 292 ? -8.767 10.897 18.315 1.00 93.75 292 GLU A O 1
ATOM 2168 N N . HIS A 1 293 ? -9.130 9.280 16.797 1.00 93.56 293 HIS A N 1
ATOM 2169 C CA . HIS A 1 293 ? -9.989 8.476 17.665 1.00 93.56 293 HIS A CA 1
ATOM 2170 C C . HIS A 1 293 ? -9.273 8.072 18.962 1.00 93.56 293 HIS A C 1
ATOM 2172 O O . HIS A 1 293 ? -9.870 8.120 20.040 1.00 93.56 293 HIS A O 1
ATOM 2178 N N . CYS A 1 294 ? -7.987 7.717 18.872 1.00 95.62 294 CYS A N 1
ATOM 2179 C CA . CYS A 1 294 ? -7.223 7.202 20.004 1.00 95.62 294 CYS A CA 1
ATOM 2180 C C . CYS A 1 294 ? -6.483 8.258 20.844 1.00 95.62 294 CYS A C 1
ATOM 2182 O O . CYS A 1 294 ? -6.020 7.898 21.922 1.00 95.62 294 CYS A O 1
ATOM 2184 N N . ARG A 1 295 ? -6.396 9.532 20.424 1.00 93.94 295 ARG A N 1
ATOM 2185 C CA . ARG A 1 295 ? -5.590 10.588 21.087 1.00 93.94 295 ARG A CA 1
ATOM 2186 C C . ARG A 1 295 ? -5.788 10.678 22.607 1.00 93.94 295 ARG A C 1
ATOM 2188 O O . ARG A 1 295 ? -4.821 10.806 23.345 1.00 93.94 295 ARG A O 1
ATOM 2195 N N . ASP A 1 296 ? -7.031 10.560 23.066 1.00 90.25 296 ASP A N 1
ATOM 2196 C CA . ASP A 1 296 ? -7.393 10.681 24.486 1.00 90.25 296 ASP A CA 1
ATOM 2197 C C . ASP A 1 296 ? -7.924 9.368 25.072 1.00 90.25 296 ASP A C 1
ATOM 2199 O O . ASP A 1 296 ? -8.640 9.360 26.074 1.00 90.25 296 ASP A O 1
ATOM 2203 N N . ALA A 1 297 ? -7.593 8.233 24.451 1.00 90.31 297 ALA A N 1
ATOM 2204 C CA . ALA A 1 297 ? -8.121 6.935 24.858 1.00 90.31 297 ALA A CA 1
ATOM 2205 C C . ALA A 1 297 ? -7.760 6.580 26.308 1.00 90.31 297 ALA A C 1
ATOM 2207 O O . ALA A 1 297 ? -8.540 5.921 26.980 1.00 90.31 297 ALA A O 1
ATOM 2208 N N . GLY A 1 298 ? -6.630 7.070 26.822 1.00 85.81 298 GLY A N 1
ATOM 2209 C CA . GLY A 1 298 ? -6.239 6.871 28.216 1.00 85.81 298 GLY A CA 1
ATOM 2210 C C . GLY A 1 298 ? -6.854 7.846 29.233 1.00 85.81 298 GLY A C 1
ATOM 2211 O O . GLY A 1 298 ? -6.588 7.716 30.428 1.00 85.81 298 GLY A O 1
ATOM 2212 N N . ALA A 1 299 ? -7.622 8.857 28.820 1.00 90.88 299 ALA A N 1
ATOM 2213 C CA . ALA A 1 299 ? -8.198 9.821 29.759 1.00 90.88 299 ALA A CA 1
ATOM 2214 C C . ALA A 1 299 ? -9.165 9.152 30.762 1.00 90.88 299 ALA A C 1
ATOM 2216 O O . ALA A 1 299 ? -9.754 8.101 30.495 1.00 90.88 299 ALA A O 1
ATOM 2217 N N . ALA A 1 300 ? -9.345 9.765 31.937 1.00 88.44 300 ALA A N 1
ATOM 2218 C CA . ALA A 1 300 ? -10.276 9.254 32.942 1.00 88.44 300 ALA A CA 1
ATOM 2219 C C . ALA A 1 300 ? -11.694 9.124 32.350 1.00 88.44 300 ALA A C 1
ATOM 2221 O O . ALA A 1 300 ? -12.184 10.036 31.688 1.00 88.44 300 ALA A O 1
ATOM 2222 N N . GLY A 1 301 ? -12.339 7.974 32.565 1.00 90.44 301 GLY A N 1
ATOM 2223 C CA . GLY A 1 301 ? -13.662 7.674 32.005 1.00 90.44 301 GLY A CA 1
ATOM 2224 C C . GLY A 1 301 ? -13.666 7.129 30.568 1.00 90.44 301 GLY A C 1
ATOM 2225 O O . GLY A 1 301 ? -14.742 6.856 30.045 1.00 90.44 301 GLY A O 1
ATOM 2226 N N . GLN A 1 302 ? -12.503 6.916 29.937 1.00 92.88 302 GLN A N 1
ATOM 2227 C CA . GLN A 1 302 ? -12.390 6.399 28.560 1.00 92.88 302 GLN A CA 1
ATOM 2228 C C . GLN A 1 302 ? -11.937 4.928 28.474 1.00 92.88 302 GLN A C 1
ATOM 2230 O O . GLN A 1 302 ? -11.461 4.491 27.429 1.00 92.88 302 GLN A O 1
ATOM 2235 N N . ALA A 1 303 ? -12.122 4.124 29.528 1.00 93.88 303 ALA A N 1
ATOM 2236 C CA . ALA A 1 303 ? -11.611 2.745 29.597 1.00 93.88 303 ALA A CA 1
ATOM 2237 C C . ALA A 1 303 ? -12.012 1.862 28.393 1.00 93.88 303 ALA A C 1
ATOM 2239 O O . ALA A 1 303 ? -11.178 1.145 27.843 1.00 93.88 303 ALA A O 1
ATOM 2240 N N . ASN A 1 304 ? -13.261 1.965 27.922 1.00 92.94 304 ASN A N 1
ATOM 2241 C CA . ASN A 1 304 ? -13.727 1.213 26.749 1.00 92.94 304 ASN A CA 1
ATOM 2242 C C . ASN A 1 304 ? -12.988 1.622 25.466 1.00 92.94 304 ASN A C 1
ATOM 2244 O O . ASN A 1 304 ? -12.641 0.770 24.647 1.00 92.94 304 ASN A O 1
ATOM 2248 N N . ARG A 1 305 ? -12.724 2.924 25.298 1.00 93.81 305 ARG A N 1
ATOM 2249 C CA . ARG A 1 305 ? -11.966 3.453 24.160 1.00 93.81 305 ARG A CA 1
ATOM 2250 C C . ARG A 1 305 ? -10.502 3.033 24.247 1.00 93.81 305 ARG A C 1
ATOM 2252 O O . ARG A 1 305 ? -9.950 2.607 23.239 1.00 93.81 305 ARG A O 1
ATOM 2259 N N . GLN A 1 306 ? -9.904 3.078 25.441 1.00 95.69 306 GLN A N 1
ATOM 2260 C CA . GLN A 1 306 ? -8.553 2.566 25.683 1.00 95.69 306 GLN A CA 1
ATOM 2261 C C . GLN A 1 306 ? -8.423 1.113 25.229 1.00 95.69 306 GLN A C 1
ATOM 2263 O O . GLN A 1 306 ? -7.558 0.801 24.416 1.00 95.69 306 GLN A O 1
ATOM 2268 N N . GLN A 1 307 ? -9.327 0.248 25.692 1.00 95.62 307 GLN A N 1
ATOM 2269 C CA . GLN A 1 307 ? -9.299 -1.177 25.373 1.00 95.62 307 GLN A CA 1
ATOM 2270 C C . GLN A 1 307 ? -9.532 -1.449 23.876 1.00 95.62 307 GLN A C 1
ATOM 2272 O O . GLN A 1 307 ? -8.977 -2.398 23.325 1.00 95.62 307 GLN A O 1
ATOM 2277 N N . ALA A 1 308 ? -10.362 -0.644 23.205 1.00 95.12 308 ALA A N 1
ATOM 2278 C CA . ALA A 1 308 ? -10.562 -0.742 21.759 1.00 95.12 308 ALA A CA 1
ATOM 2279 C C . ALA A 1 308 ? -9.298 -0.326 20.986 1.00 95.12 308 ALA A C 1
ATOM 2281 O O . ALA A 1 308 ? -8.851 -1.058 20.105 1.00 95.12 308 ALA A O 1
ATOM 2282 N N . CYS A 1 309 ? -8.681 0.801 21.351 1.00 97.25 309 CYS A N 1
ATOM 2283 C CA . CYS A 1 309 ? -7.430 1.267 20.751 1.00 97.25 309 CYS A CA 1
ATOM 2284 C C . CYS A 1 309 ? -6.269 0.293 20.996 1.00 97.25 309 CYS A C 1
ATOM 2286 O O . CYS A 1 309 ? -5.468 0.069 20.093 1.00 97.25 309 CYS A O 1
ATOM 2288 N N . GLU A 1 310 ? -6.204 -0.330 22.174 1.00 97.69 310 GLU A N 1
ATOM 2289 C CA . GLU A 1 310 ? -5.239 -1.387 22.478 1.00 97.69 310 GLU A CA 1
ATOM 2290 C C . GLU A 1 310 ? -5.428 -2.594 21.554 1.00 97.69 310 GLU A C 1
ATOM 2292 O O . GLU A 1 310 ? -4.494 -2.974 20.850 1.00 97.69 310 GLU A O 1
ATOM 2297 N N . ARG A 1 311 ? -6.646 -3.146 21.473 1.00 97.88 311 ARG A N 1
ATOM 2298 C CA . ARG A 1 311 ? -6.950 -4.286 20.592 1.00 97.88 311 ARG A CA 1
ATOM 2299 C C . ARG A 1 311 ? -6.648 -3.985 19.126 1.00 97.88 311 ARG A C 1
ATOM 2301 O O . ARG A 1 311 ? -6.113 -4.839 18.418 1.00 97.88 311 ARG A O 1
ATOM 2308 N N . LEU A 1 312 ? -6.961 -2.771 18.673 1.00 97.56 312 LEU A N 1
ATOM 2309 C CA . LEU A 1 312 ? -6.628 -2.330 17.323 1.00 97.56 312 LEU A CA 1
ATOM 2310 C C . LEU A 1 312 ? -5.110 -2.254 17.116 1.00 97.56 312 LEU A C 1
ATOM 2312 O O . LEU A 1 312 ? -4.610 -2.773 16.123 1.00 97.56 312 LEU A O 1
ATOM 2316 N N . ALA A 1 313 ? -4.370 -1.648 18.047 1.00 98.12 313 ALA A N 1
ATOM 2317 C CA . ALA A 1 313 ? -2.915 -1.561 17.968 1.00 98.12 313 ALA A CA 1
ATOM 2318 C C . ALA A 1 313 ? -2.266 -2.955 17.920 1.00 98.12 313 ALA A C 1
ATOM 2320 O O . ALA A 1 313 ? -1.351 -3.180 17.132 1.00 98.12 313 ALA A O 1
ATOM 2321 N N . GLU A 1 314 ? -2.774 -3.918 18.693 1.00 98.06 314 GLU A N 1
ATOM 2322 C CA . GLU A 1 314 ? -2.309 -5.309 18.653 1.00 98.06 314 GLU A CA 1
ATOM 2323 C C . GLU A 1 314 ? -2.619 -5.997 17.323 1.00 98.06 314 GLU A C 1
ATOM 2325 O O . GLU A 1 314 ? -1.765 -6.700 16.779 1.00 98.06 314 GLU A O 1
ATOM 2330 N N . ARG A 1 315 ? -3.815 -5.766 16.768 1.00 97.44 315 ARG A N 1
ATOM 2331 C CA . ARG A 1 315 ? -4.203 -6.254 15.440 1.00 97.44 315 ARG A CA 1
ATOM 2332 C C . ARG A 1 315 ? -3.275 -5.722 14.354 1.00 97.44 315 ARG A C 1
ATOM 2334 O O . ARG A 1 315 ? -2.751 -6.511 13.573 1.00 97.44 315 ARG A O 1
ATOM 2341 N N . LEU A 1 316 ? -3.048 -4.413 14.334 1.00 97.19 316 LEU A N 1
ATOM 2342 C CA . LEU A 1 316 ? -2.190 -3.769 13.344 1.00 97.19 316 LEU A CA 1
ATOM 2343 C C . LEU A 1 316 ? -0.727 -4.191 13.491 1.00 97.19 316 LEU A C 1
ATOM 2345 O O . LEU A 1 316 ? -0.063 -4.385 12.482 1.00 97.19 316 LEU A O 1
ATOM 2349 N N . LEU A 1 317 ? -0.232 -4.362 14.721 1.00 97.81 317 LEU A N 1
ATOM 2350 C CA . LEU A 1 317 ? 1.147 -4.783 14.968 1.00 97.81 317 LEU A CA 1
ATOM 2351 C C . LEU A 1 317 ? 1.384 -6.234 14.535 1.00 97.81 317 LEU A C 1
ATOM 2353 O O . LEU A 1 317 ? 2.410 -6.526 13.928 1.00 97.81 317 LEU A O 1
ATOM 2357 N N . ARG A 1 318 ? 0.444 -7.140 14.837 1.00 97.00 318 ARG A N 1
ATOM 2358 C CA . ARG A 1 318 ? 0.538 -8.554 14.440 1.00 97.00 318 ARG A CA 1
ATOM 2359 C C . ARG A 1 318 ? 0.542 -8.718 12.922 1.00 97.00 318 ARG A C 1
ATOM 2361 O O . ARG A 1 318 ? 1.313 -9.520 12.408 1.00 97.00 318 ARG A O 1
ATOM 2368 N N . ASP A 1 319 ? -0.313 -7.964 12.237 1.00 96.75 319 ASP A N 1
ATOM 2369 C CA . ASP A 1 319 ? -0.526 -8.090 10.795 1.00 96.75 319 ASP A CA 1
ATOM 2370 C C . ASP A 1 319 ? 0.285 -7.048 9.993 1.00 96.75 319 ASP A C 1
ATOM 2372 O O . ASP A 1 319 ? 0.037 -6.855 8.803 1.00 96.75 319 ASP A O 1
ATOM 2376 N N . ALA A 1 320 ? 1.234 -6.347 10.628 1.00 95.62 320 ALA A N 1
ATOM 2377 C CA . ALA A 1 320 ? 2.064 -5.346 9.965 1.00 95.62 320 ALA A CA 1
ATOM 2378 C C . ALA A 1 320 ? 2.891 -6.008 8.842 1.00 95.62 320 ALA A C 1
ATOM 2380 O O . ALA A 1 320 ? 3.625 -6.960 9.117 1.00 95.62 320 ALA A O 1
ATOM 2381 N N . PRO A 1 321 ? 2.808 -5.530 7.586 1.00 92.94 321 PRO A N 1
ATOM 2382 C CA . PRO A 1 321 ? 3.643 -6.042 6.498 1.00 92.94 321 PRO A CA 1
ATOM 2383 C C . PRO A 1 321 ? 5.042 -5.408 6.474 1.00 92.94 321 PRO A C 1
ATOM 2385 O O . PRO A 1 321 ? 5.987 -6.026 5.987 1.00 92.94 321 PRO A O 1
ATOM 2388 N N . ASP A 1 322 ? 5.173 -4.187 6.997 1.00 93.56 322 ASP A N 1
ATOM 2389 C CA . ASP A 1 322 ? 6.349 -3.326 6.859 1.00 93.56 322 ASP A CA 1
ATOM 2390 C C . ASP A 1 322 ? 6.647 -2.520 8.138 1.00 93.56 322 ASP A C 1
ATOM 2392 O O . ASP A 1 322 ? 5.822 -2.418 9.057 1.00 93.56 322 ASP A O 1
ATOM 2396 N N . LEU A 1 323 ? 7.858 -1.960 8.217 1.00 93.94 323 LEU A N 1
ATOM 2397 C CA . LEU A 1 323 ? 8.342 -1.145 9.338 1.00 93.94 323 LEU A CA 1
ATOM 2398 C C . LEU A 1 323 ? 7.480 0.106 9.550 1.00 93.94 323 LEU A C 1
ATOM 2400 O O . LEU A 1 323 ? 7.320 0.575 10.681 1.00 93.94 323 LEU A O 1
ATOM 2404 N N . LEU A 1 324 ? 6.889 0.640 8.479 1.00 92.50 324 LEU A N 1
ATOM 2405 C CA . LEU A 1 324 ? 5.994 1.789 8.561 1.00 92.50 324 LEU A CA 1
ATOM 2406 C C . LEU A 1 324 ? 4.687 1.431 9.284 1.00 92.50 324 LEU A C 1
ATOM 2408 O O . LEU A 1 324 ? 4.274 2.128 10.212 1.00 92.50 324 LEU A O 1
ATOM 2412 N N . SER A 1 325 ? 4.060 0.323 8.906 1.00 93.81 325 SER A N 1
ATOM 2413 C CA . SER A 1 325 ? 2.840 -0.198 9.520 1.00 93.81 325 SER A CA 1
ATOM 2414 C C . SER A 1 325 ? 3.084 -0.589 10.978 1.00 93.81 325 SER A C 1
ATOM 2416 O O . SER A 1 325 ? 2.254 -0.298 11.842 1.00 93.81 325 SER A O 1
ATOM 2418 N N . TRP A 1 326 ? 4.261 -1.148 11.285 1.00 96.50 326 TRP A N 1
ATOM 2419 C CA . TRP A 1 326 ? 4.710 -1.364 12.663 1.00 96.50 326 TRP A CA 1
ATOM 2420 C C . TRP A 1 326 ? 4.750 -0.056 13.455 1.00 96.50 326 TRP A C 1
ATOM 2422 O O . TRP A 1 326 ? 4.246 0.015 14.582 1.00 96.50 326 TRP A O 1
ATOM 2432 N N . ALA A 1 327 ? 5.355 0.990 12.885 1.00 95.81 327 ALA A N 1
ATOM 2433 C CA . ALA A 1 327 ? 5.471 2.292 13.530 1.00 95.81 327 ALA A CA 1
ATOM 2434 C C . ALA A 1 327 ? 4.094 2.899 13.828 1.00 95.81 327 ALA A C 1
ATOM 2436 O O . ALA A 1 327 ? 3.873 3.400 14.933 1.00 95.81 327 ALA A O 1
ATOM 2437 N N . VAL A 1 328 ? 3.154 2.796 12.882 1.00 95.62 328 VAL A N 1
ATOM 2438 C CA . VAL A 1 328 ? 1.757 3.217 13.068 1.00 95.62 328 VAL A CA 1
ATOM 2439 C C . VAL A 1 328 ? 1.113 2.452 14.226 1.00 95.62 328 VAL A C 1
ATOM 2441 O O . VAL A 1 328 ? 0.581 3.075 15.147 1.00 95.62 328 VAL A O 1
ATOM 2444 N N . ALA A 1 329 ? 1.215 1.120 14.234 1.00 97.06 329 ALA A N 1
ATOM 2445 C CA . ALA A 1 329 ? 0.639 0.280 15.282 1.00 97.06 329 ALA A CA 1
ATOM 2446 C C . ALA A 1 329 ? 1.226 0.585 16.673 1.00 97.06 329 ALA A C 1
ATOM 2448 O O . ALA A 1 329 ? 0.493 0.716 17.652 1.00 97.06 329 ALA A O 1
ATOM 2449 N N . THR A 1 330 ? 2.545 0.785 16.760 1.00 98.00 330 THR A N 1
ATOM 2450 C CA . THR A 1 330 ? 3.238 1.154 18.009 1.00 98.00 330 THR A CA 1
ATOM 2451 C C . THR A 1 330 ? 2.839 2.551 18.486 1.00 98.00 330 THR A C 1
ATOM 2453 O O . THR A 1 330 ? 2.670 2.782 19.684 1.00 98.00 330 THR A O 1
ATOM 2456 N N . GLY A 1 331 ? 2.642 3.488 17.554 1.00 96.56 331 GLY A N 1
ATOM 2457 C CA . GLY A 1 331 ? 2.113 4.816 17.847 1.00 96.56 331 GLY A CA 1
ATOM 2458 C C . GLY A 1 331 ? 0.713 4.755 18.461 1.00 96.56 331 GLY A C 1
ATOM 2459 O O . GLY A 1 331 ? 0.458 5.435 19.454 1.00 96.56 331 GLY A O 1
ATOM 2460 N N . LEU A 1 332 ? -0.174 3.914 17.923 1.00 96.75 332 LEU A N 1
ATOM 2461 C CA . LEU A 1 332 ? -1.505 3.685 18.498 1.00 96.75 332 LEU A CA 1
ATOM 2462 C C . LEU A 1 332 ? -1.430 3.004 19.867 1.00 96.75 332 LEU A C 1
ATOM 2464 O O . LEU A 1 332 ? -2.129 3.417 20.788 1.00 96.75 332 LEU A O 1
ATOM 2468 N N . GLY A 1 333 ? -0.528 2.036 20.041 1.00 97.00 333 GLY A N 1
ATOM 2469 C CA . GLY A 1 333 ? -0.272 1.404 21.335 1.00 97.00 333 GLY A CA 1
ATOM 2470 C C . GLY A 1 333 ? 0.153 2.404 22.414 1.00 97.00 333 GLY A C 1
ATOM 2471 O O . GLY A 1 333 ? -0.304 2.331 23.554 1.00 97.00 333 GLY A O 1
ATOM 2472 N N . ARG A 1 334 ? 0.952 3.416 22.051 1.00 96.56 334 ARG A N 1
ATOM 2473 C CA . ARG A 1 334 ? 1.292 4.530 22.952 1.00 96.56 334 ARG A CA 1
ATOM 2474 C C . ARG A 1 334 ? 0.060 5.349 23.347 1.00 96.56 334 ARG A C 1
ATOM 2476 O O . ARG A 1 334 ? -0.101 5.647 24.527 1.00 96.56 334 ARG A O 1
ATOM 2483 N N . GLN A 1 335 ? -0.817 5.678 22.395 1.00 95.25 335 GLN A N 1
ATOM 2484 C CA . GLN A 1 335 ? -2.081 6.379 22.677 1.00 95.25 335 GLN A CA 1
ATOM 2485 C C . GLN A 1 335 ? -3.009 5.548 23.585 1.00 95.25 335 GLN A C 1
ATOM 2487 O O . GLN A 1 335 ? -3.680 6.082 24.468 1.00 95.25 335 GLN A O 1
ATOM 2492 N N . ALA A 1 336 ? -2.968 4.221 23.438 1.00 95.69 336 ALA A N 1
ATOM 2493 C CA . ALA A 1 336 ? -3.656 3.260 24.298 1.00 95.69 336 ALA A CA 1
ATOM 2494 C C . ALA A 1 336 ? -2.954 3.001 25.651 1.00 95.69 336 ALA A C 1
ATOM 2496 O O . ALA A 1 336 ? -3.432 2.190 26.445 1.00 95.69 336 ALA A O 1
ATOM 2497 N N . ARG A 1 337 ? -1.851 3.709 25.941 1.00 95.88 337 ARG A N 1
ATOM 2498 C CA . ARG A 1 337 ? -1.041 3.593 27.165 1.00 95.88 337 ARG A CA 1
ATOM 2499 C C . ARG A 1 337 ? -0.414 2.217 27.390 1.00 95.88 337 ARG A C 1
ATOM 2501 O O . ARG A 1 337 ? -0.385 1.728 28.519 1.00 95.88 337 ARG A O 1
ATOM 2508 N N . TRP A 1 338 ? 0.136 1.606 26.342 1.00 97.50 338 TRP A N 1
ATOM 2509 C CA . TRP A 1 338 ? 1.012 0.450 26.529 1.00 97.50 338 TRP A CA 1
ATOM 2510 C C . TRP A 1 338 ? 2.147 0.749 27.521 1.00 97.50 338 TRP A C 1
ATOM 2512 O O . TRP A 1 338 ? 2.654 1.877 27.545 1.00 97.50 338 TRP A O 1
ATOM 2522 N N . PRO A 1 339 ? 2.582 -0.256 28.308 1.00 97.88 339 PRO A N 1
ATOM 2523 C CA . PRO A 1 339 ? 3.694 -0.097 29.236 1.00 97.88 339 PRO A CA 1
ATOM 2524 C C . PRO A 1 339 ? 4.954 0.434 28.543 1.00 97.88 339 PRO A C 1
ATOM 2526 O O . PRO A 1 339 ? 5.281 0.021 27.427 1.00 97.88 339 PRO A O 1
ATOM 2529 N N . ALA A 1 340 ? 5.690 1.315 29.225 1.00 97.56 340 ALA A N 1
ATOM 2530 C CA . ALA A 1 340 ? 6.915 1.913 28.691 1.00 97.56 340 ALA A CA 1
ATOM 2531 C C . ALA A 1 340 ? 7.959 0.854 28.297 1.00 97.56 340 ALA A C 1
ATOM 2533 O O . ALA A 1 340 ? 8.591 0.979 27.252 1.00 97.56 340 ALA A O 1
ATOM 2534 N N . GLU A 1 341 ? 8.073 -0.223 29.077 1.00 98.25 341 GLU A N 1
ATOM 2535 C CA . GLU A 1 341 ? 8.953 -1.360 28.789 1.00 98.25 341 GLU A CA 1
ATOM 2536 C C . GLU A 1 341 ? 8.602 -2.043 27.458 1.00 98.25 341 GLU A C 1
ATOM 2538 O O . GLU A 1 341 ? 9.480 -2.271 26.627 1.00 98.25 341 GLU A O 1
ATOM 2543 N N . ARG A 1 342 ? 7.307 -2.276 27.192 1.00 98.25 342 ARG A N 1
ATOM 2544 C CA . ARG A 1 342 ? 6.832 -2.830 25.913 1.00 98.25 342 ARG A CA 1
ATOM 2545 C C . ARG A 1 342 ? 7.207 -1.913 24.749 1.00 98.25 342 ARG A C 1
ATOM 2547 O O . ARG A 1 342 ? 7.680 -2.388 23.721 1.00 98.25 342 ARG A O 1
ATOM 2554 N N . LEU A 1 343 ? 7.014 -0.601 24.898 1.00 98.38 343 LEU A N 1
ATOM 2555 C CA . LEU A 1 343 ? 7.363 0.373 23.858 1.00 98.38 343 LEU A CA 1
ATOM 2556 C C . LEU A 1 343 ? 8.879 0.450 23.618 1.00 98.38 343 LEU A C 1
ATOM 2558 O O . LEU A 1 343 ? 9.298 0.571 22.468 1.00 98.38 343 LEU A O 1
ATOM 2562 N N . ALA A 1 344 ? 9.690 0.354 24.674 1.00 98.06 344 ALA A N 1
ATOM 2563 C CA . ALA A 1 344 ? 11.146 0.320 24.574 1.00 98.06 344 ALA A CA 1
ATOM 2564 C C . ALA A 1 344 ? 11.633 -0.948 23.857 1.00 98.06 344 ALA A C 1
ATOM 2566 O O . ALA A 1 344 ? 12.458 -0.848 22.951 1.00 98.06 344 ALA A O 1
ATOM 2567 N N . ALA A 1 345 ? 11.066 -2.114 24.183 1.00 98.00 345 ALA A N 1
ATOM 2568 C CA . ALA A 1 345 ? 11.373 -3.370 23.501 1.00 98.00 345 ALA A CA 1
ATOM 2569 C C . ALA A 1 345 ? 11.019 -3.314 22.004 1.00 98.00 345 ALA A C 1
ATOM 2571 O O . ALA A 1 345 ? 11.839 -3.678 21.166 1.00 98.00 345 ALA A O 1
ATOM 2572 N N . LEU A 1 346 ? 9.840 -2.784 21.651 1.00 97.88 346 LEU A N 1
ATOM 2573 C CA . LEU A 1 346 ? 9.435 -2.600 20.250 1.00 97.88 346 LEU A CA 1
ATOM 2574 C C . LEU A 1 346 ? 10.339 -1.606 19.501 1.00 97.88 346 LEU A C 1
ATOM 2576 O O . LEU A 1 346 ? 10.612 -1.810 18.319 1.00 97.88 346 LEU A O 1
ATOM 2580 N N . LYS A 1 347 ? 10.805 -0.538 20.168 1.00 97.19 347 LYS A N 1
ATOM 2581 C CA . LYS A 1 347 ? 11.768 0.418 19.594 1.00 97.19 347 LYS A CA 1
ATOM 2582 C C . LYS A 1 347 ? 13.107 -0.266 19.311 1.00 97.19 347 LYS A C 1
ATOM 2584 O O . LYS A 1 347 ? 13.586 -0.184 18.186 1.00 97.19 347 LYS A O 1
ATOM 2589 N N . ALA A 1 348 ? 13.660 -0.976 20.294 1.00 97.25 348 ALA A N 1
ATOM 2590 C CA . ALA A 1 348 ? 14.921 -1.697 20.143 1.00 97.25 348 ALA A CA 1
ATOM 2591 C C . ALA A 1 348 ? 14.837 -2.763 19.039 1.00 97.25 348 ALA A C 1
ATOM 2593 O O . ALA A 1 348 ? 15.741 -2.878 18.214 1.00 97.25 348 ALA A O 1
ATOM 2594 N N . GLU A 1 349 ? 13.725 -3.503 18.971 1.00 96.38 349 GLU A N 1
ATOM 2595 C CA . GLU A 1 349 ? 13.507 -4.486 17.910 1.00 96.38 349 GLU A CA 1
ATOM 2596 C C . GLU A 1 349 ? 13.489 -3.826 16.523 1.00 96.38 349 GLU A C 1
ATOM 2598 O O . GLU A 1 349 ? 14.101 -4.334 15.580 1.00 96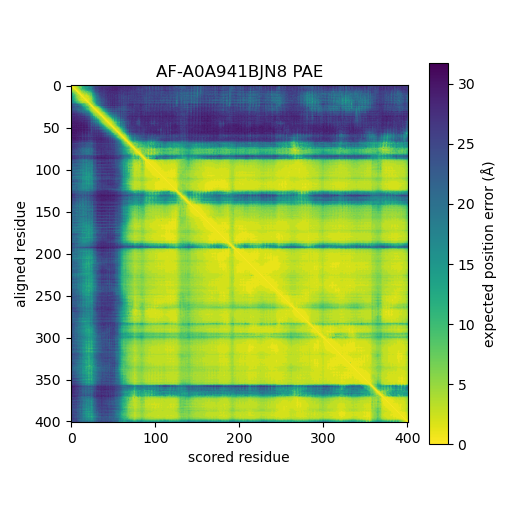.38 349 GLU A O 1
ATOM 2603 N N . ARG A 1 350 ? 12.809 -2.683 16.394 1.00 95.62 350 ARG A N 1
ATOM 2604 C CA . ARG A 1 350 ? 12.764 -1.923 15.145 1.00 95.62 350 ARG A CA 1
ATOM 2605 C C . ARG A 1 350 ? 14.151 -1.435 14.729 1.00 95.62 350 ARG A C 1
ATOM 2607 O O . ARG A 1 350 ? 14.506 -1.620 13.574 1.00 95.62 350 ARG A O 1
ATOM 2614 N N . GLU A 1 351 ? 14.930 -0.863 15.643 1.00 94.44 351 GLU A N 1
ATOM 2615 C CA . GLU A 1 351 ? 16.296 -0.389 15.362 1.00 94.44 351 GLU A CA 1
ATOM 2616 C C . GLU A 1 351 ? 17.201 -1.533 14.875 1.00 94.44 351 GLU A C 1
ATOM 2618 O O . GLU A 1 351 ? 17.972 -1.362 13.932 1.00 94.44 351 GLU A O 1
ATOM 2623 N N . GLN A 1 352 ? 17.056 -2.733 15.448 1.00 93.81 352 GLN A N 1
ATOM 2624 C CA . GLN A 1 352 ? 17.756 -3.928 14.968 1.00 93.81 352 GLN A CA 1
ATOM 2625 C C . GLN A 1 352 ? 17.332 -4.319 13.546 1.00 93.81 352 GLN A C 1
ATOM 2627 O O . GLN A 1 352 ? 18.180 -4.664 12.728 1.00 93.81 352 GLN A O 1
ATOM 2632 N N . LEU A 1 353 ? 16.033 -4.272 13.229 1.00 93.38 353 LEU A N 1
ATOM 2633 C CA . LEU A 1 353 ? 15.538 -4.569 11.878 1.00 93.38 353 LEU A CA 1
ATOM 2634 C C . LEU A 1 353 ? 15.972 -3.504 10.864 1.00 93.38 353 LEU A C 1
ATOM 2636 O O . LEU A 1 353 ? 16.344 -3.847 9.747 1.00 93.38 353 LEU A O 1
ATOM 2640 N N . GLU A 1 354 ? 15.974 -2.230 11.252 1.00 91.00 354 GLU A N 1
ATOM 2641 C CA . GLU A 1 354 ? 16.470 -1.124 10.427 1.00 91.00 354 GLU A CA 1
ATOM 2642 C C . GLU A 1 354 ? 17.976 -1.245 10.156 1.00 91.00 354 GLU A C 1
ATOM 2644 O O . GLU A 1 354 ? 18.420 -0.912 9.064 1.00 91.00 354 GLU A O 1
ATOM 2649 N N . ALA A 1 355 ? 18.766 -1.790 11.085 1.00 89.44 355 ALA A N 1
ATOM 2650 C CA . ALA A 1 355 ? 20.182 -2.076 10.842 1.00 89.44 355 ALA A CA 1
ATOM 2651 C C . ALA A 1 355 ? 20.408 -3.223 9.834 1.00 89.44 355 ALA A C 1
ATOM 2653 O O . ALA A 1 355 ? 21.440 -3.261 9.163 1.00 89.44 355 ALA A O 1
ATOM 2654 N N . LEU A 1 356 ? 19.450 -4.152 9.719 1.00 87.81 356 LEU A N 1
ATOM 2655 C CA . LEU A 1 356 ? 19.439 -5.216 8.702 1.00 87.81 356 LEU A CA 1
ATOM 2656 C C . LEU A 1 356 ? 18.873 -4.741 7.366 1.00 87.81 356 LEU A C 1
ATOM 2658 O O . LEU A 1 356 ? 19.085 -5.390 6.336 1.00 87.81 356 LEU A O 1
ATOM 2662 N N . PHE A 1 357 ? 18.148 -3.622 7.375 1.00 82.50 357 PHE A N 1
ATOM 2663 C CA . PHE A 1 357 ? 17.756 -2.944 6.159 1.00 82.50 357 PHE A CA 1
ATOM 2664 C C . PHE A 1 357 ? 19.044 -2.511 5.463 1.00 82.50 357 PHE A C 1
ATOM 2666 O O . PHE A 1 357 ? 19.735 -1.579 5.865 1.00 82.50 357 PHE A O 1
ATOM 2673 N N . ASN A 1 358 ? 19.401 -3.265 4.431 1.00 66.44 358 ASN A N 1
ATOM 2674 C CA . ASN A 1 358 ? 20.528 -2.993 3.564 1.00 66.44 358 ASN A CA 1
ATOM 2675 C C . ASN A 1 358 ? 19.935 -2.402 2.286 1.00 66.44 358 ASN A C 1
ATOM 2677 O O . ASN A 1 358 ? 19.691 -3.157 1.338 1.00 66.44 358 ASN A O 1
ATOM 2681 N N . PRO A 1 359 ? 19.613 -1.092 2.255 1.00 54.31 359 PRO A N 1
ATOM 2682 C CA . PRO A 1 359 ? 19.037 -0.472 1.083 1.00 54.31 359 PRO A CA 1
ATOM 2683 C C . PRO A 1 359 ? 20.159 -0.310 0.085 1.00 54.31 359 PRO A C 1
ATOM 2685 O O . PRO A 1 359 ? 20.675 0.783 -0.085 1.00 54.31 359 PRO A O 1
ATOM 2688 N N . LEU A 1 360 ? 20.567 -1.401 -0.556 1.00 54.91 360 LEU A N 1
ATOM 2689 C CA . LEU A 1 360 ? 21.492 -1.326 -1.660 1.00 54.91 360 LEU A CA 1
ATOM 2690 C C . LEU A 1 360 ? 22.805 -0.657 -1.199 1.00 54.91 360 LEU A C 1
ATOM 2692 O O . LEU A 1 360 ? 23.045 0.504 -1.520 1.00 54.91 360 LEU A O 1
ATOM 2696 N N . ARG A 1 361 ? 23.695 -1.351 -0.470 1.00 55.94 361 ARG A N 1
ATOM 2697 C CA . ARG A 1 361 ? 25.123 -0.962 -0.453 1.00 55.94 361 ARG A CA 1
ATOM 2698 C C . ARG A 1 361 ? 25.658 -0.997 -1.899 1.00 55.94 361 ARG A C 1
ATOM 2700 O O . ARG A 1 361 ? 26.315 -1.944 -2.329 1.00 55.94 361 ARG A O 1
ATOM 2707 N N . LEU A 1 362 ? 25.322 0.035 -2.671 1.00 55.91 362 LEU A N 1
ATOM 2708 C CA . LEU A 1 362 ? 25.778 0.365 -4.016 1.00 55.91 362 LEU A CA 1
ATOM 2709 C C . LEU A 1 362 ? 27.129 1.073 -3.895 1.00 55.91 362 LEU A C 1
ATOM 2711 O O . LEU A 1 362 ? 27.393 2.047 -4.590 1.00 55.91 362 LEU A O 1
ATOM 2715 N N . GLU A 1 363 ? 27.989 0.621 -2.981 1.00 55.03 363 GLU A N 1
ATOM 2716 C CA . GLU A 1 363 ? 29.358 1.118 -2.868 1.00 55.03 363 GLU A CA 1
ATOM 2717 C C . GLU A 1 363 ? 30.182 0.504 -4.000 1.00 55.03 363 GLU A C 1
ATOM 2719 O O . GLU A 1 363 ? 31.020 -0.367 -3.799 1.00 55.03 363 GLU A O 1
ATOM 2724 N N . HIS A 1 364 ? 29.865 0.895 -5.230 1.00 58.78 364 HIS A N 1
ATOM 2725 C CA . HIS A 1 364 ? 30.577 0.485 -6.424 1.00 58.78 364 HIS A CA 1
ATOM 2726 C C . HIS A 1 364 ? 30.697 1.696 -7.350 1.00 58.78 364 HIS A C 1
ATOM 2728 O O . HIS A 1 364 ? 29.725 2.438 -7.510 1.00 58.78 364 HIS A O 1
ATOM 2734 N N . PRO A 1 365 ? 31.867 1.919 -7.969 1.00 54.09 365 PRO A N 1
ATOM 2735 C CA . PRO A 1 365 ? 32.004 2.945 -8.990 1.00 54.09 365 PRO A CA 1
ATOM 2736 C C . PRO A 1 365 ? 30.975 2.723 -10.112 1.00 54.09 365 PRO A C 1
ATOM 2738 O O . PRO A 1 365 ? 30.793 1.567 -10.524 1.00 54.09 365 PRO A O 1
ATOM 2741 N N . PRO A 1 366 ? 30.347 3.793 -10.635 1.00 59.62 366 PRO A N 1
ATOM 2742 C CA . PRO A 1 366 ? 29.508 3.711 -11.823 1.00 59.62 366 PRO A CA 1
ATOM 2743 C C . PRO A 1 366 ? 30.256 3.048 -12.990 1.00 59.62 366 PRO A C 1
ATOM 2745 O O . PRO A 1 366 ? 31.433 3.328 -13.219 1.00 59.62 366 PRO A O 1
ATOM 2748 N N . GLY A 1 367 ? 29.585 2.171 -13.726 1.00 59.44 367 GLY A N 1
ATOM 2749 C CA . GLY A 1 367 ? 30.125 1.376 -14.825 1.00 59.44 367 GLY A CA 1
ATOM 2750 C C . GLY A 1 367 ? 30.945 0.153 -14.403 1.00 59.44 367 GLY A C 1
ATOM 2751 O O . GLY A 1 367 ? 31.453 -0.556 -15.271 1.00 59.44 367 GLY A O 1
ATOM 2752 N N . SER A 1 368 ? 31.106 -0.124 -13.104 1.00 60.53 368 SER A N 1
ATOM 2753 C CA . SER A 1 368 ? 31.853 -1.307 -12.662 1.00 60.53 368 SER A CA 1
ATOM 2754 C C . SER A 1 368 ? 30.999 -2.586 -12.735 1.00 60.53 368 SER A C 1
ATOM 2756 O O . SER A 1 368 ? 29.799 -2.548 -12.464 1.00 60.53 368 SER A O 1
ATOM 2758 N N . PRO A 1 369 ? 31.593 -3.768 -12.993 1.00 59.22 369 PRO A N 1
ATOM 2759 C CA . PRO A 1 369 ? 30.871 -5.045 -12.909 1.00 59.22 369 PRO A CA 1
ATOM 2760 C C . PRO A 1 369 ? 30.196 -5.288 -11.546 1.00 59.22 369 PRO A C 1
ATOM 2762 O O . PRO A 1 369 ? 29.191 -5.999 -11.454 1.00 59.22 369 PRO A O 1
ATOM 2765 N N . GLY A 1 370 ? 30.735 -4.689 -10.477 1.00 64.75 370 GLY A N 1
ATOM 2766 C CA . GLY A 1 370 ? 30.150 -4.731 -9.138 1.00 64.75 370 GLY A CA 1
ATOM 2767 C C . GLY A 1 370 ? 28.821 -3.978 -9.029 1.00 64.75 370 GLY A C 1
ATOM 2768 O O . GLY A 1 370 ? 27.956 -4.397 -8.260 1.00 64.75 370 GLY A O 1
ATOM 2769 N N . GLU A 1 371 ? 28.607 -2.952 -9.858 1.00 74.00 371 GLU A N 1
ATOM 2770 C CA . GLU A 1 371 ? 27.345 -2.214 -9.949 1.00 74.00 371 GLU A CA 1
ATOM 2771 C C . GLU A 1 371 ? 26.213 -3.102 -10.496 1.00 74.00 371 GLU A C 1
ATOM 2773 O O . GLU A 1 371 ? 25.126 -3.152 -9.921 1.00 74.00 371 GLU A O 1
ATOM 2778 N N . CYS A 1 372 ? 26.466 -3.900 -11.542 1.00 79.75 372 CYS A N 1
ATOM 2779 C CA . CYS A 1 372 ? 25.439 -4.791 -12.090 1.00 79.75 372 CYS A CA 1
ATOM 2780 C C . CYS A 1 372 ? 25.027 -5.881 -11.088 1.00 79.75 372 CYS A C 1
ATOM 2782 O O . CYS A 1 372 ? 23.834 -6.143 -10.910 1.00 79.75 372 CYS A O 1
ATOM 2784 N N . ARG A 1 373 ? 26.002 -6.479 -10.385 1.00 80.88 373 ARG A N 1
ATOM 2785 C CA . ARG A 1 373 ? 25.718 -7.451 -9.314 1.00 80.88 373 ARG A CA 1
ATOM 2786 C C . ARG A 1 373 ? 24.969 -6.802 -8.155 1.00 80.88 373 ARG A C 1
ATOM 2788 O O . ARG A 1 373 ? 24.077 -7.419 -7.582 1.00 80.88 373 ARG A O 1
ATOM 2795 N N . ALA A 1 374 ? 25.306 -5.561 -7.808 1.00 82.19 374 ALA A N 1
ATOM 2796 C CA . ALA A 1 374 ? 24.596 -4.810 -6.782 1.00 82.19 374 ALA A CA 1
ATOM 2797 C C . ALA A 1 374 ? 23.124 -4.569 -7.162 1.00 82.19 374 ALA A C 1
ATOM 2799 O O . ALA A 1 374 ? 22.250 -4.779 -6.322 1.00 82.19 374 ALA A O 1
ATOM 2800 N N . HIS A 1 375 ? 22.826 -4.249 -8.426 1.00 84.56 375 HIS A N 1
ATOM 2801 C CA . HIS A 1 375 ? 21.445 -4.127 -8.902 1.00 84.56 375 HIS A CA 1
ATOM 2802 C C . HIS A 1 375 ? 20.679 -5.454 -8.872 1.00 84.56 375 HIS A C 1
ATOM 2804 O O . HIS A 1 375 ? 19.526 -5.480 -8.443 1.00 84.56 375 HIS A O 1
ATOM 2810 N N . GLN A 1 376 ? 21.311 -6.566 -9.265 1.00 85.44 376 GLN A N 1
ATOM 2811 C CA . GLN A 1 376 ? 20.695 -7.894 -9.162 1.00 85.44 376 GLN A CA 1
ATOM 2812 C C . GLN A 1 376 ? 20.396 -8.269 -7.703 1.00 85.44 376 GLN A C 1
ATOM 2814 O O . GLN A 1 376 ? 19.275 -8.671 -7.398 1.00 85.44 376 GLN A O 1
ATOM 2819 N N . ARG A 1 377 ? 21.357 -8.075 -6.785 1.00 85.69 377 ARG A N 1
ATOM 2820 C CA . ARG A 1 377 ? 21.148 -8.305 -5.343 1.00 85.69 377 ARG A CA 1
ATOM 2821 C C . ARG A 1 377 ? 20.026 -7.434 -4.793 1.00 85.69 377 ARG A C 1
ATOM 2823 O O . ARG A 1 377 ? 19.189 -7.930 -4.047 1.00 85.69 377 ARG A O 1
ATOM 2830 N N . GLY A 1 378 ? 19.991 -6.162 -5.185 1.00 87.06 378 GLY A N 1
ATOM 2831 C CA . GLY A 1 378 ? 18.924 -5.235 -4.826 1.00 87.06 378 GLY A CA 1
ATOM 2832 C C . GLY A 1 378 ? 17.554 -5.714 -5.289 1.00 87.06 378 GLY A C 1
ATOM 2833 O O . GLY A 1 378 ? 16.613 -5.758 -4.501 1.00 87.06 378 GLY A O 1
ATOM 2834 N N . SER A 1 379 ? 17.460 -6.142 -6.548 1.00 89.25 379 SER A N 1
ATOM 2835 C CA . SER A 1 379 ? 16.214 -6.644 -7.121 1.00 89.25 379 SER A CA 1
ATOM 2836 C C . SER A 1 379 ? 15.731 -7.921 -6.431 1.00 89.25 379 SER A C 1
ATOM 2838 O O . SER A 1 379 ? 14.562 -8.010 -6.055 1.00 89.25 379 SER A O 1
ATOM 2840 N N . ALA A 1 380 ? 16.638 -8.870 -6.182 1.00 89.88 380 ALA A N 1
ATOM 2841 C CA . ALA A 1 380 ? 16.339 -10.106 -5.462 1.00 89.88 380 ALA A CA 1
ATOM 2842 C C . ALA A 1 380 ? 15.954 -9.850 -3.995 1.00 89.88 380 ALA A C 1
ATOM 2844 O O . ALA A 1 380 ? 15.081 -10.523 -3.448 1.00 89.88 380 ALA A O 1
ATOM 2845 N N . TRP A 1 381 ? 16.588 -8.871 -3.341 1.00 90.88 381 TRP A N 1
ATOM 2846 C CA . TRP A 1 381 ? 16.224 -8.460 -1.987 1.00 90.88 381 TRP A CA 1
ATOM 2847 C C . TRP A 1 381 ? 14.808 -7.881 -1.945 1.00 90.88 381 TRP A C 1
ATOM 2849 O O . TRP A 1 381 ? 14.014 -8.315 -1.113 1.00 90.88 381 TRP A O 1
ATOM 2859 N N . LEU A 1 382 ? 14.467 -6.959 -2.857 1.00 90.69 382 LEU A N 1
ATOM 2860 C CA . LEU A 1 382 ? 13.121 -6.380 -2.922 1.00 90.69 382 LEU A CA 1
ATOM 2861 C C . LEU A 1 382 ? 12.077 -7.449 -3.224 1.00 90.69 382 LEU A C 1
ATOM 2863 O O . LEU A 1 382 ? 11.021 -7.450 -2.605 1.00 90.69 382 LEU A O 1
ATOM 2867 N N . GLU A 1 383 ? 12.377 -8.368 -4.140 1.00 91.94 383 GLU A N 1
ATOM 2868 C CA . GLU A 1 383 ? 11.484 -9.468 -4.489 1.00 91.94 383 GLU A CA 1
ATOM 2869 C C . GLU A 1 383 ? 11.177 -10.364 -3.285 1.00 91.94 383 GLU A C 1
ATOM 2871 O O . GLU A 1 383 ? 10.006 -10.586 -2.976 1.00 91.94 383 GLU A O 1
ATOM 2876 N N . ARG A 1 384 ? 12.202 -10.794 -2.538 1.00 92.31 384 ARG A N 1
ATOM 2877 C CA . ARG A 1 384 ? 12.006 -11.552 -1.291 1.00 92.31 384 ARG A CA 1
ATOM 2878 C C . ARG A 1 384 ? 11.224 -10.751 -0.250 1.00 92.31 384 ARG A C 1
ATOM 2880 O O . ARG A 1 384 ? 10.282 -11.275 0.342 1.00 92.31 384 ARG A O 1
ATOM 2887 N N . SER A 1 385 ? 11.559 -9.470 -0.089 1.00 92.38 385 SER A N 1
ATOM 2888 C CA . SER A 1 385 ? 10.880 -8.559 0.836 1.00 92.38 385 SER A CA 1
ATOM 2889 C C . SER A 1 385 ? 9.384 -8.431 0.525 1.00 92.38 385 SER A C 1
ATOM 2891 O O . SER A 1 385 ? 8.559 -8.606 1.417 1.00 92.38 385 SER A O 1
ATOM 2893 N N . VAL A 1 386 ? 8.989 -8.226 -0.737 1.00 92.25 386 VAL A N 1
ATOM 2894 C CA . VAL A 1 386 ? 7.560 -8.126 -1.095 1.00 92.25 386 VAL A CA 1
ATOM 2895 C C . VAL A 1 386 ? 6.840 -9.475 -1.065 1.00 92.25 386 VAL A C 1
ATOM 2897 O O . VAL A 1 386 ? 5.651 -9.516 -0.759 1.00 92.25 386 VAL A O 1
ATOM 2900 N N . GLN A 1 387 ? 7.524 -10.584 -1.364 1.00 91.88 387 GLN A N 1
ATOM 2901 C CA . GLN A 1 387 ? 6.926 -11.922 -1.312 1.00 91.88 387 GLN A CA 1
ATOM 2902 C C . GLN A 1 387 ? 6.587 -12.337 0.123 1.00 91.88 387 GLN A C 1
ATOM 2904 O O . GLN A 1 387 ? 5.481 -12.823 0.372 1.00 91.88 387 GLN A O 1
ATOM 2909 N N . MET A 1 388 ? 7.513 -12.115 1.060 1.00 93.31 388 MET A N 1
ATOM 2910 C CA . MET A 1 388 ? 7.364 -12.497 2.468 1.00 93.31 388 MET A CA 1
ATOM 2911 C C . MET A 1 388 ? 6.649 -11.435 3.317 1.00 93.31 388 MET A C 1
ATOM 2913 O O . MET A 1 388 ? 6.061 -11.771 4.344 1.00 93.31 388 MET A O 1
ATOM 2917 N N . GLY A 1 389 ? 6.697 -10.169 2.902 1.00 93.19 389 GLY A N 1
ATOM 2918 C CA . GLY A 1 389 ? 6.494 -9.008 3.768 1.00 93.19 389 GLY A CA 1
ATOM 2919 C C . GLY A 1 389 ? 7.832 -8.543 4.354 1.00 93.19 389 GLY A C 1
ATOM 2920 O O . GLY A 1 389 ? 8.636 -9.365 4.804 1.00 93.19 389 GLY A O 1
ATOM 2921 N N . GLU A 1 390 ? 8.071 -7.229 4.370 1.00 93.62 390 GLU A N 1
ATOM 2922 C CA . GLU A 1 390 ? 9.352 -6.630 4.771 1.00 93.62 390 GLU A CA 1
ATOM 2923 C C . GLU A 1 390 ? 9.771 -7.080 6.174 1.00 93.62 390 GLU A C 1
ATOM 2925 O O . GLU A 1 390 ? 10.913 -7.483 6.381 1.00 93.62 390 GLU A O 1
ATOM 2930 N N . LEU A 1 391 ? 8.848 -7.096 7.137 1.00 94.88 391 LEU A N 1
ATOM 2931 C CA . LEU A 1 391 ? 9.169 -7.510 8.506 1.00 94.88 391 LEU A CA 1
ATOM 2932 C C . LEU A 1 391 ? 9.530 -8.989 8.621 1.00 94.88 391 LEU A C 1
ATOM 2934 O O . LEU A 1 391 ? 10.429 -9.346 9.383 1.00 94.88 391 LEU A O 1
ATOM 2938 N N . ALA A 1 392 ? 8.823 -9.858 7.895 1.00 94.94 392 ALA A N 1
ATOM 2939 C CA . ALA A 1 392 ? 9.113 -11.287 7.890 1.00 94.94 392 ALA A CA 1
ATOM 2940 C C . ALA A 1 392 ? 10.475 -11.557 7.240 1.00 94.94 392 ALA A C 1
ATOM 2942 O O . ALA A 1 392 ? 11.270 -12.329 7.777 1.00 94.94 392 ALA A O 1
ATOM 2943 N N . HIS A 1 393 ? 10.768 -10.862 6.138 1.00 94.06 393 HIS A N 1
ATOM 2944 C CA . HIS A 1 393 ? 12.065 -10.914 5.473 1.00 94.06 393 HIS A CA 1
ATOM 2945 C C . HIS A 1 393 ? 13.188 -10.439 6.401 1.00 94.06 393 HIS A C 1
ATOM 2947 O O . HIS A 1 393 ? 14.118 -11.196 6.658 1.00 94.06 393 HIS A O 1
ATOM 2953 N N . LEU A 1 394 ? 13.079 -9.252 7.006 1.00 93.81 394 LEU A N 1
ATOM 2954 C CA . LEU A 1 394 ? 14.109 -8.723 7.911 1.00 93.81 394 LEU A CA 1
ATOM 2955 C C . LEU A 1 394 ? 14.341 -9.623 9.136 1.00 93.81 394 LEU A C 1
ATOM 2957 O O . LEU A 1 394 ? 15.483 -9.837 9.536 1.00 93.81 394 LEU A O 1
ATOM 2961 N N . ARG A 1 395 ? 13.284 -10.206 9.713 1.00 94.81 395 ARG A N 1
ATOM 2962 C CA . ARG A 1 395 ? 13.419 -11.177 10.813 1.00 94.81 395 ARG A CA 1
ATOM 2963 C C . ARG A 1 395 ? 14.119 -12.461 10.376 1.00 94.81 395 ARG A C 1
ATOM 2965 O O . ARG A 1 395 ? 14.862 -13.020 11.174 1.00 94.81 395 ARG A O 1
ATOM 2972 N N . SER A 1 396 ? 13.920 -12.905 9.134 1.00 93.88 396 SER A N 1
ATOM 2973 C CA . SER A 1 396 ? 14.613 -14.082 8.589 1.00 93.88 396 SER A CA 1
ATOM 2974 C C . SER A 1 396 ? 16.118 -13.869 8.393 1.00 93.88 396 SER A C 1
ATOM 2976 O O . SER A 1 396 ? 16.865 -14.839 8.344 1.00 93.88 396 SER A O 1
ATOM 2978 N N . LEU A 1 397 ? 16.566 -12.609 8.324 1.00 91.44 397 LEU A N 1
ATOM 2979 C CA . LEU A 1 397 ? 17.981 -12.241 8.227 1.00 91.44 397 LEU A CA 1
ATOM 2980 C C . LEU A 1 397 ? 18.679 -12.159 9.593 1.00 91.44 397 LEU A C 1
ATOM 2982 O O . LEU A 1 397 ? 19.888 -11.932 9.639 1.00 91.44 397 LEU A O 1
ATOM 2986 N N . ARG A 1 398 ? 17.950 -12.301 10.710 1.00 91.38 398 ARG A N 1
ATOM 2987 C CA . ARG A 1 398 ? 18.569 -12.278 12.038 1.00 91.38 398 ARG A CA 1
ATOM 2988 C C . ARG A 1 398 ? 19.466 -13.506 12.223 1.00 91.38 398 ARG A C 1
ATOM 2990 O O . ARG A 1 398 ? 19.040 -14.615 11.890 1.00 91.38 398 ARG A O 1
ATOM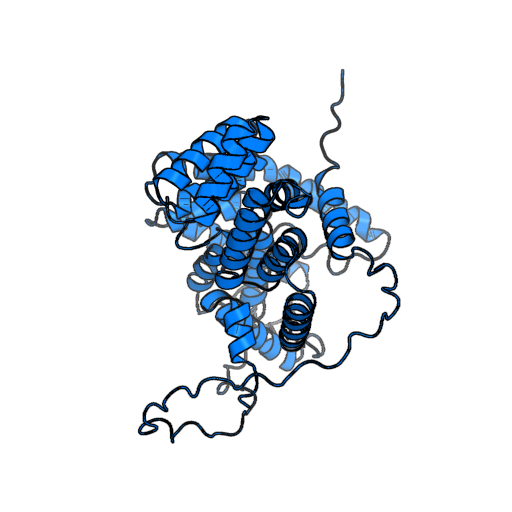 2997 N N . PRO A 1 399 ? 20.670 -13.341 12.799 1.00 85.31 399 PRO A N 1
ATOM 2998 C CA . PRO A 1 399 ? 21.448 -14.474 13.278 1.00 85.31 399 PRO A CA 1
ATOM 2999 C C . PRO A 1 399 ? 20.585 -15.313 14.227 1.00 85.31 399 PRO A C 1
ATOM 3001 O O . PRO A 1 399 ? 19.868 -14.763 15.060 1.00 85.31 399 PRO A O 1
ATOM 3004 N N . SER A 1 400 ? 20.611 -16.636 14.072 1.00 81.38 400 SER A N 1
ATOM 3005 C CA . SER A 1 400 ? 20.020 -17.525 15.074 1.00 81.38 400 SER A CA 1
ATOM 3006 C C . SER A 1 400 ? 20.955 -17.551 16.282 1.00 81.38 400 SER A C 1
ATOM 3008 O O . SER A 1 400 ? 22.105 -17.958 16.122 1.00 81.38 400 SER A O 1
ATOM 3010 N N . ASP A 1 401 ? 20.476 -17.083 17.436 1.00 65.25 401 ASP A N 1
ATOM 3011 C CA . ASP A 1 401 ? 21.205 -17.148 18.713 1.00 65.25 401 ASP A CA 1
ATOM 3012 C C . ASP A 1 401 ? 21.458 -18.592 19.187 1.00 65.25 401 ASP A C 1
ATOM 3014 O O . ASP A 1 401 ? 20.594 -19.476 18.946 1.00 65.25 401 ASP A O 1
#

Secondary structure (DSSP, 8-state):
------SSHHHHHHHHHHHHHT-----------PPPP--PPPPPPPPPPP--S--S----------S------TTTT-HHHH-SSSPPPHHHHHHHHHHHHHHHHHHHHT-SSHHHHHHHHHHHHTTTTTSSHHHHT--SHHHHHHHHHHHHHHHHTHHHHHHHHHHHHHHHHH---HHHHHHHHHHGGGSSSHHHHHHHHHHHHHHH-TTBHHHHHHHHHHHHHTT-HHHHHHHHHHHHH-SB---HHHHHHHHHHHHS-TT--SHHHHHHHHHHHHHHTT----HHHHHHHHTTTTSTT-HHHHHHHHHHHHHHHHT--SHHHHHHHHHHHHHTT--HHHHHHHHHHHHHHHHH-------S-TT-HHHHHHHHHHHHHHHHHHHH-HHHHHHHTSPP-

Foldseek 3Di:
DDDDDDDDPPVVVVVVVVVVVVPDPPDPPPPDDDDDDDDDDDDDDDDDDDDPDPDPPPDDPDPCPPPDDDQDALCLQCCVPPNRPDNDDLVSLLVLLVVLLVVQLVVLCPDPDLLSVLLSLLCQLDCLSQDPSLPPPQDDPVNVVSVVVSVVVVVVSNVRSLVSLVVLLVSLVPDLDLLSLLSNLLCLCVHPNNLVSQCVSLVSSCVSQLQELLSLLSQLVSCVVVVNVVSNVVSLQSSLNHPAHDFNLLASLLVSLVVRDPSRAFDSLLVSSVSSNVSSVSSDGPLVSLCVQLQQCVPPPNVVSLVSLCSNLVRQCVRPLALVSVVSSLSSNVSSPDPPVVSVVSVVVSVLLVVLPPQQPCVDPRSDSVNSVSRRVNSVLSNQCSNQGVVRSSVVPDDDD

Organism: NCBI:txid2824119

Mean predicted aligned error: 10.72 Å

Sequence (401 aa):
MKRRWVGVGAGLAIGLWLLWMRWPEAMPAVTDQAVPAASQAVAPRVPSASTAGVRAARGEVADPVDPELPALGPACGYGPWLGDDALPDAVARARVDRALGRQVVSTLQQSSSELDQAVGWWLASTPFNVIEPALQDCTGRGCQTALQQAQERVERAAPRRDQASEKLLSLAQASQDPAVVALALSQCASAPQPPACRAELSARWVALEPDNAAGWLAQAQVAQEAGDPAGVVVAFHQATQAAHNRPPSAWVARHVVALLPAEWQGLPRLSLQLQLLGSVARLQGPNAAMFEHCRDAGAAGQANRQQACERLAERLLRDAPDLLSWAVATGLGRQARWPAERLAALKAEREQLEALFNPLRLEHPPGSPGECRAHQRGSAWLERSVQMGELAHLRSLRPSD

pLDDT: mean 78.58, std 23.19, range [24.94, 98.56]

Solvent-accessible surface area (backbone atoms only — not comparable to full-atom values): 22646 Å² total; per-residue (Å²): 138,86,85,81,91,78,88,71,67,70,66,54,51,55,54,49,49,57,50,58,75,57,58,75,88,76,65,79,83,79,75,88,72,87,74,79,93,77,81,91,78,85,78,84,85,77,84,85,77,86,88,84,80,85,84,85,81,86,67,80,86,63,75,87,75,66,76,85,68,79,83,62,59,85,44,23,48,46,34,92,80,73,48,88,87,57,77,67,52,72,67,54,48,54,49,49,48,42,49,52,53,50,48,52,31,54,51,23,53,69,42,91,45,67,58,41,23,33,52,15,21,51,48,52,40,41,75,65,83,60,63,65,79,54,58,81,75,48,62,71,83,64,23,61,57,38,50,49,54,40,50,53,49,54,58,72,41,40,68,58,17,51,52,22,44,52,51,24,45,55,47,29,73,73,51,87,50,45,68,34,23,51,54,32,36,66,49,19,81,78,43,100,60,35,66,65,49,32,49,54,34,24,54,50,22,25,71,67,36,69,45,30,18,41,30,23,42,44,35,19,38,45,20,53,77,70,70,32,70,65,49,25,53,53,21,49,53,48,29,45,67,25,82,44,44,70,48,62,47,63,47,52,55,30,55,53,59,74,67,50,63,82,85,53,41,21,45,60,41,29,50,51,53,53,50,46,50,64,53,39,67,69,47,64,73,56,57,67,51,54,51,62,71,27,63,60,12,66,44,92,93,26,63,70,50,13,54,46,34,34,45,34,17,52,47,37,43,71,45,33,39,35,72,66,46,32,50,52,15,52,51,38,24,54,33,30,59,54,57,67,68,59,54,49,53,54,49,55,54,47,55,56,41,55,69,64,56,69,83,54,84,62,88,45,62,89,84,38,76,62,39,33,54,37,26,38,52,41,34,54,50,51,50,47,21,40,70,62,22,43,48,56,37,45,60,68,69,52,79,85,130

Radius of gyration: 24.21 Å; Cα contacts (8 Å, |Δi|>4): 420; chains: 1; bounding box: 54×72×74 Å